Protein AF-A0A929RQP1-F1 (afdb_monomer_lite)

Structure (mmCIF, N/CA/C/O backbone):
data_AF-A0A929RQP1-F1
#
_entry.id   AF-A0A929RQP1-F1
#
loop_
_atom_site.group_PDB
_atom_site.id
_atom_site.type_symbol
_atom_site.label_atom_id
_atom_site.label_alt_id
_atom_site.label_comp_id
_atom_site.label_asym_id
_atom_site.label_entity_id
_atom_site.label_seq_id
_atom_site.pdbx_PDB_ins_code
_atom_site.Cartn_x
_atom_site.Cartn_y
_atom_site.Cartn_z
_atom_site.occupancy
_atom_site.B_iso_or_equiv
_atom_site.auth_seq_id
_atom_site.auth_comp_id
_atom_site.auth_asym_id
_atom_site.auth_atom_id
_atom_site.pdbx_PDB_model_num
ATOM 1 N N . MET A 1 1 ? -13.693 -27.026 -5.043 1.00 53.62 1 MET A N 1
ATOM 2 C CA . MET A 1 1 ? -13.282 -26.448 -3.745 1.00 53.62 1 MET A CA 1
ATOM 3 C C . MET A 1 1 ? -13.010 -24.959 -3.909 1.00 53.62 1 MET A C 1
ATOM 5 O O . MET A 1 1 ? -12.341 -24.604 -4.885 1.00 53.62 1 MET A O 1
ATOM 9 N N . PRO A 1 2 ? -13.553 -24.095 -3.031 1.00 60.91 2 PRO A N 1
ATOM 10 C CA . PRO A 1 2 ? -13.214 -22.678 -3.037 1.00 60.91 2 PRO A CA 1
ATOM 11 C C . PRO A 1 2 ? -11.739 -22.500 -2.649 1.00 60.91 2 PRO A C 1
ATOM 13 O O . PRO A 1 2 ? -11.235 -23.241 -1.806 1.00 60.91 2 PRO A O 1
ATOM 16 N N . ILE A 1 3 ? -11.052 -21.554 -3.299 1.00 65.50 3 ILE A N 1
ATOM 17 C CA . ILE A 1 3 ? -9.661 -21.207 -2.964 1.00 65.50 3 ILE A CA 1
ATOM 18 C C . ILE A 1 3 ? -9.574 -20.526 -1.605 1.00 65.50 3 ILE A C 1
ATOM 20 O O . ILE A 1 3 ? -8.592 -20.726 -0.916 1.00 65.50 3 ILE A O 1
ATOM 24 N N . ILE A 1 4 ? -10.588 -19.764 -1.206 1.00 66.94 4 ILE A N 1
ATOM 25 C CA . ILE A 1 4 ? -10.672 -19.157 0.123 1.00 66.94 4 ILE A CA 1
ATOM 26 C C . ILE A 1 4 ? -11.891 -19.761 0.810 1.00 66.94 4 ILE A C 1
ATOM 28 O O . ILE A 1 4 ? -12.992 -19.728 0.254 1.00 66.94 4 ILE A O 1
ATOM 32 N N . GLY A 1 5 ? -11.678 -20.375 1.968 1.00 62.72 5 GLY A N 1
ATOM 33 C CA . GLY A 1 5 ? -12.736 -20.846 2.859 1.00 62.72 5 GLY A CA 1
ATOM 34 C C . GLY A 1 5 ? -12.651 -20.156 4.218 1.00 62.72 5 GLY A C 1
ATOM 35 O O . GLY A 1 5 ? -11.781 -19.322 4.438 1.00 62.72 5 GLY A O 1
ATOM 36 N N . ALA A 1 6 ? -13.500 -20.564 5.163 1.00 58.75 6 ALA A N 1
ATOM 37 C CA . ALA A 1 6 ? -13.524 -20.005 6.523 1.00 58.75 6 ALA A CA 1
ATOM 38 C C . ALA A 1 6 ? -12.197 -20.159 7.301 1.00 58.75 6 ALA A C 1
ATOM 40 O O . ALA A 1 6 ? -11.996 -19.505 8.314 1.00 58.75 6 ALA A O 1
ATOM 41 N N . LYS A 1 7 ? -11.288 -21.028 6.836 1.00 58.62 7 LYS A N 1
ATOM 42 C CA . LYS A 1 7 ? -9.941 -21.226 7.399 1.00 58.62 7 LYS A CA 1
ATOM 43 C C . LYS A 1 7 ? -8.834 -20.536 6.584 1.00 58.62 7 LYS A C 1
ATOM 45 O O . LYS A 1 7 ? -7.669 -20.884 6.733 1.00 58.62 7 LYS A O 1
ATOM 50 N N . GLY A 1 8 ? -9.190 -19.621 5.682 1.00 65.94 8 GLY A N 1
ATOM 51 C CA . GLY A 1 8 ? -8.253 -18.938 4.791 1.00 65.94 8 GLY A CA 1
ATOM 52 C C . GLY A 1 8 ? -8.018 -19.669 3.466 1.00 65.94 8 GLY A C 1
ATOM 53 O O . GLY A 1 8 ? -8.925 -20.305 2.914 1.00 65.94 8 GLY A O 1
ATOM 54 N N . LEU A 1 9 ? -6.804 -19.534 2.925 1.00 66.75 9 LEU A N 1
ATOM 55 C CA . LEU A 1 9 ? -6.419 -20.097 1.631 1.00 66.75 9 LEU A CA 1
ATOM 56 C C . LEU A 1 9 ? -6.404 -21.635 1.686 1.00 66.75 9 LEU A C 1
ATOM 58 O O . LEU A 1 9 ? -5.683 -22.252 2.463 1.00 66.75 9 LEU A O 1
ATOM 62 N N . ASN A 1 10 ? -7.191 -22.274 0.829 1.00 67.94 10 ASN A N 1
ATOM 63 C CA . ASN A 1 10 ? -7.231 -23.716 0.664 1.00 67.94 10 ASN A CA 1
ATOM 64 C C . ASN A 1 10 ? -6.021 -24.181 -0.152 1.00 67.94 10 ASN A C 1
ATOM 66 O O . ASN A 1 10 ? -6.032 -24.143 -1.381 1.00 67.94 10 ASN A O 1
ATOM 70 N N . THR A 1 11 ? -5.005 -24.678 0.543 1.00 64.94 11 THR A N 1
ATOM 71 C CA . THR A 1 11 ? -3.769 -25.223 -0.034 1.00 64.94 11 THR A CA 1
ATOM 72 C C . THR A 1 11 ? -3.832 -26.736 -0.276 1.00 64.94 11 THR A C 1
ATOM 74 O O . THR A 1 11 ? -2.804 -27.381 -0.460 1.00 64.94 11 THR A O 1
ATOM 77 N N . SER A 1 12 ? -5.023 -27.351 -0.295 1.00 68.00 12 SER A N 1
ATOM 78 C CA . SER A 1 12 ? -5.135 -28.792 -0.567 1.00 68.00 12 SER A CA 1
ATOM 79 C C . SER A 1 12 ? -4.526 -29.160 -1.925 1.00 68.00 12 SER A C 1
ATOM 81 O O . SER A 1 12 ? -4.635 -28.406 -2.896 1.00 68.00 12 SER A O 1
ATOM 83 N N . GLY A 1 13 ? -3.938 -30.357 -2.026 1.00 60.41 13 GLY A N 1
ATOM 84 C CA . GLY A 1 13 ? -3.264 -30.816 -3.247 1.00 60.41 13 GLY A CA 1
ATOM 85 C C . GLY A 1 13 ? -4.142 -30.750 -4.505 1.00 60.41 13 GLY A C 1
ATOM 86 O O . GLY A 1 13 ? -3.648 -30.441 -5.585 1.00 60.41 13 GLY A O 1
ATOM 87 N N . GLY A 1 14 ? -5.462 -30.933 -4.379 1.00 66.00 14 GLY A N 1
ATOM 88 C CA . GLY A 1 14 ? -6.415 -30.742 -5.482 1.00 66.00 14 GLY A CA 1
ATOM 89 C C . GLY A 1 14 ? -6.564 -29.281 -5.933 1.00 66.00 14 GLY A C 1
ATOM 90 O O . GLY A 1 14 ? -6.736 -29.002 -7.118 1.00 66.00 14 GLY A O 1
ATOM 91 N N . VAL A 1 15 ? -6.471 -28.321 -5.008 1.00 65.31 15 VAL A N 1
ATOM 92 C CA . VAL A 1 15 ? -6.491 -26.888 -5.329 1.00 65.31 15 VAL A CA 1
ATOM 93 C C . VAL A 1 15 ? -5.158 -26.456 -5.934 1.00 65.31 15 VAL A C 1
ATOM 95 O O . VAL A 1 15 ? -5.185 -25.828 -6.990 1.00 65.31 15 VAL A O 1
ATOM 98 N N . ILE A 1 16 ? -4.026 -26.863 -5.355 1.00 64.50 16 ILE A N 1
ATOM 99 C CA . ILE A 1 16 ? -2.689 -26.553 -5.886 1.00 64.50 16 ILE A CA 1
ATOM 100 C C . ILE A 1 16 ? -2.497 -27.158 -7.283 1.00 64.50 16 ILE A C 1
ATOM 102 O O . ILE A 1 16 ? -2.158 -26.434 -8.213 1.00 64.50 16 ILE A O 1
ATOM 106 N N . SER A 1 17 ? -2.815 -28.441 -7.480 1.00 63.41 17 SER A N 1
ATOM 107 C CA . SER A 1 17 ? -2.721 -29.086 -8.804 1.00 63.41 17 SER A CA 1
ATOM 108 C C . SER A 1 17 ? -3.602 -28.413 -9.859 1.00 63.41 17 SER A C 1
ATOM 110 O O . SER A 1 17 ? -3.218 -28.285 -11.015 1.00 63.41 17 SER A O 1
ATOM 112 N N . SER A 1 18 ? -4.784 -27.920 -9.483 1.00 64.94 18 SER A N 1
ATOM 113 C CA . SER A 1 18 ? -5.632 -27.159 -10.411 1.00 64.94 18 SER A CA 1
ATOM 114 C C . SER A 1 18 ? -5.118 -25.743 -10.720 1.00 64.94 18 SER A C 1
ATOM 116 O O . SER A 1 18 ? -5.475 -25.202 -11.766 1.00 64.94 18 SER A O 1
ATOM 118 N N . LEU A 1 19 ? -4.300 -25.144 -9.845 1.00 64.25 19 LEU A N 1
ATOM 119 C CA . LEU A 1 19 ? -3.595 -23.886 -10.124 1.00 64.25 19 LEU A CA 1
ATOM 120 C C . LEU A 1 19 ? -2.450 -24.131 -11.116 1.00 64.25 19 LEU A C 1
ATOM 122 O O . LEU A 1 19 ? -2.342 -23.414 -12.107 1.00 64.25 19 LEU A O 1
ATOM 126 N N . THR A 1 20 ? -1.670 -25.194 -10.911 1.00 58.91 20 THR A N 1
ATOM 127 C CA . THR A 1 20 ? -0.507 -25.532 -11.748 1.00 58.91 20 THR A CA 1
ATOM 128 C C . THR A 1 20 ? -0.899 -26.084 -13.123 1.00 58.91 20 THR A C 1
ATOM 130 O O . THR A 1 20 ? -0.294 -25.718 -14.129 1.00 58.91 20 THR A O 1
ATOM 133 N N . ASN A 1 21 ? -1.965 -26.890 -13.211 1.00 57.59 21 ASN A N 1
ATOM 134 C CA . ASN A 1 21 ? -2.450 -27.455 -14.478 1.00 57.59 21 ASN A CA 1
ATOM 135 C C . ASN A 1 21 ? -2.961 -26.392 -15.465 1.00 57.59 21 ASN A C 1
ATOM 137 O O . ASN A 1 21 ? -2.933 -26.616 -16.672 1.00 57.59 21 ASN A O 1
ATOM 141 N N . ARG A 1 22 ? -3.431 -25.234 -14.978 1.00 53.75 22 ARG A N 1
ATOM 142 C CA . ARG A 1 22 ? -3.957 -24.148 -15.829 1.00 53.75 22 ARG A CA 1
ATOM 143 C C . ARG A 1 22 ? -2.884 -23.214 -16.377 1.00 53.75 22 ARG A C 1
ATOM 145 O O . ARG A 1 22 ? -3.175 -22.444 -17.286 1.00 53.75 22 ARG A O 1
ATOM 152 N N . GLN A 1 23 ? -1.668 -23.271 -15.843 1.00 52.88 23 GLN A N 1
ATOM 153 C CA . GLN A 1 23 ? -0.580 -22.391 -16.265 1.00 52.88 23 GLN A CA 1
ATOM 154 C C . GLN A 1 23 ? 0.327 -23.008 -17.333 1.00 52.88 23 GLN A C 1
ATOM 156 O O . GLN A 1 23 ? 1.163 -22.293 -17.880 1.00 52.88 23 GLN A O 1
ATOM 161 N N . GLY A 1 24 ? 0.155 -24.292 -17.663 1.00 48.84 24 GLY A N 1
ATOM 162 C CA . GLY A 1 24 ? 1.174 -25.060 -18.374 1.00 48.84 24 GLY A CA 1
ATOM 163 C C . GLY A 1 24 ? 2.257 -25.488 -17.382 1.00 48.84 24 GLY A C 1
ATOM 164 O O . GLY A 1 24 ? 2.904 -24.665 -16.736 1.00 48.84 24 GLY A O 1
ATOM 165 N N . MET A 1 25 ? 2.382 -26.796 -17.203 1.00 38.19 25 MET A N 1
ATOM 166 C CA . MET A 1 25 ? 3.222 -27.465 -16.215 1.00 38.19 25 MET A CA 1
ATOM 167 C C . MET A 1 25 ? 4.690 -27.029 -16.295 1.00 38.19 25 MET A C 1
ATOM 169 O O . MET A 1 25 ? 5.287 -27.263 -17.332 1.00 38.19 25 MET A O 1
ATOM 173 N N . VAL A 1 26 ? 5.266 -26.509 -15.201 1.00 43.31 26 VAL A N 1
ATOM 174 C CA . VAL A 1 26 ? 6.689 -26.690 -14.845 1.00 43.31 26 VAL A CA 1
ATOM 175 C C . VAL A 1 26 ? 6.853 -26.502 -13.325 1.00 43.31 26 VAL A C 1
ATOM 177 O O . VAL A 1 26 ? 7.273 -25.457 -12.885 1.00 43.31 26 VAL A O 1
ATOM 180 N N . LEU A 1 27 ? 6.553 -27.471 -12.460 1.00 44.50 27 LEU A N 1
ATOM 181 C CA . LEU A 1 27 ? 7.192 -27.497 -11.118 1.00 44.50 27 LEU A CA 1
ATOM 182 C C . LEU A 1 27 ? 8.505 -28.308 -11.156 1.00 44.50 27 LEU A C 1
ATOM 184 O O . LEU A 1 27 ? 9.033 -28.687 -10.118 1.00 44.50 27 LEU A O 1
ATOM 188 N N . HIS A 1 28 ? 9.008 -28.603 -12.362 1.00 39.28 28 HIS A N 1
ATOM 189 C CA . HIS A 1 28 ? 10.063 -29.588 -12.609 1.00 39.28 28 HIS A CA 1
ATOM 190 C C . HIS A 1 28 ? 11.285 -29.065 -13.387 1.00 39.28 28 HIS A C 1
ATOM 192 O O . HIS A 1 28 ? 12.213 -29.846 -13.576 1.00 39.28 28 HIS A O 1
ATOM 198 N N . ASP A 1 29 ? 11.343 -27.787 -13.790 1.00 42.16 29 ASP A N 1
ATOM 199 C CA . ASP A 1 29 ? 12.585 -27.219 -14.338 1.00 42.16 29 ASP A CA 1
ATOM 200 C C . ASP A 1 29 ? 13.427 -26.645 -13.203 1.00 42.16 29 ASP A C 1
ATOM 202 O O . ASP A 1 29 ? 13.012 -25.749 -12.468 1.00 42.16 29 ASP A O 1
ATOM 206 N N . ASN A 1 30 ? 14.644 -27.166 -13.082 1.00 40.03 30 ASN A N 1
ATOM 207 C CA . ASN A 1 30 ? 15.619 -26.832 -12.045 1.00 40.03 30 ASN A CA 1
ATOM 208 C C . ASN A 1 30 ? 16.277 -25.444 -12.224 1.00 40.03 30 ASN A C 1
ATOM 210 O O . ASN A 1 30 ? 17.380 -25.228 -11.732 1.00 40.03 30 ASN A O 1
ATOM 214 N N . ALA A 1 31 ? 15.641 -24.506 -12.932 1.00 47.84 31 ALA A N 1
ATOM 215 C CA . ALA A 1 31 ? 16.181 -23.168 -13.177 1.00 47.84 31 ALA A CA 1
ATOM 216 C C . ALA A 1 31 ? 15.056 -22.124 -13.266 1.00 47.84 31 ALA A C 1
ATOM 218 O O . ALA A 1 31 ? 14.785 -21.549 -14.318 1.00 47.84 31 ALA A O 1
ATOM 219 N N . TYR A 1 32 ? 14.365 -21.895 -12.152 1.00 56.72 32 TYR A N 1
ATOM 220 C CA . TYR A 1 32 ? 13.510 -20.720 -12.020 1.00 56.72 32 TYR A CA 1
ATOM 221 C C . TYR A 1 32 ? 14.380 -19.475 -11.834 1.00 56.72 32 TYR A C 1
ATOM 223 O O . TYR A 1 32 ? 15.207 -19.445 -10.924 1.00 56.72 32 TYR A O 1
ATOM 231 N N . ALA A 1 33 ? 14.160 -18.438 -12.649 1.00 63.09 33 ALA A N 1
ATOM 232 C CA . ALA A 1 33 ? 14.703 -17.112 -12.360 1.00 63.09 33 ALA A CA 1
ATOM 233 C C . ALA A 1 33 ? 14.227 -16.646 -10.965 1.00 63.09 33 ALA A C 1
ATOM 235 O O . ALA A 1 33 ? 13.095 -16.980 -10.572 1.00 63.09 33 ALA A O 1
ATOM 236 N N . PRO A 1 34 ? 15.038 -15.889 -10.205 1.00 64.94 34 PRO A N 1
ATOM 237 C CA . PRO A 1 34 ? 14.664 -15.414 -8.876 1.00 64.94 34 PRO A CA 1
ATOM 238 C C . PRO A 1 34 ? 13.262 -14.774 -8.846 1.00 64.94 34 PRO A C 1
ATOM 240 O O . PRO A 1 34 ? 12.898 -13.943 -9.678 1.00 64.94 34 PRO A O 1
ATOM 243 N N . GLY A 1 35 ? 12.416 -15.216 -7.910 1.00 69.38 35 GLY A N 1
ATOM 244 C CA . GLY A 1 35 ? 11.044 -14.713 -7.737 1.00 69.38 35 GLY A CA 1
ATOM 245 C C . GLY A 1 35 ? 10.012 -15.161 -8.788 1.00 69.38 35 GLY A C 1
ATOM 246 O O . GLY A 1 35 ? 8.822 -14.889 -8.618 1.00 69.38 35 GLY A O 1
ATOM 247 N N . ALA A 1 36 ? 10.408 -15.888 -9.839 1.00 75.44 36 ALA A N 1
ATOM 248 C CA . ALA A 1 36 ? 9.488 -16.317 -10.894 1.00 75.44 36 ALA A CA 1
ATOM 249 C C . ALA A 1 36 ? 8.414 -17.303 -10.408 1.00 75.44 36 ALA A C 1
ATOM 251 O O . ALA A 1 36 ? 7.253 -17.163 -10.786 1.00 75.44 36 ALA A O 1
ATOM 252 N N . LEU A 1 37 ? 8.766 -18.241 -9.521 1.00 75.88 37 LEU A N 1
ATOM 253 C CA . LEU A 1 37 ? 7.797 -19.173 -8.938 1.00 75.88 37 LEU A CA 1
ATOM 254 C C . LEU A 1 37 ? 6.726 -18.439 -8.117 1.00 75.88 37 LEU A C 1
ATOM 256 O O . LEU A 1 37 ? 5.537 -18.686 -8.299 1.00 75.88 37 LEU A O 1
ATOM 260 N N . THR A 1 38 ? 7.136 -17.520 -7.238 1.00 77.12 38 THR A N 1
ATOM 261 C CA . THR A 1 38 ? 6.215 -16.731 -6.403 1.00 77.12 38 THR A CA 1
ATOM 262 C C . THR A 1 38 ? 5.256 -15.921 -7.264 1.00 77.12 38 THR A C 1
ATOM 264 O O . THR A 1 38 ? 4.046 -15.954 -7.040 1.00 77.12 38 THR A O 1
ATOM 267 N N . ARG A 1 39 ? 5.779 -15.261 -8.304 1.00 83.56 39 ARG A N 1
ATOM 268 C CA . ARG A 1 39 ? 4.975 -14.511 -9.270 1.00 83.56 39 ARG A CA 1
ATOM 269 C C . ARG A 1 39 ? 3.976 -15.406 -10.000 1.00 83.56 39 ARG A C 1
ATOM 271 O O . ARG A 1 39 ? 2.800 -15.057 -10.085 1.00 83.56 39 ARG A O 1
ATOM 278 N N . ASP A 1 40 ? 4.413 -16.562 -10.496 1.00 78.06 40 ASP A N 1
ATOM 279 C CA . ASP A 1 40 ? 3.549 -17.492 -11.226 1.00 78.06 40 ASP A CA 1
ATOM 280 C C . ASP A 1 40 ? 2.437 -18.037 -10.309 1.00 78.06 40 ASP A C 1
ATOM 282 O O . ASP A 1 40 ? 1.262 -18.030 -10.689 1.00 78.06 40 ASP A O 1
ATOM 286 N N . VAL A 1 41 ? 2.755 -18.409 -9.065 1.00 79.50 41 VAL A N 1
ATOM 287 C CA . VAL A 1 41 ? 1.759 -18.838 -8.067 1.00 79.50 41 VAL A CA 1
ATOM 288 C C . VAL A 1 41 ? 0.783 -17.706 -7.727 1.00 79.50 41 VAL A C 1
ATOM 290 O O . VAL A 1 41 ? -0.432 -17.923 -7.748 1.00 79.50 41 VAL A O 1
ATOM 293 N N . GLY A 1 42 ? 1.281 -16.493 -7.468 1.00 82.44 42 GLY A N 1
ATOM 294 C CA . GLY A 1 42 ? 0.457 -15.314 -7.186 1.00 82.44 42 GLY A CA 1
ATOM 295 C C . GLY A 1 42 ? -0.505 -15.006 -8.332 1.00 82.44 42 GLY A C 1
ATOM 296 O O . GLY A 1 42 ? -1.713 -14.869 -8.119 1.00 82.44 42 GLY A O 1
ATOM 297 N N . GLN A 1 43 ? -0.003 -15.029 -9.570 1.00 80.38 43 GLN A N 1
ATOM 298 C CA . GLN A 1 43 ? -0.816 -14.907 -10.775 1.00 80.38 43 GLN A CA 1
ATOM 299 C C . GLN A 1 43 ? -1.911 -15.983 -10.821 1.00 80.38 43 GLN A C 1
ATOM 301 O O . GLN A 1 43 ? -3.069 -15.648 -11.070 1.00 80.38 43 GLN A O 1
ATOM 306 N N . ALA A 1 44 ? -1.582 -17.254 -10.557 1.00 77.81 44 ALA A N 1
ATOM 307 C CA . ALA A 1 44 ? -2.549 -18.356 -10.583 1.00 77.81 44 ALA A CA 1
ATOM 308 C C . ALA A 1 44 ? -3.713 -18.122 -9.608 1.00 77.81 44 ALA A C 1
ATOM 310 O O . ALA A 1 44 ? -4.880 -18.391 -9.920 1.00 77.81 44 ALA A O 1
ATOM 311 N N . ILE A 1 45 ? -3.388 -17.625 -8.411 1.00 80.25 45 ILE A N 1
ATOM 312 C CA . ILE A 1 45 ? -4.364 -17.337 -7.362 1.00 80.25 45 ILE A CA 1
ATOM 313 C C . ILE A 1 45 ? -5.255 -16.168 -7.788 1.00 80.25 45 ILE A C 1
ATOM 315 O O . ILE A 1 45 ? -6.475 -16.335 -7.810 1.00 80.25 45 ILE A O 1
ATOM 319 N N . VAL A 1 46 ? -4.671 -15.032 -8.192 1.00 81.31 46 VAL A N 1
ATOM 320 C CA . VAL A 1 46 ? -5.399 -13.834 -8.664 1.00 81.31 46 VAL A CA 1
ATOM 321 C C . VAL A 1 46 ? -6.425 -14.205 -9.723 1.00 81.31 46 VAL A C 1
ATOM 323 O O . VAL A 1 46 ? -7.615 -13.919 -9.592 1.00 81.31 46 VAL A O 1
ATOM 326 N N . GLN A 1 47 ? -5.954 -14.905 -10.748 1.00 77.12 47 GLN A N 1
ATOM 327 C CA . GLN A 1 47 ? -6.744 -15.420 -11.851 1.00 77.12 47 GLN A CA 1
ATOM 328 C C . GLN A 1 47 ? -7.981 -16.172 -11.354 1.00 77.12 47 GLN A C 1
ATOM 330 O O . GLN A 1 47 ? -9.121 -15.865 -11.708 1.00 77.12 47 GLN A O 1
ATOM 335 N N . ARG A 1 48 ? -7.783 -17.142 -10.464 1.00 74.94 48 ARG A N 1
ATOM 336 C CA . ARG A 1 48 ? -8.890 -17.962 -9.983 1.00 74.94 48 ARG A CA 1
ATOM 337 C C . ARG A 1 48 ? -9.826 -17.230 -9.017 1.00 74.94 48 ARG A C 1
ATOM 339 O O . ARG A 1 48 ? -11.009 -17.574 -8.982 1.00 74.94 48 ARG A O 1
ATOM 346 N N . LEU A 1 49 ? -9.340 -16.246 -8.262 1.00 76.38 49 LEU A N 1
ATOM 347 C CA . LEU A 1 49 ? -10.175 -15.417 -7.387 1.00 76.38 49 LEU A CA 1
ATOM 348 C C . LEU A 1 49 ? -11.066 -14.461 -8.189 1.00 76.38 49 LEU A C 1
ATOM 350 O O . LEU A 1 49 ? -12.287 -14.479 -8.020 1.00 76.38 49 LEU A O 1
ATOM 354 N N . LEU A 1 50 ? -10.483 -13.686 -9.107 1.00 67.81 50 LEU A N 1
ATOM 355 C CA . LEU A 1 50 ? -11.198 -12.660 -9.872 1.00 67.81 50 LEU A CA 1
ATOM 356 C C . LEU A 1 50 ? -12.242 -13.253 -10.837 1.00 67.81 50 LEU A C 1
ATOM 358 O O . LEU A 1 50 ? -13.330 -12.694 -10.993 1.00 67.81 50 LEU A O 1
ATOM 362 N N . TRP A 1 51 ? -11.982 -14.422 -11.437 1.00 61.72 51 TRP A N 1
ATOM 363 C CA . TRP A 1 51 ? -12.963 -15.067 -12.327 1.00 61.72 51 TRP A CA 1
ATOM 364 C C . TRP A 1 51 ? -14.169 -15.659 -11.606 1.00 61.72 51 TRP A C 1
ATOM 366 O O . TRP A 1 51 ? -15.269 -15.669 -12.155 1.00 61.72 51 TRP A O 1
ATOM 376 N N . LYS A 1 52 ? -14.005 -16.099 -10.353 1.00 57.50 52 LYS A N 1
ATOM 377 C CA . LYS A 1 52 ? -15.138 -16.579 -9.551 1.00 57.50 52 LYS A CA 1
ATOM 378 C C . LYS A 1 52 ? -16.127 -15.445 -9.248 1.00 57.50 52 LYS A C 1
ATOM 380 O O . LYS A 1 52 ? -17.327 -15.693 -9.202 1.00 57.50 52 LYS A O 1
ATOM 385 N N . GLN A 1 53 ? -15.635 -14.219 -9.062 1.00 56.00 53 GLN A N 1
ATOM 386 C CA . GLN A 1 53 ? -16.461 -13.046 -8.746 1.00 56.00 53 GLN A CA 1
ATOM 387 C C . GLN A 1 53 ? -17.256 -12.512 -9.943 1.00 56.00 53 GLN A C 1
ATOM 389 O O . GLN A 1 53 ? -18.320 -11.936 -9.757 1.00 56.00 53 GLN A O 1
ATOM 394 N N . THR A 1 54 ? -16.772 -12.723 -11.168 1.00 50.03 54 THR A N 1
ATOM 395 C CA . THR A 1 54 ? -17.427 -12.252 -12.403 1.00 50.03 54 THR A CA 1
ATOM 396 C C . THR A 1 54 ? -18.421 -13.259 -12.994 1.00 50.03 54 THR A C 1
ATOM 398 O O . THR A 1 54 ? -18.971 -13.019 -14.063 1.00 50.03 54 THR A O 1
ATOM 401 N N . GLY A 1 55 ? -18.665 -14.398 -12.330 1.00 41.56 55 GLY A N 1
ATOM 402 C CA . GLY A 1 55 ? -19.622 -15.413 -12.791 1.00 41.56 55 GLY A CA 1
ATOM 403 C C . GLY A 1 55 ? -19.232 -16.119 -14.099 1.00 41.56 55 GLY A C 1
ATOM 404 O O . GLY A 1 55 ? -20.045 -16.846 -14.670 1.00 41.56 55 GLY A O 1
ATOM 405 N N . MET A 1 56 ? -18.000 -15.937 -14.588 1.00 41.59 56 MET A N 1
ATOM 406 C CA . MET A 1 56 ? -17.536 -16.534 -15.842 1.00 41.59 56 MET A CA 1
ATOM 407 C C . MET A 1 56 ? -17.129 -18.002 -15.624 1.00 41.59 56 MET A C 1
ATOM 409 O O . MET A 1 56 ? -16.118 -18.302 -14.993 1.00 41.59 56 MET A O 1
ATOM 413 N N . LEU A 1 57 ? -17.937 -18.927 -16.154 1.00 40.06 57 LEU A N 1
ATOM 414 C CA . LEU A 1 57 ? -17.780 -20.388 -16.037 1.00 40.06 57 LEU A CA 1
ATOM 415 C C . LEU A 1 57 ? -17.111 -21.068 -17.254 1.00 40.06 57 LEU A C 1
ATOM 417 O O . LEU A 1 57 ? -16.980 -22.290 -17.254 1.00 40.06 57 LEU A O 1
ATOM 421 N N . SER A 1 58 ? -16.688 -20.335 -18.292 1.00 44.12 58 SER A N 1
ATOM 422 C CA . SER A 1 58 ? -16.169 -20.958 -19.526 1.00 44.12 58 SER A CA 1
ATOM 423 C C . SER A 1 58 ? -14.670 -21.280 -19.469 1.00 44.12 58 SER A C 1
ATOM 425 O O . SER A 1 58 ? -13.862 -20.489 -18.990 1.00 44.12 58 SER A O 1
ATOM 427 N N . SER A 1 59 ? -14.321 -22.470 -19.964 1.00 46.00 59 SER A N 1
ATOM 428 C CA . SER A 1 59 ? -13.097 -23.223 -19.684 1.00 46.00 59 SER A CA 1
ATOM 429 C C . SER A 1 59 ? -12.168 -23.436 -20.887 1.00 46.00 59 SER A C 1
ATOM 431 O O . SER A 1 59 ? -11.369 -24.369 -20.841 1.00 46.00 59 SER A O 1
ATOM 433 N N . SER A 1 60 ? -12.265 -22.663 -21.974 1.00 45.84 60 SER A N 1
ATOM 434 C CA . SER A 1 60 ? -11.468 -22.965 -23.178 1.00 45.84 60 SER A CA 1
ATOM 435 C C . SER A 1 60 ? -10.114 -22.255 -23.257 1.00 45.84 60 SER A C 1
ATOM 437 O O . SER A 1 60 ? -9.187 -22.851 -23.785 1.00 45.84 60 SER A O 1
ATOM 439 N N . GLU A 1 61 ? -9.937 -21.068 -22.672 1.00 48.22 61 GLU A N 1
ATOM 440 C CA . GLU A 1 61 ? -8.623 -20.428 -22.491 1.00 48.22 61 GLU A CA 1
ATOM 441 C C . GLU A 1 61 ? -8.655 -19.585 -21.209 1.00 48.22 61 GLU A C 1
ATOM 443 O O . GLU A 1 61 ? -9.541 -18.751 -21.034 1.00 48.22 61 GLU A O 1
ATOM 448 N N . SER A 1 62 ? -7.726 -19.813 -20.276 1.00 51.09 62 SER A N 1
ATOM 449 C CA . SER A 1 62 ? -7.612 -18.966 -19.081 1.00 51.09 62 SER A CA 1
ATOM 450 C C . SER A 1 62 ? -6.896 -17.673 -19.483 1.00 51.09 62 SER A C 1
ATOM 452 O O . SER A 1 62 ? -5.723 -17.761 -19.857 1.00 51.09 62 SER A O 1
ATOM 454 N N . PRO A 1 63 ? -7.515 -16.477 -19.398 1.00 61.41 63 PRO A N 1
ATOM 455 C CA . PRO A 1 63 ? -6.793 -15.249 -19.709 1.00 61.41 63 PRO A CA 1
ATOM 456 C C . PRO A 1 63 ? -5.609 -15.103 -18.744 1.00 61.41 63 PRO A C 1
ATOM 458 O O . PRO A 1 63 ? -5.657 -15.569 -17.607 1.00 61.41 63 PRO A O 1
ATOM 461 N N . ARG A 1 64 ? -4.504 -14.497 -19.167 1.00 73.56 64 ARG A N 1
ATOM 462 C CA . ARG A 1 64 ? -3.383 -14.172 -18.267 1.00 73.56 64 ARG A CA 1
ATOM 463 C C . ARG A 1 64 ? -3.717 -12.922 -17.443 1.00 73.56 64 ARG A C 1
ATOM 465 O O . ARG A 1 64 ? -4.598 -12.158 -17.840 1.00 73.56 64 ARG A O 1
ATOM 472 N N . LEU A 1 65 ? -3.048 -12.706 -16.304 1.00 82.06 65 LEU A N 1
ATOM 473 C CA . LEU A 1 65 ? -3.163 -11.424 -15.592 1.00 82.06 65 LEU A CA 1
ATOM 474 C C . LEU A 1 65 ? -2.727 -10.312 -16.550 1.00 82.06 65 LEU A C 1
ATOM 476 O O . LEU A 1 65 ? -1.606 -10.344 -17.059 1.00 82.06 65 LEU A O 1
ATOM 480 N N . ARG A 1 66 ? -3.633 -9.375 -16.838 1.00 86.56 66 ARG A N 1
ATOM 481 C CA . ARG A 1 66 ? -3.374 -8.281 -17.772 1.00 86.56 66 ARG A CA 1
ATOM 482 C C . ARG A 1 66 ? -2.562 -7.201 -17.080 1.00 86.56 66 ARG A C 1
ATOM 484 O O . ARG A 1 66 ? -2.986 -6.694 -16.042 1.00 86.56 66 ARG A O 1
ATOM 491 N N . VAL A 1 67 ? -1.435 -6.853 -17.682 1.00 89.31 67 VAL A N 1
ATOM 492 C CA . VAL A 1 67 ? -0.539 -5.803 -17.206 1.00 89.31 67 VAL A CA 1
ATOM 493 C C . VAL A 1 67 ? -0.453 -4.725 -18.269 1.00 89.31 67 VAL A C 1
ATOM 495 O O . VAL A 1 67 ? -0.139 -5.021 -19.419 1.00 89.31 67 VAL A O 1
ATOM 498 N N . PHE A 1 68 ? -0.752 -3.490 -17.893 1.00 91.81 68 PHE A N 1
ATOM 499 C CA . PHE A 1 68 ? -0.616 -2.321 -18.742 1.00 91.81 68 PHE A CA 1
ATOM 500 C C . PHE A 1 68 ? 0.646 -1.552 -18.350 1.00 91.81 68 PHE A C 1
ATOM 502 O O . PHE A 1 68 ? 0.791 -1.156 -17.197 1.00 91.81 68 PHE A O 1
ATOM 509 N N . ILE A 1 69 ? 1.573 -1.384 -19.292 1.00 92.94 69 ILE A N 1
ATOM 510 C CA . ILE A 1 69 ? 2.868 -0.743 -19.044 1.00 92.94 69 ILE A CA 1
ATOM 511 C C . ILE A 1 69 ? 2.812 0.681 -19.587 1.00 92.94 69 ILE A C 1
ATOM 513 O O . ILE A 1 69 ? 2.962 0.908 -20.793 1.00 92.94 69 ILE A O 1
ATOM 517 N N . SER A 1 70 ? 2.574 1.616 -18.669 1.00 93.44 70 SER A N 1
ATOM 518 C CA . SER A 1 70 ? 2.510 3.050 -18.935 1.00 93.44 70 SER A CA 1
ATOM 519 C C . SER A 1 70 ? 3.912 3.652 -18.865 1.00 93.44 70 SER A C 1
ATOM 521 O O . SER A 1 70 ? 4.669 3.391 -17.925 1.00 93.44 70 SER A O 1
ATOM 523 N N . HIS A 1 71 ? 4.281 4.433 -19.879 1.00 91.81 71 HIS A N 1
ATOM 524 C CA . HIS A 1 71 ? 5.598 5.058 -19.999 1.00 91.81 71 HIS A CA 1
ATOM 525 C C . HIS A 1 71 ? 5.525 6.334 -20.847 1.00 91.81 71 HIS A C 1
ATOM 527 O O . HIS A 1 71 ? 4.599 6.532 -21.631 1.00 91.81 71 HIS A O 1
ATOM 533 N N . ALA A 1 72 ? 6.537 7.197 -20.745 1.00 88.75 72 ALA A N 1
ATOM 534 C CA . ALA A 1 72 ? 6.681 8.321 -21.661 1.00 88.75 72 ALA A CA 1
ATOM 535 C C . ALA A 1 72 ? 7.396 7.873 -22.945 1.00 88.75 72 ALA A C 1
ATOM 537 O O . ALA A 1 72 ? 8.596 7.613 -22.935 1.00 88.75 72 ALA A O 1
ATOM 538 N N . ARG A 1 73 ? 6.689 7.839 -24.084 1.00 80.12 73 ARG A N 1
ATOM 539 C CA . ARG A 1 73 ? 7.273 7.458 -25.390 1.00 80.12 73 ARG A CA 1
ATOM 540 C C . ARG A 1 73 ? 8.529 8.255 -25.756 1.00 80.12 73 ARG A C 1
ATOM 542 O O . ARG A 1 73 ? 9.452 7.710 -26.351 1.00 80.12 73 ARG A O 1
ATOM 549 N N . GLY A 1 74 ? 8.540 9.549 -25.430 1.00 79.69 74 GLY A N 1
ATOM 550 C CA . GLY A 1 74 ? 9.660 10.445 -25.735 1.00 79.69 74 GLY A CA 1
ATOM 551 C C . GLY A 1 74 ? 10.972 10.065 -25.046 1.00 79.69 74 GLY A C 1
ATOM 552 O O . GLY A 1 74 ? 12.015 10.547 -25.469 1.00 79.69 74 GLY A O 1
ATOM 553 N N . ASP A 1 75 ? 10.913 9.189 -24.042 1.00 82.69 75 ASP A N 1
ATOM 554 C CA . ASP A 1 75 ? 12.067 8.769 -23.251 1.00 82.69 75 ASP A CA 1
ATOM 555 C C . ASP A 1 75 ? 12.632 7.418 -23.729 1.00 82.69 75 ASP A C 1
ATOM 557 O O . ASP A 1 75 ? 13.568 6.893 -23.130 1.00 82.69 75 ASP A O 1
ATOM 561 N N . ILE A 1 76 ? 12.091 6.842 -24.814 1.00 83.38 76 ILE A N 1
ATOM 562 C CA . ILE A 1 76 ? 12.670 5.658 -25.459 1.00 83.38 76 ILE A CA 1
ATOM 563 C C . ILE A 1 76 ? 13.887 6.094 -26.293 1.00 83.38 76 ILE A C 1
ATOM 565 O O . ILE A 1 76 ? 13.723 6.875 -27.237 1.00 83.38 76 ILE A O 1
ATOM 569 N N . PRO A 1 77 ? 15.100 5.578 -26.013 1.00 81.94 77 PRO A N 1
ATOM 570 C CA . PRO A 1 77 ? 16.279 5.851 -26.828 1.00 81.94 77 PRO A CA 1
ATOM 571 C C . PRO A 1 77 ? 16.071 5.464 -28.298 1.00 81.94 77 PRO A C 1
ATOM 573 O O . PRO A 1 77 ? 15.509 4.414 -28.603 1.00 81.94 77 PRO A O 1
ATOM 576 N N . ALA A 1 78 ? 16.594 6.261 -29.235 1.00 80.00 78 ALA A N 1
ATOM 577 C CA . ALA A 1 78 ? 16.454 5.986 -30.673 1.00 80.00 78 ALA A CA 1
ATOM 578 C C . ALA A 1 78 ? 17.014 4.608 -31.084 1.00 80.00 78 ALA A C 1
ATOM 580 O O . ALA A 1 78 ? 16.468 3.942 -31.967 1.00 80.00 78 ALA A O 1
ATOM 581 N N . ASN A 1 79 ? 18.072 4.158 -30.403 1.00 78.62 79 ASN A N 1
ATOM 582 C CA . ASN A 1 79 ? 18.671 2.843 -30.618 1.00 78.62 79 ASN A CA 1
ATOM 583 C C . ASN A 1 79 ? 17.725 1.701 -30.221 1.00 78.62 79 ASN A C 1
ATOM 585 O O . ASN A 1 79 ? 17.753 0.660 -30.865 1.00 78.62 79 ASN A O 1
ATOM 589 N N . ASP A 1 80 ? 16.843 1.899 -29.241 1.00 80.81 80 ASP A N 1
ATOM 590 C CA . ASP A 1 80 ? 15.873 0.882 -28.813 1.00 80.81 80 ASP A CA 1
ATOM 591 C C . ASP A 1 80 ? 14.674 0.765 -29.762 1.00 80.81 80 ASP A C 1
ATOM 593 O O . ASP A 1 80 ? 13.956 -0.232 -29.739 1.00 80.81 80 ASP A O 1
ATOM 597 N N . LEU A 1 81 ? 14.447 1.771 -30.614 1.00 73.06 81 LEU A N 1
ATOM 598 C CA . LEU A 1 81 ? 13.394 1.730 -31.632 1.00 73.06 81 LEU A CA 1
ATOM 599 C C . LEU A 1 81 ? 13.783 0.869 -32.842 1.00 73.06 81 LEU A C 1
ATOM 601 O O . LEU A 1 81 ? 12.910 0.431 -33.586 1.00 73.06 81 LEU A O 1
ATOM 605 N N . THR A 1 82 ? 15.083 0.662 -33.069 1.00 70.50 82 THR A N 1
ATOM 606 C CA . THR A 1 82 ? 15.616 0.023 -34.289 1.00 70.50 82 THR A CA 1
ATOM 607 C C . THR A 1 82 ? 16.580 -1.133 -34.017 1.00 70.50 82 THR A C 1
ATOM 609 O O . THR A 1 82 ? 16.802 -1.967 -34.895 1.00 70.50 82 THR A O 1
ATOM 612 N N . GLY A 1 83 ? 17.160 -1.199 -32.819 1.00 64.12 83 GLY A N 1
ATOM 613 C CA . GLY A 1 83 ? 18.088 -2.232 -32.380 1.00 64.12 83 GLY A CA 1
ATOM 614 C C . GLY A 1 83 ? 17.398 -3.483 -31.832 1.00 64.12 83 GLY A C 1
ATOM 615 O O . GLY A 1 83 ? 16.230 -3.470 -31.456 1.00 64.12 83 GLY A O 1
ATOM 616 N N . HIS A 1 84 ? 18.152 -4.583 -31.774 1.00 68.31 84 HIS A N 1
ATOM 617 C CA . HIS A 1 84 ? 17.680 -5.875 -31.254 1.00 68.31 84 HIS A CA 1
ATOM 618 C C . HIS A 1 84 ? 18.000 -6.077 -29.763 1.00 68.31 84 HIS A C 1
ATOM 620 O O . HIS A 1 84 ? 17.485 -7.010 -29.151 1.00 68.31 84 HIS A O 1
ATOM 626 N N . THR A 1 85 ? 18.846 -5.218 -29.186 1.00 75.62 85 THR A N 1
ATOM 627 C CA . THR A 1 85 ? 19.281 -5.300 -27.788 1.00 75.62 85 THR A CA 1
ATOM 628 C C . THR A 1 85 ? 18.702 -4.115 -27.017 1.00 75.62 85 THR A C 1
ATOM 630 O O . THR A 1 85 ? 19.048 -2.983 -27.354 1.00 75.62 85 THR A O 1
ATOM 633 N N . PRO A 1 86 ? 17.844 -4.342 -26.007 1.00 78.94 86 PRO A N 1
ATOM 634 C CA . PRO A 1 86 ? 17.247 -3.262 -25.230 1.00 78.94 86 PRO A CA 1
ATOM 635 C C . PRO A 1 86 ? 18.300 -2.594 -24.337 1.00 78.94 86 PRO A C 1
ATOM 637 O O . PRO A 1 86 ? 18.925 -3.264 -23.515 1.00 78.94 86 PRO A O 1
ATOM 640 N N . GLN A 1 87 ? 18.492 -1.283 -24.479 1.00 79.81 87 GLN A N 1
ATOM 641 C CA . GLN A 1 87 ? 19.409 -0.504 -23.641 1.00 79.81 87 GLN A CA 1
ATOM 642 C C . GLN A 1 87 ? 18.673 0.345 -22.605 1.00 79.81 87 GLN A C 1
ATOM 644 O O . GLN A 1 87 ? 19.038 0.346 -21.432 1.00 79.81 87 GLN A O 1
ATOM 649 N N . GLY A 1 88 ? 17.623 1.050 -23.014 1.00 86.25 88 GLY A N 1
ATOM 650 C CA . GLY A 1 88 ? 16.804 1.877 -22.142 1.00 86.25 88 GLY A CA 1
ATOM 651 C C . GLY A 1 88 ? 15.884 1.052 -21.248 1.00 86.25 88 GLY A C 1
ATOM 652 O O . GLY A 1 88 ? 15.402 -0.023 -21.616 1.00 86.25 88 GLY A O 1
ATOM 653 N N . VAL A 1 89 ? 15.576 1.603 -20.072 1.00 90.44 89 VAL A N 1
ATOM 654 C CA . VAL A 1 89 ? 14.723 0.954 -19.064 1.00 90.44 89 VAL A CA 1
ATOM 655 C C . VAL A 1 89 ? 13.365 0.523 -19.629 1.00 90.44 89 VAL A C 1
ATOM 657 O O . VAL A 1 89 ? 12.910 -0.580 -19.356 1.00 90.44 89 VAL A O 1
ATOM 660 N N . ILE A 1 90 ? 12.743 1.333 -20.492 1.00 90.12 90 ILE A N 1
ATOM 661 C CA . ILE A 1 90 ? 11.440 1.023 -21.104 1.00 90.12 90 ILE A CA 1
ATOM 662 C C . ILE A 1 90 ? 11.545 -0.213 -22.014 1.00 90.12 90 ILE A C 1
ATOM 664 O O . ILE A 1 90 ? 10.692 -1.103 -21.965 1.00 90.12 90 ILE A O 1
ATOM 668 N N . ALA A 1 91 ? 12.603 -0.299 -22.826 1.00 88.19 91 ALA A N 1
ATOM 669 C CA . ALA A 1 91 ? 12.837 -1.434 -23.713 1.00 88.19 91 ALA A CA 1
ATOM 670 C C . ALA A 1 91 ? 13.190 -2.707 -22.928 1.00 88.19 91 ALA A C 1
ATOM 672 O O . ALA A 1 91 ? 12.711 -3.790 -23.268 1.00 88.19 91 ALA A O 1
ATOM 673 N N . LYS A 1 92 ? 13.9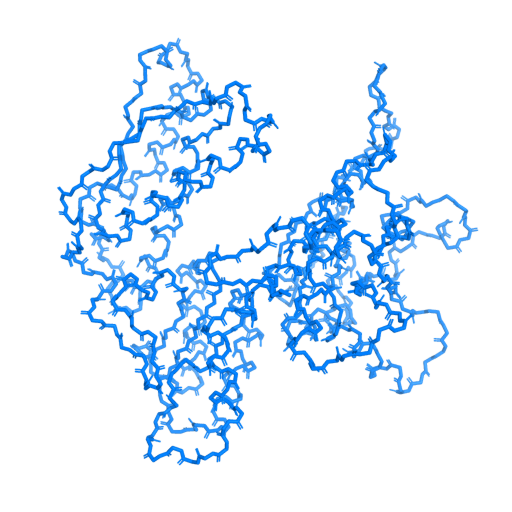57 -2.578 -21.837 1.00 90.88 92 LYS A N 1
ATOM 674 C CA . LYS A 1 92 ? 14.264 -3.681 -20.914 1.00 90.88 92 LYS A CA 1
ATOM 675 C C . LYS A 1 92 ? 13.011 -4.205 -20.216 1.00 90.88 92 LYS A C 1
ATOM 677 O O . LYS A 1 92 ? 12.761 -5.408 -20.247 1.00 90.88 92 LYS A O 1
ATOM 682 N N . VAL A 1 93 ? 12.162 -3.311 -19.692 1.00 92.19 93 VAL A N 1
ATOM 683 C CA . VAL A 1 93 ? 10.841 -3.667 -19.142 1.00 92.19 93 VAL A CA 1
ATOM 684 C C . VAL A 1 93 ? 10.044 -4.452 -20.178 1.00 92.19 93 VAL A C 1
ATOM 686 O O . VAL A 1 93 ? 9.429 -5.465 -19.846 1.00 92.19 93 VAL A O 1
ATOM 689 N N . LYS A 1 94 ? 10.104 -4.039 -21.451 1.00 88.81 94 LYS A N 1
ATOM 690 C CA . LYS A 1 94 ? 9.461 -4.758 -22.551 1.00 88.81 94 LYS A CA 1
ATOM 691 C C . LYS A 1 94 ? 9.971 -6.165 -22.767 1.00 88.81 94 LYS A C 1
ATOM 693 O O . LYS A 1 94 ? 9.163 -7.095 -22.787 1.00 88.81 94 LYS A O 1
ATOM 698 N N . ALA A 1 95 ? 11.278 -6.322 -22.890 1.00 88.19 95 ALA A N 1
ATOM 699 C CA . ALA A 1 95 ? 11.889 -7.623 -23.094 1.00 88.19 95 ALA A CA 1
ATOM 700 C C . ALA A 1 95 ? 11.614 -8.575 -21.917 1.00 88.19 95 ALA A C 1
ATOM 702 O O . ALA A 1 95 ? 11.175 -9.703 -22.134 1.00 88.19 95 ALA A O 1
ATOM 703 N N . ILE A 1 96 ? 11.792 -8.109 -20.678 1.00 89.12 96 ILE A N 1
ATOM 704 C CA . ILE A 1 96 ? 11.613 -8.929 -19.472 1.00 89.12 96 ILE A CA 1
ATOM 705 C C . ILE A 1 96 ? 10.143 -9.307 -19.287 1.00 89.12 96 ILE A C 1
ATOM 707 O O . ILE A 1 96 ? 9.826 -10.474 -19.066 1.00 89.12 96 ILE A O 1
ATOM 711 N N . ALA A 1 97 ? 9.212 -8.360 -19.434 1.00 87.06 97 ALA A N 1
ATOM 712 C CA . ALA A 1 97 ? 7.794 -8.652 -19.244 1.00 87.06 97 ALA A CA 1
ATOM 713 C C . ALA A 1 97 ? 7.271 -9.677 -20.273 1.00 87.06 97 ALA A C 1
ATOM 715 O O . ALA A 1 97 ? 6.450 -10.525 -19.918 1.00 87.06 97 ALA A O 1
ATOM 716 N N . GLN A 1 98 ? 7.794 -9.675 -21.507 1.00 84.81 98 GLN A N 1
ATOM 717 C CA . GLN A 1 98 ? 7.478 -10.678 -22.538 1.00 84.81 98 GLN A CA 1
ATOM 718 C C . GLN A 1 98 ? 7.980 -12.091 -22.208 1.00 84.81 98 GLN A C 1
ATOM 720 O O . GLN A 1 98 ? 7.414 -13.066 -22.704 1.00 84.81 98 GLN A O 1
ATOM 725 N N . GLN A 1 99 ? 9.008 -12.216 -21.367 1.00 83.62 99 GLN A N 1
ATOM 726 C CA . GLN A 1 99 ? 9.506 -13.505 -20.876 1.00 83.62 99 GLN A CA 1
ATOM 727 C C . GLN A 1 99 ? 8.654 -14.059 -19.721 1.00 83.62 99 GLN A C 1
ATOM 729 O O . GLN A 1 99 ? 8.810 -15.214 -19.328 1.00 83.62 99 GLN A O 1
ATOM 734 N N . THR A 1 100 ? 7.731 -13.262 -19.174 1.00 82.38 100 THR A N 1
ATOM 735 C CA . THR A 1 100 ? 6.818 -13.699 -18.110 1.00 82.38 100 THR A CA 1
ATOM 736 C C . THR A 1 100 ? 5.528 -14.318 -18.657 1.00 82.38 100 THR A C 1
ATOM 738 O O . THR A 1 100 ? 5.188 -14.218 -19.837 1.00 82.38 100 THR A O 1
ATOM 741 N N . ARG A 1 101 ? 4.735 -14.926 -17.766 1.00 79.06 101 ARG A N 1
ATOM 742 C CA . ARG A 1 101 ? 3.389 -15.434 -18.083 1.00 79.06 101 ARG A CA 1
ATOM 743 C C . ARG A 1 101 ? 2.291 -14.365 -17.993 1.00 79.06 101 ARG A C 1
ATOM 745 O O . ARG A 1 101 ? 1.108 -14.714 -18.038 1.00 79.06 101 ARG A O 1
ATOM 752 N N . LEU A 1 102 ? 2.643 -13.087 -17.871 1.00 80.81 102 LEU A N 1
ATOM 753 C CA . LEU A 1 102 ? 1.694 -11.973 -17.819 1.00 80.81 102 LEU A CA 1
ATOM 754 C C . LEU A 1 102 ? 1.134 -11.678 -19.225 1.00 80.81 102 LEU A C 1
ATOM 756 O O . LEU A 1 102 ? 1.801 -11.888 -20.236 1.00 80.81 102 LEU A O 1
ATOM 760 N N . ALA A 1 103 ? -0.112 -11.204 -19.317 1.00 79.81 103 ALA A N 1
ATOM 761 C CA . ALA A 1 103 ? -0.652 -10.635 -20.557 1.00 79.81 103 ALA A CA 1
ATOM 762 C C . ALA A 1 103 ? -0.276 -9.156 -20.611 1.00 79.81 103 ALA A C 1
ATOM 764 O O . ALA A 1 103 ? -1.018 -8.298 -20.133 1.00 79.81 103 ALA A O 1
ATOM 765 N N . THR A 1 104 ? 0.899 -8.868 -21.155 1.00 74.50 104 THR A N 1
ATOM 766 C CA . THR A 1 104 ? 1.442 -7.512 -21.189 1.00 74.50 104 THR A CA 1
ATOM 767 C C . THR A 1 104 ? 0.893 -6.733 -22.375 1.00 74.50 104 THR A C 1
ATOM 769 O O . THR A 1 104 ? 1.031 -7.154 -23.525 1.00 74.50 104 THR A O 1
ATOM 772 N N . PHE A 1 105 ? 0.340 -5.563 -22.097 1.00 71.31 105 PHE A N 1
ATOM 773 C CA . PHE A 1 105 ? 0.020 -4.542 -23.076 1.00 71.31 105 PHE A CA 1
ATOM 774 C C . PHE A 1 105 ? 0.989 -3.389 -22.859 1.00 71.31 105 PHE A C 1
ATOM 776 O O . PHE A 1 105 ? 0.973 -2.738 -21.816 1.00 71.31 105 PHE A O 1
ATOM 783 N N . PHE A 1 106 ? 1.849 -3.163 -23.841 1.00 67.31 106 PHE A N 1
ATOM 784 C CA . PHE A 1 106 ? 2.637 -1.941 -23.911 1.00 67.31 106 PHE A CA 1
ATOM 785 C C . PHE A 1 106 ? 1.756 -0.857 -24.490 1.00 67.31 106 PHE A C 1
ATOM 787 O O . PHE A 1 106 ? 0.976 -1.156 -25.394 1.00 67.31 106 PHE A O 1
ATOM 794 N N . ASP A 1 107 ? 1.872 0.359 -23.963 1.00 57.88 107 ASP A N 1
ATOM 795 C CA . ASP A 1 107 ? 1.245 1.534 -24.557 1.00 57.88 107 ASP A CA 1
ATOM 796 C C . ASP A 1 107 ? 1.384 1.505 -26.092 1.00 57.88 107 ASP A C 1
ATOM 798 O O . ASP A 1 107 ? 2.474 1.352 -26.655 1.00 57.88 107 ASP A O 1
ATOM 802 N N . VAL A 1 108 ? 0.229 1.519 -26.761 1.00 50.34 108 VAL A N 1
ATOM 803 C CA . VAL A 1 108 ? 0.097 1.287 -28.199 1.00 50.34 108 VAL A CA 1
ATOM 804 C C . VAL A 1 108 ? 0.076 2.645 -28.896 1.00 50.34 108 VAL A C 1
ATOM 806 O O . VAL A 1 108 ? -0.899 3.063 -29.504 1.00 50.34 108 VAL A O 1
ATOM 809 N N . HIS A 1 109 ? 1.189 3.364 -28.829 1.00 47.47 109 HIS A N 1
ATOM 810 C CA . HIS A 1 109 ? 1.411 4.534 -29.682 1.00 47.47 109 HIS A CA 1
ATOM 811 C C . HIS A 1 109 ? 2.007 4.179 -31.058 1.00 47.47 109 HIS A C 1
ATOM 813 O O . HIS A 1 109 ? 2.513 5.060 -31.763 1.00 47.47 109 HIS A O 1
ATOM 819 N N . ASP A 1 110 ? 1.903 2.914 -31.473 1.00 39.44 110 ASP A N 1
ATOM 820 C CA . ASP A 1 110 ? 2.097 2.495 -32.860 1.00 39.44 110 ASP A CA 1
ATOM 821 C C . ASP A 1 110 ? 0.734 2.279 -33.535 1.00 39.44 110 ASP A C 1
ATOM 823 O O . ASP A 1 110 ? 0.041 1.300 -33.263 1.00 39.44 110 ASP A O 1
ATOM 827 N N . ILE A 1 111 ? 0.427 3.183 -34.475 1.00 40.16 111 ILE A N 1
ATOM 828 C CA . ILE A 1 111 ? -0.699 3.221 -35.433 1.00 40.16 111 ILE A CA 1
ATOM 829 C C . ILE A 1 111 ? -1.865 4.165 -35.036 1.00 40.16 111 ILE A C 1
ATOM 831 O O . ILE A 1 111 ? -2.104 4.467 -33.876 1.00 40.16 111 ILE A O 1
ATOM 835 N N . GLN A 1 112 ? -2.466 4.748 -36.079 1.00 39.12 112 GLN A N 1
ATOM 836 C CA . GLN A 1 112 ? -3.030 6.096 -36.222 1.00 39.12 112 GLN A CA 1
ATOM 837 C C . GLN A 1 112 ? -4.145 6.537 -35.254 1.00 39.12 112 GLN A C 1
ATOM 839 O O . GLN A 1 112 ? -4.957 5.756 -34.772 1.00 39.12 112 GLN A O 1
ATOM 844 N N . ALA A 1 113 ? -4.165 7.855 -35.031 1.00 41.91 113 ALA A N 1
ATOM 845 C CA . ALA A 1 113 ? -5.061 8.591 -34.154 1.00 41.91 113 ALA A CA 1
ATOM 846 C C . ALA A 1 113 ? -6.487 8.706 -34.715 1.00 41.91 113 ALA A C 1
ATOM 848 O O . ALA A 1 113 ? -6.723 9.525 -35.594 1.00 41.91 113 ALA A O 1
ATOM 849 N N . ASP A 1 114 ? -7.427 7.976 -34.114 1.00 50.81 114 ASP A N 1
ATOM 850 C CA . ASP A 1 114 ? -8.869 8.209 -34.237 1.00 50.81 114 ASP A CA 1
ATOM 851 C C . ASP A 1 114 ? -9.532 8.239 -32.848 1.00 50.81 114 ASP A C 1
ATOM 853 O O . ASP A 1 114 ? -9.010 7.714 -31.865 1.00 50.81 114 ASP A O 1
ATOM 857 N N . SER A 1 115 ? -10.701 8.874 -32.739 1.00 54.78 115 SER A N 1
ATOM 858 C CA . SER A 1 115 ? -11.409 9.106 -31.464 1.00 54.78 115 SER A CA 1
ATOM 859 C C . SER A 1 115 ? -11.777 7.838 -30.663 1.00 54.78 115 SER A C 1
ATOM 861 O O . SER A 1 115 ? -11.842 7.903 -29.433 1.00 54.78 115 SER A O 1
ATOM 863 N N . GLU A 1 116 ? -11.926 6.680 -31.319 1.00 55.03 116 GLU A N 1
ATOM 864 C CA . GLU A 1 116 ? -12.154 5.371 -30.674 1.00 55.03 116 GLU A CA 1
ATOM 865 C C . GLU A 1 116 ? -10.936 4.879 -29.866 1.00 55.03 116 GLU A C 1
ATOM 867 O O . GLU A 1 116 ? -11.053 4.066 -28.939 1.00 55.03 116 GLU A O 1
ATOM 872 N N . TRP A 1 117 ? -9.755 5.424 -30.157 1.00 57.62 117 TRP A N 1
ATOM 873 C CA . TRP A 1 117 ? -8.501 5.056 -29.515 1.00 57.62 117 TRP A CA 1
ATOM 874 C C . TRP A 1 117 ? -8.444 5.484 -28.044 1.00 57.62 117 TRP A C 1
ATOM 876 O O . TRP A 1 117 ? -8.056 4.701 -27.171 1.00 57.62 117 TRP A O 1
ATOM 886 N N . ASN A 1 118 ? -8.924 6.696 -27.747 1.00 64.12 118 ASN A N 1
ATOM 887 C CA . ASN A 1 118 ? -8.944 7.248 -26.391 1.00 64.12 118 ASN A CA 1
ATOM 888 C C . ASN A 1 118 ? -9.803 6.405 -25.440 1.00 64.12 118 ASN A C 1
ATOM 890 O O . ASN A 1 118 ? -9.436 6.215 -24.281 1.00 64.12 118 ASN A O 1
ATOM 894 N N . SER A 1 119 ? -10.931 5.873 -25.920 1.00 67.75 119 SER A N 1
ATOM 895 C CA . SER A 1 119 ? -11.750 4.932 -25.148 1.00 67.75 119 SER A CA 1
ATOM 896 C C . SER A 1 119 ? -11.018 3.620 -24.878 1.00 67.75 119 SER A C 1
ATOM 898 O O . SER A 1 119 ? -11.111 3.099 -23.770 1.00 67.75 119 SER A O 1
ATOM 900 N N . SER A 1 120 ? -10.252 3.113 -25.849 1.00 71.25 120 SER A N 1
ATOM 901 C CA . SER A 1 120 ? -9.557 1.827 -25.722 1.00 71.25 120 SER A CA 1
ATOM 902 C C . SER A 1 120 ? -8.450 1.846 -24.659 1.00 71.25 120 SER A C 1
ATOM 904 O O . SER A 1 120 ? -8.318 0.890 -23.898 1.00 71.25 120 SER A O 1
ATOM 906 N N . ILE A 1 121 ? -7.691 2.941 -24.541 1.00 72.44 121 ILE A N 1
ATOM 907 C CA . ILE A 1 121 ? -6.630 3.065 -23.530 1.00 72.44 121 ILE A CA 1
ATOM 908 C C . ILE A 1 121 ? -7.219 3.272 -22.137 1.00 72.44 121 ILE A C 1
ATOM 910 O O . ILE A 1 121 ? -6.781 2.623 -21.188 1.00 72.44 121 ILE A O 1
ATOM 914 N N . ARG A 1 122 ? -8.256 4.110 -22.007 1.00 82.00 122 ARG A N 1
ATOM 915 C CA . ARG A 1 122 ? -8.970 4.260 -20.729 1.00 82.00 122 ARG A CA 1
ATOM 916 C C . ARG A 1 122 ? -9.515 2.919 -20.256 1.00 82.00 122 ARG A C 1
ATOM 918 O O . ARG A 1 122 ? -9.372 2.579 -19.090 1.00 82.00 122 ARG A O 1
ATOM 925 N N . GLU A 1 123 ? -10.081 2.134 -21.167 1.00 82.88 123 GLU A N 1
ATOM 926 C CA . GLU A 1 123 ? -10.564 0.792 -20.851 1.00 82.88 123 GLU A CA 1
ATOM 927 C C . GLU A 1 123 ? -9.431 -0.142 -20.405 1.00 82.88 123 GLU A C 1
ATOM 929 O O . GLU A 1 123 ? -9.583 -0.896 -19.444 1.00 82.88 123 GLU A O 1
ATOM 934 N N . ARG A 1 124 ? -8.254 -0.070 -21.037 1.00 82.31 124 ARG A N 1
ATOM 935 C CA . ARG A 1 124 ? -7.083 -0.850 -20.603 1.00 82.31 124 ARG A CA 1
ATOM 936 C C . ARG A 1 124 ? -6.619 -0.456 -19.205 1.00 82.31 124 ARG A C 1
ATOM 938 O O . ARG A 1 124 ? -6.419 -1.356 -18.391 1.00 82.31 124 ARG A O 1
ATOM 945 N N . ALA A 1 125 ? -6.510 0.841 -18.918 1.00 87.69 125 ALA A N 1
ATOM 946 C CA . ALA A 1 125 ? -6.137 1.353 -17.600 1.00 87.69 125 ALA A CA 1
ATOM 947 C C . ALA A 1 125 ? -7.144 0.940 -16.513 1.00 87.69 125 ALA A C 1
ATOM 949 O O . ALA A 1 125 ? -6.752 0.550 -15.419 1.00 87.69 125 ALA A O 1
ATOM 950 N N . ARG A 1 126 ? -8.443 0.935 -16.834 1.00 88.94 126 ARG A N 1
ATOM 951 C CA . ARG A 1 126 ? -9.512 0.540 -15.901 1.00 88.94 126 ARG A CA 1
ATOM 952 C C . ARG A 1 126 ? -9.635 -0.964 -15.677 1.00 88.94 126 ARG A C 1
ATOM 954 O O . ARG A 1 126 ? -10.367 -1.379 -14.784 1.00 88.94 126 ARG A O 1
ATOM 961 N N . THR A 1 127 ? -8.977 -1.791 -16.489 1.00 86.19 127 THR A N 1
ATOM 962 C CA . THR A 1 127 ? -9.191 -3.248 -16.472 1.00 86.19 127 THR A CA 1
ATOM 963 C C . THR A 1 127 ? -7.918 -4.093 -16.402 1.00 86.19 127 THR A C 1
ATOM 965 O O . THR A 1 127 ? -7.996 -5.330 -16.437 1.00 86.19 127 THR A O 1
ATOM 968 N N . SER A 1 128 ? -6.755 -3.451 -16.266 1.00 88.12 128 SER A N 1
ATOM 969 C CA . SER A 1 128 ? -5.439 -4.095 -16.157 1.00 88.12 128 SER A CA 1
ATOM 970 C C . SER A 1 128 ? -4.682 -3.578 -14.934 1.00 88.12 128 SER A C 1
ATOM 972 O O . SER A 1 128 ? -4.869 -2.434 -14.537 1.00 88.12 128 SER A O 1
ATOM 974 N N . ALA A 1 129 ? -3.817 -4.409 -14.347 1.00 92.69 129 ALA A N 1
ATOM 975 C CA . ALA A 1 129 ? -2.845 -3.925 -13.367 1.00 92.69 129 ALA A CA 1
ATOM 976 C C . ALA A 1 129 ? -1.832 -3.019 -14.087 1.00 92.69 129 ALA A C 1
ATOM 978 O O . ALA A 1 129 ? -1.388 -3.366 -15.182 1.00 92.69 129 ALA A O 1
ATOM 979 N N . LEU A 1 130 ? -1.488 -1.865 -13.521 1.00 95.56 130 LEU A N 1
ATOM 980 C CA . LEU A 1 130 ? -0.687 -0.840 -14.191 1.00 95.56 130 LEU A CA 1
ATOM 981 C C . LEU A 1 130 ? 0.744 -0.816 -13.637 1.00 95.56 130 LEU A C 1
ATOM 983 O O . LEU A 1 130 ? 0.955 -0.577 -12.450 1.00 95.56 130 LEU A O 1
ATOM 987 N N . LEU A 1 131 ? 1.732 -1.027 -14.508 1.00 97.50 131 LEU A N 1
ATOM 988 C CA . LEU A 1 131 ? 3.133 -0.722 -14.220 1.00 97.50 131 LEU A CA 1
ATOM 989 C C . LEU A 1 131 ? 3.451 0.663 -14.784 1.00 97.50 131 LEU A C 1
ATOM 991 O O . LEU A 1 131 ? 3.446 0.857 -15.999 1.00 97.50 131 LEU A O 1
ATOM 995 N N . MET A 1 132 ? 3.731 1.609 -13.898 1.00 96.56 132 MET A N 1
ATOM 996 C CA . MET A 1 132 ? 4.164 2.958 -14.239 1.00 96.56 132 MET A CA 1
ATOM 997 C C . MET A 1 132 ? 5.690 2.989 -14.310 1.00 96.56 132 MET A C 1
ATOM 999 O O . MET A 1 132 ? 6.352 2.861 -13.285 1.00 96.56 132 MET A O 1
ATOM 1003 N N . VAL A 1 133 ? 6.258 3.179 -15.500 1.00 96.12 133 VAL A N 1
ATOM 1004 C CA . VAL A 1 133 ? 7.705 3.378 -15.680 1.00 96.12 133 VAL A CA 1
ATOM 1005 C C . VAL A 1 133 ? 7.991 4.879 -15.624 1.00 96.12 133 VAL A C 1
ATOM 1007 O O . VAL A 1 133 ? 7.895 5.576 -16.635 1.00 96.12 133 VAL A O 1
ATOM 1010 N N . ARG A 1 134 ? 8.282 5.386 -14.421 1.00 95.31 134 ARG A N 1
ATOM 1011 C CA . ARG A 1 134 ? 8.416 6.822 -14.132 1.00 95.31 134 ARG A CA 1
ATOM 1012 C C . ARG A 1 134 ? 9.832 7.306 -14.450 1.00 95.31 134 ARG A C 1
ATOM 1014 O O . ARG A 1 134 ? 10.745 7.146 -13.644 1.00 95.31 134 ARG A O 1
ATOM 1021 N N . THR A 1 135 ? 9.993 7.865 -15.643 1.00 93.88 135 THR A N 1
ATOM 1022 C CA . THR A 1 135 ? 11.200 8.535 -16.160 1.00 93.88 135 THR A CA 1
ATOM 1023 C C . THR A 1 135 ? 11.087 10.061 -16.040 1.00 93.88 135 THR A C 1
ATOM 1025 O O . THR A 1 135 ? 10.023 10.580 -15.709 1.00 93.88 135 THR A O 1
ATOM 1028 N N . ASP A 1 136 ? 12.160 10.798 -16.335 1.00 92.50 136 ASP A N 1
ATOM 1029 C CA . ASP A 1 136 ? 12.246 12.256 -16.120 1.00 92.50 136 ASP A CA 1
ATOM 1030 C C . ASP A 1 136 ? 11.124 13.069 -16.804 1.00 92.50 136 ASP A C 1
ATOM 1032 O O . ASP A 1 136 ? 10.667 14.079 -16.261 1.00 92.50 136 ASP A O 1
ATOM 1036 N N . SER A 1 137 ? 10.630 12.635 -17.974 1.00 91.69 137 SER A N 1
ATOM 1037 C CA . SER A 1 137 ? 9.514 13.312 -18.651 1.00 91.69 137 SER A CA 1
ATOM 1038 C C . SER A 1 137 ? 8.139 12.791 -18.230 1.00 91.69 137 SER A C 1
ATOM 1040 O O . SER A 1 137 ? 7.132 13.379 -18.639 1.00 91.69 137 SER A O 1
ATOM 1042 N N . TYR A 1 138 ? 8.053 11.697 -17.469 1.00 93.25 138 TYR A N 1
ATOM 1043 C CA . TYR A 1 138 ? 6.813 10.950 -17.252 1.00 93.25 138 TYR A CA 1
ATOM 1044 C C . TYR A 1 138 ? 5.723 11.797 -16.599 1.00 93.25 138 TYR A C 1
ATOM 1046 O O . TYR A 1 138 ? 4.611 11.860 -17.126 1.00 93.25 138 TYR A O 1
ATOM 1054 N N . SER A 1 139 ? 6.035 12.507 -15.511 1.00 92.75 139 SER A N 1
ATOM 1055 C CA . SER A 1 139 ? 5.064 13.359 -14.812 1.00 92.75 139 SER A CA 1
ATOM 1056 C C . SER A 1 139 ? 4.529 14.515 -15.651 1.00 92.75 139 SER A C 1
ATOM 1058 O O . SER A 1 139 ? 3.446 15.021 -15.362 1.00 92.75 139 SER A O 1
ATOM 1060 N N . SER A 1 140 ? 5.255 14.939 -16.688 1.00 90.06 140 SER A N 1
ATOM 1061 C CA . SER A 1 140 ? 4.882 16.077 -17.535 1.00 90.06 140 SER A CA 1
ATOM 1062 C C . SER A 1 140 ? 3.929 15.714 -18.679 1.00 90.06 140 SER A C 1
ATOM 1064 O O . SER A 1 140 ? 3.406 16.605 -19.353 1.00 90.06 140 SER A O 1
ATOM 1066 N N . ARG A 1 141 ? 3.686 14.420 -18.926 1.00 89.38 141 ARG A N 1
ATOM 1067 C CA . ARG A 1 141 ? 2.802 13.963 -20.004 1.00 89.38 141 ARG A CA 1
ATOM 1068 C C . ARG A 1 141 ? 1.363 13.871 -19.501 1.00 89.38 141 ARG A C 1
ATOM 1070 O O . ARG A 1 141 ? 1.057 13.117 -18.589 1.00 89.38 141 ARG A O 1
ATOM 1077 N N . GLU A 1 142 ? 0.446 14.598 -20.139 1.00 88.56 142 GLU A N 1
ATOM 1078 C CA . GLU A 1 142 ? -0.988 14.524 -19.802 1.00 88.56 142 GLU A CA 1
ATOM 1079 C C . GLU A 1 142 ? -1.521 13.088 -19.919 1.00 88.56 142 GLU A C 1
ATOM 1081 O O . GLU A 1 142 ? -2.342 12.644 -19.118 1.00 88.56 142 GLU A O 1
ATOM 1086 N N . TRP A 1 143 ? -1.037 12.350 -20.917 1.00 87.12 143 TRP A N 1
ATOM 1087 C CA . TRP A 1 143 ? -1.522 11.008 -21.196 1.00 87.12 143 TRP A CA 1
ATOM 1088 C C . TRP A 1 143 ? -1.176 10.005 -20.092 1.00 87.12 143 TRP A C 1
ATOM 1090 O O . TRP A 1 143 ? -2.062 9.306 -19.607 1.00 87.12 143 TRP A O 1
ATOM 1100 N N . THR A 1 144 ? 0.068 10.013 -19.608 1.00 90.62 144 THR A N 1
ATOM 1101 C CA . THR A 1 144 ? 0.497 9.154 -18.493 1.00 90.62 144 THR A CA 1
ATOM 1102 C C . THR A 1 144 ? -0.258 9.503 -17.206 1.00 90.62 144 THR A C 1
ATOM 1104 O O . THR A 1 144 ? -0.704 8.615 -16.480 1.00 90.62 144 THR A O 1
ATOM 1107 N N . GLN A 1 145 ? -0.498 10.796 -16.950 1.00 92.31 145 GLN A N 1
ATOM 1108 C CA . GLN A 1 145 ? -1.345 11.241 -15.839 1.00 92.31 145 GLN A CA 1
ATOM 1109 C C . GLN A 1 145 ? -2.777 10.713 -15.965 1.00 92.31 145 GLN A C 1
ATOM 1111 O O . GLN A 1 145 ? -3.357 10.255 -14.979 1.00 92.31 145 GLN A O 1
ATOM 1116 N N . ARG A 1 146 ? -3.356 10.759 -17.173 1.00 91.50 146 ARG A N 1
ATOM 1117 C CA . ARG A 1 146 ? -4.704 10.245 -17.436 1.00 91.50 146 ARG A CA 1
ATOM 1118 C C . ARG A 1 146 ? -4.777 8.741 -17.197 1.00 91.50 146 ARG A C 1
ATOM 1120 O O . ARG A 1 146 ? -5.734 8.293 -16.581 1.00 91.50 146 ARG A O 1
ATOM 1127 N N . GLU A 1 147 ? -3.801 7.973 -17.661 1.00 92.81 147 GLU A N 1
ATOM 1128 C CA . GLU A 1 147 ? -3.768 6.517 -17.488 1.00 92.81 147 GLU A CA 1
ATOM 1129 C C . GLU A 1 147 ? -3.753 6.113 -16.012 1.00 92.81 147 GLU A C 1
ATOM 1131 O O . GLU A 1 147 ? -4.565 5.288 -15.591 1.00 92.81 147 GLU A O 1
ATOM 1136 N N . VAL A 1 148 ? -2.896 6.747 -15.207 1.00 95.31 148 VAL A N 1
ATOM 1137 C CA . VAL A 1 148 ? -2.829 6.482 -13.764 1.00 95.31 148 VAL A CA 1
ATOM 1138 C C . VAL A 1 148 ? -4.108 6.925 -13.056 1.00 95.31 148 VAL A C 1
ATOM 1140 O O . VAL A 1 148 ? -4.639 6.177 -12.236 1.00 95.31 148 VAL A O 1
ATOM 1143 N N . PHE A 1 149 ? -4.657 8.090 -13.412 1.00 94.94 149 PHE A N 1
ATOM 1144 C CA . PHE A 1 149 ? -5.939 8.552 -12.880 1.00 94.94 149 PHE A CA 1
ATOM 1145 C C . PHE A 1 149 ? -7.070 7.551 -13.163 1.00 94.94 149 PHE A C 1
ATOM 1147 O O . PHE A 1 149 ? -7.827 7.201 -12.265 1.00 94.94 149 PHE A O 1
ATOM 1154 N N . GLU A 1 150 ? -7.177 7.044 -14.391 1.00 93.56 150 GLU A N 1
ATOM 1155 C CA . GLU A 1 150 ? -8.225 6.089 -14.771 1.00 93.56 150 GLU A CA 1
ATOM 1156 C C . GLU A 1 150 ? -8.068 4.735 -14.064 1.00 93.56 150 GLU A C 1
ATOM 1158 O O . GLU A 1 150 ? -9.066 4.136 -13.652 1.00 93.56 150 GLU A O 1
ATOM 1163 N N . ALA A 1 151 ? -6.830 4.275 -13.864 1.00 93.38 151 ALA A N 1
ATOM 1164 C CA . ALA A 1 151 ? -6.542 3.081 -13.074 1.00 93.38 151 ALA A CA 1
ATOM 1165 C C . ALA A 1 151 ? -6.947 3.263 -11.599 1.00 93.38 151 ALA A C 1
ATOM 1167 O O . ALA A 1 151 ? -7.667 2.417 -11.062 1.00 93.38 151 ALA A O 1
ATOM 1168 N N . LYS A 1 152 ? -6.582 4.393 -10.972 1.00 94.75 152 LYS A N 1
ATOM 1169 C CA . LYS A 1 152 ? -6.993 4.745 -9.598 1.00 94.75 152 LYS A CA 1
ATOM 1170 C C . LYS A 1 152 ? -8.513 4.796 -9.460 1.00 94.75 152 LYS A C 1
ATOM 1172 O O . LYS A 1 152 ? -9.075 4.146 -8.582 1.00 94.75 152 LYS A O 1
ATOM 1177 N N . GLN A 1 153 ? -9.196 5.469 -10.386 1.00 91.56 153 GLN A N 1
ATOM 1178 C CA . GLN A 1 153 ? -10.658 5.556 -10.401 1.00 91.56 153 GLN A CA 1
ATOM 1179 C C . GLN A 1 153 ? -11.332 4.182 -10.517 1.00 91.56 153 GLN A C 1
ATOM 1181 O O . GLN A 1 153 ? -12.427 3.990 -9.988 1.00 91.56 153 GLN A O 1
ATOM 1186 N N . ALA A 1 154 ? -10.711 3.209 -11.185 1.00 89.94 154 ALA A N 1
ATOM 1187 C CA . ALA A 1 154 ? -11.205 1.833 -11.256 1.00 89.94 154 ALA A CA 1
ATOM 1188 C C . ALA A 1 154 ? -10.767 0.947 -10.073 1.00 89.94 154 ALA A C 1
ATOM 1190 O O . ALA A 1 154 ? -11.224 -0.194 -9.963 1.00 89.94 154 ALA A O 1
ATOM 1191 N N . GLY A 1 155 ? -9.913 1.457 -9.181 1.00 89.81 155 GLY A N 1
ATOM 1192 C CA . GLY A 1 155 ? -9.296 0.696 -8.097 1.00 89.81 155 GLY A CA 1
ATOM 1193 C C . GLY A 1 155 ? -8.295 -0.350 -8.591 1.00 89.81 155 GLY A C 1
ATOM 1194 O O . GLY A 1 155 ? -8.062 -1.331 -7.890 1.00 89.81 155 GLY A O 1
ATOM 1195 N N . MET A 1 156 ? -7.752 -0.196 -9.803 1.00 92.06 156 MET A N 1
ATOM 1196 C CA . MET A 1 156 ? -6.794 -1.149 -10.358 1.00 92.06 156 MET A CA 1
ATOM 1197 C C . MET A 1 156 ? -5.454 -1.087 -9.609 1.00 92.06 156 MET A C 1
ATOM 1199 O O . MET A 1 156 ? -5.037 0.003 -9.221 1.00 92.06 156 MET A O 1
ATOM 1203 N N . PRO A 1 157 ? -4.750 -2.223 -9.428 1.00 94.81 157 PRO A N 1
ATOM 1204 C CA . PRO A 1 157 ? -3.421 -2.239 -8.821 1.00 94.81 157 PRO A CA 1
ATOM 1205 C C . PRO A 1 157 ? -2.427 -1.419 -9.642 1.00 94.81 157 PRO A C 1
ATOM 1207 O O . PRO A 1 157 ? -2.381 -1.570 -10.865 1.00 94.81 157 PRO A O 1
ATOM 1210 N N . ILE A 1 158 ? -1.610 -0.604 -8.973 1.00 96.88 158 ILE A N 1
ATOM 1211 C CA . ILE A 1 158 ? -0.580 0.228 -9.603 1.00 96.88 158 ILE A CA 1
ATOM 1212 C C . ILE A 1 158 ? 0.746 0.031 -8.874 1.00 96.88 158 ILE A C 1
ATOM 1214 O O . ILE A 1 158 ? 0.784 0.055 -7.647 1.00 96.88 158 ILE A O 1
ATOM 1218 N N . VAL A 1 159 ? 1.834 -0.126 -9.627 1.00 98.19 159 VAL A N 1
ATOM 1219 C CA . VAL A 1 159 ? 3.206 -0.092 -9.102 1.00 98.19 159 VAL A CA 1
ATOM 1220 C C . VAL A 1 159 ? 4.043 0.856 -9.946 1.00 98.19 159 VAL A C 1
ATOM 1222 O O . VAL A 1 159 ? 3.961 0.845 -11.172 1.00 98.19 159 VAL A O 1
ATOM 1225 N N . CYS A 1 160 ? 4.858 1.671 -9.284 1.00 98.12 160 CYS A N 1
ATOM 1226 C CA . CYS A 1 160 ? 5.841 2.540 -9.911 1.00 98.12 160 CYS A CA 1
ATOM 1227 C C . CYS A 1 160 ? 7.204 1.841 -9.977 1.00 98.12 160 CYS A C 1
ATOM 1229 O O . CYS A 1 160 ? 7.721 1.391 -8.956 1.00 98.12 160 CYS A O 1
ATOM 1231 N N . LEU A 1 161 ? 7.814 1.802 -11.158 1.00 97.88 161 LEU A N 1
ATOM 1232 C CA . LEU A 1 161 ? 9.254 1.654 -11.325 1.00 97.88 161 LEU A CA 1
ATOM 1233 C C . LEU A 1 161 ? 9.833 3.059 -11.517 1.00 97.88 161 LEU A C 1
ATOM 1235 O O . LEU A 1 161 ? 9.675 3.657 -12.583 1.00 97.88 161 LEU A O 1
ATOM 1239 N N . SER A 1 162 ? 10.472 3.594 -10.479 1.00 96.69 162 SER A N 1
ATOM 1240 C CA . SER A 1 162 ? 11.095 4.918 -10.512 1.00 96.69 162 SER A CA 1
ATOM 1241 C C . SER A 1 162 ? 12.443 4.830 -11.215 1.00 96.69 162 SER A C 1
ATOM 1243 O O . SER A 1 162 ? 13.441 4.457 -10.602 1.00 96.69 162 SER A O 1
ATOM 1245 N N . ALA A 1 163 ? 12.463 5.186 -12.496 1.00 94.31 163 ALA A N 1
ATOM 1246 C CA . ALA A 1 163 ? 13.638 5.208 -13.361 1.00 94.31 163 ALA A CA 1
ATOM 1247 C C . ALA A 1 163 ? 14.062 6.646 -13.696 1.00 94.31 163 ALA A C 1
ATOM 1249 O O . ALA A 1 163 ? 14.387 6.974 -14.838 1.00 94.31 163 ALA A O 1
ATOM 1250 N N . LEU A 1 164 ? 14.023 7.506 -12.677 1.00 92.38 164 LEU A N 1
ATOM 1251 C CA . LEU A 1 164 ? 14.493 8.884 -12.750 1.00 92.38 164 LEU A CA 1
ATOM 1252 C C . LEU A 1 164 ? 16.016 8.912 -12.861 1.00 92.38 164 LEU A C 1
ATOM 1254 O O . LEU A 1 164 ? 16.699 8.230 -12.094 1.00 92.38 164 LEU A O 1
ATOM 1258 N N . ASN A 1 165 ? 16.526 9.708 -13.796 1.00 87.75 165 ASN A N 1
ATOM 1259 C CA . ASN A 1 165 ? 17.954 9.923 -13.996 1.00 87.75 165 ASN A CA 1
ATOM 1260 C C . ASN A 1 165 ? 18.361 11.300 -13.461 1.00 87.75 165 ASN A C 1
ATOM 1262 O O . ASN A 1 165 ? 19.049 11.393 -12.448 1.00 87.75 165 ASN A O 1
ATOM 1266 N N . ALA A 1 166 ? 17.876 12.374 -14.089 1.00 88.62 166 ALA A N 1
ATOM 1267 C CA . ALA A 1 166 ? 18.074 13.732 -13.588 1.00 88.62 166 ALA A CA 1
ATOM 1268 C C . ALA A 1 166 ? 16.999 14.140 -12.565 1.00 88.62 166 ALA A C 1
ATOM 1270 O O . ALA A 1 166 ? 17.215 15.064 -11.778 1.00 88.62 166 ALA A O 1
ATOM 1271 N N . GLY A 1 167 ? 15.853 13.452 -12.572 1.00 88.50 167 GLY A N 1
ATOM 1272 C CA . GLY A 1 167 ? 14.670 13.813 -11.800 1.00 88.50 167 GLY A CA 1
ATOM 1273 C C . GLY A 1 167 ? 13.623 14.534 -12.646 1.00 88.50 167 GLY A C 1
ATOM 1274 O O . GLY A 1 167 ? 13.831 14.861 -13.814 1.00 88.50 167 GLY A O 1
ATOM 1275 N N . GLU A 1 168 ? 12.466 14.789 -12.043 1.00 90.00 168 GLU A N 1
ATOM 1276 C CA . GLU A 1 168 ? 11.357 15.466 -12.714 1.00 90.00 168 GLU A CA 1
ATOM 1277 C C . GLU A 1 168 ? 11.400 16.975 -12.434 1.00 90.00 168 GLU A C 1
ATOM 1279 O O . GLU A 1 168 ? 11.578 17.378 -11.282 1.00 90.00 168 GLU A O 1
ATOM 1284 N N . PRO A 1 169 ? 11.140 17.843 -13.431 1.00 86.38 169 PRO A N 1
ATOM 1285 C CA . PRO A 1 169 ? 11.038 19.284 -13.191 1.00 86.38 169 PRO A CA 1
ATOM 1286 C C . PRO A 1 169 ? 9.866 19.634 -12.261 1.00 86.38 169 PRO A C 1
ATOM 1288 O O . PRO A 1 169 ? 9.880 20.663 -11.587 1.00 86.38 169 PRO A O 1
ATOM 1291 N N . ARG A 1 170 ? 8.828 18.786 -12.244 1.00 89.00 170 ARG A N 1
ATOM 1292 C CA . ARG A 1 170 ? 7.669 18.879 -11.356 1.00 89.00 170 ARG A CA 1
ATOM 1293 C C . ARG A 1 170 ? 7.039 17.495 -11.184 1.00 89.00 170 ARG A C 1
ATOM 1295 O O . ARG A 1 170 ? 6.743 16.841 -12.181 1.00 89.00 170 ARG A O 1
ATOM 1302 N N . GLY A 1 171 ? 6.776 17.085 -9.944 1.00 88.62 171 GLY A N 1
ATOM 1303 C CA . GLY A 1 171 ? 5.993 15.879 -9.650 1.00 88.62 171 GLY A CA 1
ATOM 1304 C C . GLY A 1 171 ? 4.492 16.045 -9.931 1.00 88.62 171 GLY A C 1
ATOM 1305 O O . GLY A 1 171 ? 4.015 17.136 -10.254 1.00 88.62 171 GLY A O 1
ATOM 1306 N N . SER A 1 172 ? 3.724 14.965 -9.781 1.00 91.81 172 SER A N 1
ATOM 1307 C CA . SER A 1 172 ? 2.266 14.988 -9.929 1.00 91.81 172 SER A CA 1
ATOM 1308 C C . SER A 1 172 ? 1.597 14.129 -8.863 1.00 91.81 172 SER A C 1
ATOM 1310 O O . SER A 1 172 ? 1.818 12.923 -8.827 1.00 91.81 172 SER A O 1
ATOM 1312 N N . PHE A 1 173 ? 0.706 14.737 -8.075 1.00 90.62 173 PHE A N 1
ATOM 1313 C CA . PHE A 1 173 ? -0.070 14.047 -7.036 1.00 90.62 173 PHE A CA 1
ATOM 1314 C C . PHE A 1 173 ? -0.915 12.889 -7.597 1.00 90.62 173 PHE A C 1
ATOM 1316 O O . PHE A 1 173 ? -1.216 11.929 -6.893 1.00 90.62 173 PHE A O 1
ATOM 1323 N N . LEU A 1 174 ? -1.273 12.941 -8.888 1.00 93.44 174 LEU A N 1
ATOM 1324 C CA . LEU A 1 174 ? -1.976 11.851 -9.568 1.00 93.44 174 LEU A CA 1
ATOM 1325 C C . LEU A 1 174 ? -1.142 10.566 -9.605 1.00 93.44 174 LEU A C 1
ATOM 1327 O O . LEU A 1 174 ? -1.715 9.481 -9.635 1.00 93.44 174 LEU A O 1
ATOM 1331 N N . LEU A 1 175 ? 0.186 10.684 -9.579 1.00 94.62 175 LEU A N 1
ATOM 1332 C CA . LEU A 1 175 ? 1.135 9.579 -9.705 1.00 94.62 175 LEU A CA 1
ATOM 1333 C C . LEU A 1 175 ? 1.619 9.040 -8.356 1.00 94.62 175 LEU A C 1
ATOM 1335 O O . LEU A 1 175 ? 2.222 7.973 -8.313 1.00 94.62 175 LEU A O 1
ATOM 1339 N N . ASP A 1 176 ? 1.364 9.757 -7.267 1.00 92.19 176 ASP A N 1
ATOM 1340 C CA . ASP A 1 176 ? 1.855 9.387 -5.942 1.00 92.19 176 ASP A CA 1
ATOM 1341 C C . ASP A 1 176 ? 0.878 8.432 -5.232 1.00 92.19 176 ASP A C 1
ATOM 1343 O O . ASP A 1 176 ? -0.136 8.017 -5.805 1.00 92.19 176 ASP A O 1
ATOM 1347 N N . HIS A 1 177 ? 1.187 8.060 -3.987 1.00 92.88 177 HIS A N 1
ATOM 1348 C CA . HIS A 1 177 ? 0.397 7.106 -3.198 1.00 92.88 177 HIS A CA 1
ATOM 1349 C C . HIS A 1 177 ? 0.273 5.725 -3.890 1.00 92.88 177 HIS A C 1
ATOM 1351 O O . HIS A 1 177 ? -0.789 5.100 -3.949 1.00 92.88 177 HIS A O 1
ATOM 1357 N N . VAL A 1 178 ? 1.388 5.252 -4.460 1.00 94.62 178 VAL A N 1
ATOM 1358 C CA . VAL A 1 178 ? 1.528 3.918 -5.063 1.00 94.62 178 VAL A CA 1
ATOM 1359 C C . VAL A 1 178 ? 2.843 3.267 -4.614 1.00 94.62 178 VAL A C 1
ATOM 1361 O O . VAL A 1 178 ? 3.848 3.970 -4.450 1.00 94.62 178 VAL A O 1
ATOM 1364 N N . PRO A 1 179 ? 2.893 1.933 -4.440 1.00 95.62 179 PRO A N 1
ATOM 1365 C CA . PRO A 1 179 ? 4.141 1.229 -4.173 1.00 95.62 179 PRO A CA 1
ATOM 1366 C C . PRO A 1 179 ? 5.186 1.524 -5.250 1.00 95.62 179 PRO A C 1
ATOM 1368 O O . PRO A 1 179 ? 4.894 1.430 -6.443 1.00 95.62 179 PRO A O 1
ATOM 1371 N N . THR A 1 180 ? 6.402 1.864 -4.825 1.00 97.12 180 THR A N 1
ATOM 1372 C CA . THR A 1 180 ? 7.478 2.286 -5.725 1.00 97.12 180 THR A CA 1
ATOM 1373 C C . THR A 1 180 ? 8.715 1.419 -5.540 1.00 97.12 180 THR A C 1
ATOM 1375 O O . THR A 1 180 ? 9.190 1.240 -4.422 1.00 97.12 180 THR A O 1
ATOM 1378 N N . ILE A 1 181 ? 9.238 0.901 -6.648 1.00 97.62 181 ILE A N 1
ATOM 1379 C CA . ILE A 1 181 ? 10.537 0.237 -6.737 1.00 97.62 181 ILE A CA 1
ATOM 1380 C C . ILE A 1 181 ? 11.514 1.213 -7.384 1.00 97.62 181 ILE A C 1
ATOM 1382 O O . ILE A 1 181 ? 11.249 1.747 -8.463 1.00 97.62 181 ILE A O 1
ATOM 1386 N N . ALA A 1 182 ? 12.636 1.466 -6.716 1.00 96.00 182 ALA A N 1
ATOM 1387 C CA . ALA A 1 182 ? 13.704 2.286 -7.267 1.00 96.00 182 ALA A CA 1
ATOM 1388 C C . ALA A 1 182 ? 14.471 1.491 -8.330 1.00 96.00 182 ALA A C 1
ATOM 1390 O O . ALA A 1 182 ? 14.926 0.378 -8.069 1.00 96.00 182 ALA A O 1
ATOM 1391 N N . CYS A 1 183 ? 14.624 2.067 -9.519 1.00 93.56 183 CYS A N 1
ATOM 1392 C CA . CYS A 1 183 ? 15.525 1.545 -10.533 1.00 93.56 183 CYS A CA 1
ATOM 1393 C C . CYS A 1 183 ? 16.920 2.144 -10.301 1.00 93.56 183 CYS A C 1
ATOM 1395 O O . CYS A 1 183 ? 17.043 3.372 -10.260 1.00 93.56 183 CYS A O 1
ATOM 1397 N N . PRO A 1 184 ? 17.970 1.325 -10.143 1.00 89.62 184 PRO A N 1
ATOM 1398 C CA . PRO A 1 184 ? 19.316 1.837 -9.947 1.00 89.62 184 PRO A CA 1
ATOM 1399 C C . PRO A 1 184 ? 19.827 2.523 -11.217 1.00 89.62 184 PRO A C 1
ATOM 1401 O O . PRO A 1 184 ? 19.533 2.099 -12.335 1.00 89.62 184 PRO A O 1
ATOM 1404 N N . GLN A 1 185 ? 20.631 3.569 -11.030 1.00 80.62 185 GLN A N 1
ATOM 1405 C CA . GLN A 1 185 ? 21.416 4.168 -12.104 1.00 80.62 185 GLN A CA 1
ATOM 1406 C C . GLN A 1 185 ? 22.749 3.426 -12.196 1.00 80.62 185 GLN A C 1
ATOM 1408 O O . GLN A 1 185 ? 23.499 3.372 -11.220 1.00 80.62 185 GLN A O 1
ATOM 1413 N N . ILE A 1 186 ? 23.038 2.844 -13.359 1.00 73.50 186 ILE A N 1
ATOM 1414 C CA . ILE A 1 186 ? 24.303 2.152 -13.604 1.00 73.50 186 ILE A CA 1
ATOM 1415 C C . ILE A 1 186 ? 25.279 3.147 -14.248 1.00 73.50 186 ILE A C 1
ATOM 1417 O O . ILE A 1 186 ? 24.971 3.675 -15.318 1.00 73.50 186 ILE A O 1
ATOM 1421 N N . PRO A 1 187 ? 26.450 3.415 -13.640 1.00 66.81 187 PRO A N 1
ATOM 1422 C CA . PRO A 1 187 ? 27.482 4.234 -14.267 1.00 66.81 187 PRO A CA 1
ATOM 1423 C C . PRO A 1 187 ? 27.950 3.637 -15.600 1.00 66.81 187 PRO A C 1
ATOM 1425 O O . PRO A 1 187 ? 28.056 2.416 -15.740 1.00 66.81 187 PRO A O 1
ATOM 1428 N N . GLU A 1 188 ? 28.294 4.490 -16.567 1.00 63.59 188 GLU A N 1
ATOM 1429 C CA . GLU A 1 188 ? 28.891 4.032 -17.826 1.00 63.59 188 GLU A CA 1
ATOM 1430 C C . GLU A 1 188 ? 30.146 3.181 -17.558 1.00 63.59 188 GLU A C 1
ATOM 1432 O O . GLU A 1 188 ? 31.062 3.600 -16.850 1.00 63.59 188 GLU A O 1
ATOM 1437 N N . GLY A 1 189 ? 30.187 1.972 -18.131 1.00 62.09 189 GLY A N 1
ATOM 1438 C CA . GLY A 1 189 ? 31.310 1.041 -17.980 1.00 62.09 189 GLY A CA 1
ATOM 1439 C C . GLY A 1 189 ? 31.242 0.116 -16.762 1.00 62.09 189 GLY A C 1
ATOM 1440 O O . GLY A 1 189 ? 32.223 -0.574 -16.487 1.00 62.09 189 GLY A O 1
ATOM 1441 N N . TRP A 1 190 ? 30.116 0.066 -16.041 1.00 69.50 190 TRP A N 1
ATOM 1442 C CA . TRP A 1 190 ? 29.919 -0.940 -14.998 1.00 69.50 190 TRP A CA 1
ATOM 1443 C C . TRP A 1 190 ? 30.009 -2.359 -15.574 1.00 69.50 190 TRP A C 1
ATOM 1445 O O . TRP A 1 190 ? 29.361 -2.692 -16.568 1.00 69.50 190 TRP A O 1
ATOM 1455 N N . ALA A 1 191 ? 30.804 -3.192 -14.914 1.00 67.44 191 ALA A N 1
ATOM 1456 C CA . ALA A 1 191 ? 30.854 -4.628 -15.120 1.00 67.44 191 ALA A CA 1
ATOM 1457 C C . ALA A 1 191 ? 30.570 -5.311 -13.775 1.00 67.44 191 ALA A C 1
ATOM 1459 O O . ALA A 1 191 ? 30.934 -4.756 -12.729 1.00 67.44 191 ALA A O 1
ATOM 1460 N N . PRO A 1 192 ? 29.943 -6.499 -13.773 1.00 67.06 192 PRO A N 1
ATOM 1461 C CA . PRO A 1 192 ? 29.790 -7.274 -12.552 1.00 67.06 192 PRO A CA 1
ATOM 1462 C C . PRO A 1 192 ? 31.172 -7.523 -11.917 1.00 67.06 192 PRO A C 1
ATOM 1464 O O . PRO A 1 192 ? 32.159 -7.654 -12.650 1.00 67.06 192 PRO A O 1
ATOM 1467 N N . PRO A 1 193 ? 31.271 -7.573 -10.573 1.00 70.75 193 PRO A N 1
ATOM 1468 C CA . PRO A 1 193 ? 32.533 -7.858 -9.899 1.00 70.75 193 PRO A CA 1
ATOM 1469 C C . PRO A 1 193 ? 33.194 -9.121 -10.470 1.00 70.75 193 PRO A C 1
ATOM 1471 O O . PRO A 1 193 ? 32.514 -10.091 -10.810 1.00 70.75 193 PRO A O 1
ATOM 1474 N N . GLU A 1 194 ? 34.523 -9.115 -10.603 1.00 58.34 194 GLU A N 1
ATOM 1475 C CA . GLU A 1 194 ? 35.244 -10.267 -11.151 1.00 58.34 194 GLU A CA 1
ATOM 1476 C C . GLU A 1 194 ? 34.911 -11.540 -10.352 1.00 58.34 194 GLU A C 1
ATOM 1478 O O . GLU A 1 194 ? 35.151 -11.620 -9.148 1.00 58.34 194 GLU A O 1
ATOM 1483 N N . GLY A 1 195 ? 34.352 -12.545 -11.035 1.00 58.19 195 GLY A N 1
ATOM 1484 C CA . GLY A 1 195 ? 33.990 -13.835 -10.441 1.00 58.19 195 GLY A CA 1
ATOM 1485 C C . GLY A 1 195 ? 32.517 -14.011 -10.051 1.00 58.19 195 GLY A C 1
ATOM 1486 O O . GLY A 1 195 ? 32.156 -15.115 -9.644 1.00 58.19 195 GLY A O 1
ATOM 1487 N N . THR A 1 196 ? 31.650 -13.003 -10.214 1.00 58.81 196 THR A N 1
ATOM 1488 C CA . THR A 1 196 ? 30.195 -13.130 -9.992 1.00 58.81 196 THR A CA 1
ATOM 1489 C C . THR A 1 196 ? 29.392 -13.118 -11.298 1.00 58.81 196 THR A C 1
ATOM 1491 O O . THR A 1 196 ? 29.572 -12.255 -12.151 1.00 58.81 196 THR A O 1
ATOM 1494 N N . GLN A 1 197 ? 28.439 -14.049 -11.436 1.00 59.16 197 GLN A N 1
ATOM 1495 C CA . GLN A 1 197 ? 27.348 -13.967 -12.422 1.00 59.16 197 GLN A CA 1
ATOM 1496 C C . GLN A 1 197 ? 26.198 -13.117 -11.853 1.00 59.16 197 GLN A C 1
ATOM 1498 O O . GLN A 1 197 ? 25.093 -13.618 -11.672 1.00 59.16 197 GLN A O 1
ATOM 1503 N N . ALA A 1 198 ? 26.475 -11.872 -11.460 1.00 61.25 198 ALA A N 1
ATOM 1504 C CA . ALA A 1 198 ? 25.417 -10.987 -10.971 1.00 61.25 198 ALA A CA 1
ATOM 1505 C C . ALA A 1 198 ? 24.514 -10.575 -12.145 1.00 61.25 198 ALA A C 1
ATOM 1507 O O . ALA A 1 198 ? 25.027 -10.212 -13.208 1.00 61.25 198 ALA A O 1
ATOM 1508 N N . GLU A 1 199 ? 23.195 -10.668 -11.961 1.00 70.00 199 GLU A N 1
ATOM 1509 C CA . GLU A 1 199 ? 22.226 -10.150 -12.928 1.00 70.00 199 GLU A CA 1
ATOM 1510 C C . GLU A 1 199 ? 22.365 -8.619 -13.019 1.00 70.00 199 GLU A C 1
ATOM 1512 O O . GLU A 1 199 ? 22.902 -7.960 -12.125 1.00 70.00 199 GLU A O 1
ATOM 1517 N N . ASP A 1 200 ? 21.952 -8.041 -14.147 1.00 83.81 200 ASP A N 1
ATOM 1518 C CA . ASP A 1 200 ? 21.965 -6.590 -14.321 1.00 83.81 200 ASP A CA 1
ATOM 1519 C C . ASP A 1 200 ? 21.035 -5.958 -13.261 1.00 83.81 200 ASP A C 1
ATOM 1521 O O . ASP A 1 200 ? 19.862 -6.332 -13.188 1.00 83.81 200 ASP A O 1
ATOM 1525 N N . PRO A 1 201 ? 21.504 -5.004 -12.435 1.00 87.56 201 PRO A N 1
ATOM 1526 C CA . PRO A 1 201 ? 20.712 -4.485 -11.321 1.00 87.56 201 PRO A CA 1
ATOM 1527 C C . PRO A 1 201 ? 19.467 -3.705 -11.784 1.00 87.56 201 PRO A C 1
ATOM 1529 O O . PRO A 1 201 ? 18.498 -3.577 -11.033 1.00 87.56 201 PRO A O 1
ATOM 1532 N N . VAL A 1 202 ? 19.445 -3.204 -13.026 1.00 89.94 202 VAL A N 1
ATOM 1533 C CA . VAL A 1 202 ? 18.221 -2.660 -13.638 1.00 89.94 202 VAL A CA 1
ATOM 1534 C C . VAL A 1 202 ? 17.237 -3.788 -13.938 1.00 89.94 202 VAL A C 1
ATOM 1536 O O . VAL A 1 202 ? 16.043 -3.637 -13.682 1.00 89.94 202 VAL A O 1
ATOM 1539 N N . ASP A 1 203 ? 17.718 -4.922 -14.444 1.00 90.19 203 ASP A N 1
ATOM 1540 C CA . ASP A 1 203 ? 16.875 -6.083 -14.733 1.00 90.19 203 ASP A CA 1
ATOM 1541 C C . ASP A 1 203 ? 16.296 -6.665 -13.431 1.00 90.19 203 ASP A C 1
ATOM 1543 O O . ASP A 1 203 ? 15.095 -6.942 -13.369 1.00 90.19 203 ASP A O 1
ATOM 1547 N N . GLU A 1 204 ? 17.089 -6.732 -12.355 1.00 89.69 204 GLU A N 1
ATOM 1548 C CA . GLU A 1 204 ? 16.622 -7.113 -11.014 1.00 89.69 204 GLU A CA 1
ATOM 1549 C C . GLU A 1 204 ? 15.511 -6.178 -10.507 1.00 89.69 204 GLU A C 1
ATOM 1551 O O . GLU A 1 204 ? 14.468 -6.643 -10.036 1.00 89.69 204 GLU A O 1
ATOM 1556 N N . ALA A 1 205 ? 15.678 -4.858 -10.653 1.00 93.56 205 ALA A N 1
ATOM 1557 C CA . ALA A 1 205 ? 14.663 -3.881 -10.259 1.00 93.56 205 ALA A CA 1
ATOM 1558 C C . ALA A 1 205 ? 13.369 -4.017 -11.080 1.00 93.56 205 ALA A C 1
ATOM 1560 O O . ALA A 1 205 ? 12.266 -3.900 -10.538 1.00 93.56 205 ALA A O 1
ATOM 1561 N N . ILE A 1 206 ? 13.478 -4.315 -12.379 1.00 93.81 206 ILE A N 1
ATOM 1562 C CA . ILE A 1 206 ? 12.324 -4.583 -13.247 1.00 93.81 206 ILE A CA 1
ATOM 1563 C C . ILE A 1 206 ? 11.593 -5.850 -12.792 1.00 93.81 206 ILE A C 1
ATOM 1565 O O . ILE A 1 206 ? 10.363 -5.843 -12.672 1.00 93.81 206 ILE A O 1
ATOM 1569 N N . VAL A 1 207 ? 12.324 -6.931 -12.506 1.00 92.00 207 VAL A N 1
ATOM 1570 C CA . VAL A 1 207 ? 11.747 -8.178 -11.983 1.00 92.00 207 VAL A CA 1
ATOM 1571 C C . VAL A 1 207 ? 11.067 -7.929 -10.636 1.00 92.00 207 VAL A C 1
ATOM 1573 O O . VAL A 1 207 ? 9.933 -8.373 -10.436 1.00 92.00 207 VAL A O 1
ATOM 1576 N N . ALA A 1 208 ? 11.697 -7.165 -9.743 1.00 93.00 208 ALA A N 1
ATOM 1577 C CA . ALA A 1 208 ? 11.117 -6.772 -8.464 1.00 93.00 208 ALA A CA 1
ATOM 1578 C C . ALA A 1 208 ? 9.818 -5.968 -8.646 1.00 93.00 208 ALA A C 1
ATOM 1580 O O . ALA A 1 208 ? 8.826 -6.260 -7.978 1.00 93.00 208 ALA A O 1
ATOM 1581 N N . ALA A 1 209 ? 9.771 -5.021 -9.589 1.00 96.25 209 ALA A N 1
ATOM 1582 C CA . ALA A 1 209 ? 8.567 -4.245 -9.889 1.00 96.25 209 ALA A CA 1
ATOM 1583 C C . ALA A 1 209 ? 7.427 -5.105 -10.459 1.00 96.25 209 ALA A C 1
ATOM 1585 O O . ALA A 1 209 ? 6.274 -4.950 -10.051 1.00 96.25 209 ALA A O 1
ATOM 1586 N N . LEU A 1 210 ? 7.731 -6.054 -11.350 1.00 93.94 210 LEU A N 1
ATOM 1587 C CA . LEU A 1 210 ? 6.740 -6.999 -11.876 1.00 93.94 210 LEU A CA 1
ATOM 1588 C C . LEU A 1 210 ? 6.208 -7.937 -10.787 1.00 93.94 210 LEU A C 1
ATOM 1590 O O . LEU A 1 210 ? 5.001 -8.174 -10.725 1.00 93.94 210 LEU A O 1
ATOM 1594 N N . ASN A 1 211 ? 7.079 -8.445 -9.913 1.00 93.00 211 ASN A N 1
ATOM 1595 C CA . ASN A 1 211 ? 6.672 -9.270 -8.773 1.00 93.00 211 ASN A CA 1
ATOM 1596 C C . ASN A 1 211 ? 5.778 -8.466 -7.821 1.00 93.00 211 ASN A C 1
ATOM 1598 O O . ASN A 1 211 ? 4.676 -8.905 -7.495 1.00 93.00 211 ASN A O 1
ATOM 1602 N N . ARG A 1 212 ? 6.191 -7.239 -7.482 1.00 95.00 212 ARG A N 1
ATOM 1603 C CA . ARG A 1 212 ? 5.417 -6.326 -6.635 1.00 95.00 212 ARG A CA 1
ATOM 1604 C C . ARG A 1 212 ? 4.039 -6.028 -7.223 1.00 95.00 212 ARG A C 1
ATOM 1606 O O . ARG A 1 212 ? 3.065 -5.960 -6.479 1.00 95.00 212 ARG A O 1
ATOM 1613 N N . LEU A 1 213 ? 3.931 -5.881 -8.546 1.00 95.31 213 LEU A N 1
ATOM 1614 C CA . LEU A 1 213 ? 2.648 -5.658 -9.216 1.00 95.31 213 LEU A CA 1
ATOM 1615 C C . LEU A 1 213 ? 1.715 -6.867 -9.095 1.00 95.31 213 LEU A C 1
ATOM 1617 O O . LEU A 1 213 ? 0.511 -6.694 -8.900 1.00 95.31 213 LEU A O 1
ATOM 1621 N N . VAL A 1 214 ? 2.253 -8.085 -9.184 1.00 92.38 214 VAL A N 1
ATOM 1622 C CA . VAL A 1 214 ? 1.470 -9.304 -8.941 1.00 92.38 214 VAL A CA 1
ATOM 1623 C C . VAL A 1 214 ? 1.023 -9.388 -7.483 1.00 92.38 214 VAL A C 1
ATOM 1625 O O . VAL A 1 214 ? -0.131 -9.741 -7.242 1.00 92.38 214 VAL A O 1
ATOM 1628 N N . ASP A 1 215 ? 1.869 -8.998 -6.528 1.00 92.00 215 ASP A N 1
ATOM 1629 C CA . ASP A 1 215 ? 1.491 -8.946 -5.111 1.00 92.00 215 ASP A CA 1
ATOM 1630 C C . ASP A 1 215 ? 0.354 -7.950 -4.862 1.00 92.00 215 ASP A C 1
ATOM 1632 O O . ASP A 1 215 ? -0.613 -8.269 -4.173 1.00 92.00 215 ASP A O 1
ATOM 1636 N N . GLU A 1 216 ? 0.416 -6.757 -5.456 1.00 93.50 216 GLU A N 1
ATOM 1637 C CA . GLU A 1 216 ? -0.663 -5.767 -5.353 1.00 93.50 216 GLU A CA 1
ATOM 1638 C C . GLU A 1 216 ? -1.949 -6.240 -6.047 1.00 93.50 216 GLU A C 1
ATOM 1640 O O . GLU A 1 216 ? -3.049 -6.050 -5.524 1.00 93.50 216 GLU A O 1
ATOM 1645 N N . ALA A 1 217 ? -1.841 -6.953 -7.172 1.00 91.81 217 ALA A N 1
ATOM 1646 C CA . ALA A 1 217 ? -2.991 -7.603 -7.798 1.00 91.81 217 ALA A CA 1
ATOM 1647 C C . ALA A 1 217 ? -3.591 -8.714 -6.923 1.00 91.81 217 ALA A C 1
ATOM 1649 O O . ALA A 1 217 ? -4.814 -8.886 -6.890 1.00 91.81 217 ALA A O 1
ATOM 1650 N N . LEU A 1 218 ? -2.753 -9.447 -6.188 1.00 89.62 218 LEU A N 1
ATOM 1651 C CA . LEU A 1 218 ? -3.185 -10.448 -5.221 1.00 89.62 218 LEU A CA 1
ATOM 1652 C C . LEU A 1 218 ? -3.893 -9.807 -4.032 1.00 89.62 218 LEU A C 1
ATOM 1654 O O . LEU A 1 218 ? -4.998 -10.239 -3.706 1.00 89.62 218 LEU A O 1
ATOM 1658 N N . LYS A 1 219 ? -3.331 -8.748 -3.440 1.00 89.38 219 LYS A N 1
ATOM 1659 C CA . LYS A 1 219 ? -3.984 -7.978 -2.370 1.00 89.38 219 LYS A CA 1
ATOM 1660 C C . LYS A 1 219 ? -5.343 -7.451 -2.812 1.00 89.38 219 LYS A C 1
ATOM 1662 O O . LYS A 1 219 ? -6.334 -7.677 -2.122 1.00 89.38 219 LYS A O 1
ATOM 1667 N N . PHE A 1 220 ? -5.417 -6.853 -3.999 1.00 89.69 220 PHE A N 1
ATOM 1668 C CA . PHE A 1 220 ? -6.670 -6.397 -4.597 1.00 89.69 220 PHE A CA 1
ATOM 1669 C C . PHE A 1 220 ? -7.702 -7.532 -4.720 1.00 89.69 220 PHE A C 1
ATOM 1671 O O . PHE A 1 220 ? -8.854 -7.385 -4.305 1.00 89.69 220 PHE A O 1
ATOM 1678 N N . ALA A 1 221 ? -7.303 -8.689 -5.260 1.00 86.75 221 ALA A N 1
ATOM 1679 C CA . ALA A 1 221 ? -8.202 -9.829 -5.430 1.00 86.75 221 ALA A CA 1
ATOM 1680 C C . ALA A 1 221 ? -8.669 -10.414 -4.086 1.00 86.75 221 ALA A C 1
ATOM 1682 O O . ALA A 1 221 ? -9.843 -10.762 -3.935 1.00 86.75 221 ALA A O 1
ATOM 1683 N N . LEU A 1 222 ? -7.763 -10.501 -3.107 1.00 87.00 222 LEU A N 1
ATOM 1684 C CA . LEU A 1 222 ? -8.053 -10.966 -1.753 1.00 87.00 222 LEU A CA 1
ATOM 1685 C C . LEU A 1 222 ? -8.999 -10.018 -1.024 1.00 87.00 222 LEU A C 1
ATOM 1687 O O . LEU A 1 222 ? -9.950 -10.497 -0.409 1.00 87.00 222 LEU A O 1
ATOM 1691 N N . TRP A 1 223 ? -8.781 -8.704 -1.132 1.00 87.81 223 TRP A N 1
ATOM 1692 C CA . TRP A 1 223 ? -9.645 -7.688 -0.538 1.00 87.81 223 TRP A CA 1
ATOM 1693 C C . TRP A 1 223 ? -11.082 -7.836 -1.025 1.00 87.81 223 TRP A C 1
ATOM 1695 O O . TRP A 1 223 ? -12.003 -7.961 -0.227 1.00 87.81 223 TRP A O 1
ATOM 1705 N N . ARG A 1 224 ? -11.287 -7.956 -2.340 1.00 83.94 224 ARG A N 1
ATOM 1706 C CA . ARG A 1 224 ? -12.634 -8.135 -2.907 1.00 83.94 224 ARG A CA 1
ATOM 1707 C C . ARG A 1 224 ? -13.313 -9.431 -2.464 1.00 83.94 224 ARG A C 1
ATOM 1709 O O . ARG A 1 224 ? -14.523 -9.553 -2.618 1.00 83.94 224 ARG A O 1
ATOM 1716 N N . CYS A 1 225 ? -12.548 -10.422 -2.005 1.00 82.19 225 CYS A N 1
ATOM 1717 C CA . CYS A 1 225 ? -13.087 -11.669 -1.465 1.00 82.19 225 CYS A CA 1
ATOM 1718 C C . CYS A 1 225 ? -13.443 -11.580 0.025 1.00 82.19 225 CYS A C 1
ATOM 1720 O O . CYS A 1 225 ? -14.051 -12.523 0.529 1.00 82.19 225 CYS A O 1
ATOM 1722 N N . GLN A 1 226 ? -13.056 -10.508 0.723 1.00 84.19 226 GLN A N 1
ATOM 1723 C CA . GLN A 1 226 ? -13.391 -10.315 2.131 1.00 84.19 226 GLN A CA 1
ATOM 1724 C C . GLN A 1 226 ? -14.879 -10.004 2.309 1.00 84.19 226 GLN A C 1
ATOM 1726 O O . GLN A 1 226 ? -15.552 -9.507 1.402 1.00 84.19 226 GLN A O 1
ATOM 1731 N N . GLU A 1 227 ? -15.386 -10.278 3.509 1.00 83.88 227 GLU A N 1
ATOM 1732 C CA . GLU A 1 227 ? -16.791 -10.054 3.849 1.00 83.88 227 GLU A CA 1
ATOM 1733 C C . GLU A 1 227 ? -17.162 -8.572 3.777 1.00 83.88 227 GLU A C 1
ATOM 1735 O O . GLU A 1 227 ? -18.199 -8.241 3.212 1.00 83.88 227 GLU A O 1
ATOM 1740 N N . ILE A 1 228 ? -16.312 -7.675 4.284 1.00 85.25 228 ILE A N 1
ATOM 1741 C CA . ILE A 1 228 ? -16.588 -6.232 4.330 1.00 85.25 228 ILE A CA 1
ATOM 1742 C C . ILE A 1 228 ? -16.860 -5.657 2.922 1.00 85.25 228 ILE A C 1
ATOM 1744 O O . ILE A 1 228 ? -17.967 -5.164 2.698 1.00 85.25 228 ILE A O 1
ATOM 1748 N N . PRO A 1 229 ? -15.959 -5.781 1.921 1.00 83.94 229 PRO A N 1
ATOM 1749 C CA . PRO A 1 229 ? -16.232 -5.262 0.581 1.00 83.94 229 PRO A CA 1
ATOM 1750 C C . PRO A 1 229 ? -17.392 -5.974 -0.114 1.00 83.94 229 PRO A C 1
ATOM 1752 O O . PRO A 1 229 ? -18.087 -5.358 -0.921 1.00 83.94 229 PRO A O 1
ATOM 1755 N N . ALA A 1 230 ? -17.625 -7.259 0.172 1.00 81.31 230 ALA A N 1
ATOM 1756 C CA . ALA A 1 230 ? -18.787 -7.968 -0.355 1.00 81.31 230 ALA A CA 1
ATOM 1757 C C . ALA A 1 230 ? -20.098 -7.347 0.159 1.00 81.31 230 ALA A C 1
ATOM 1759 O O . ALA A 1 230 ? -20.984 -7.073 -0.650 1.00 81.31 230 ALA A O 1
ATOM 1760 N N . HIS A 1 231 ? -20.195 -7.052 1.461 1.00 81.06 231 HIS A N 1
ATOM 1761 C CA . HIS A 1 231 ? -21.352 -6.373 2.052 1.00 81.06 231 HIS A CA 1
ATOM 1762 C C . HIS A 1 231 ? -21.535 -4.961 1.485 1.00 81.06 231 HIS A C 1
ATOM 1764 O O . HIS A 1 231 ? -22.633 -4.642 1.036 1.00 81.06 231 HIS A O 1
ATOM 1770 N N . THR A 1 232 ? -20.471 -4.154 1.402 1.00 82.94 232 THR A N 1
ATOM 1771 C CA . THR A 1 232 ? -20.535 -2.802 0.816 1.00 82.94 232 THR A CA 1
ATOM 1772 C C . THR A 1 232 ? -21.015 -2.824 -0.638 1.00 82.94 232 THR A C 1
ATOM 1774 O O . THR A 1 232 ? -21.868 -2.032 -1.032 1.00 82.94 232 THR A O 1
ATOM 1777 N N . ASN A 1 233 ? -20.512 -3.753 -1.456 1.00 78.75 233 ASN A N 1
ATOM 1778 C CA . ASN A 1 233 ? -20.930 -3.863 -2.856 1.00 78.75 233 ASN A CA 1
ATOM 1779 C C . ASN A 1 233 ? -22.382 -4.346 -3.000 1.00 78.75 233 ASN A C 1
ATOM 1781 O O . ASN A 1 233 ? -23.094 -3.879 -3.888 1.00 78.75 233 ASN A O 1
ATOM 1785 N N . LEU A 1 234 ? -22.832 -5.263 -2.137 1.00 76.06 234 LEU A N 1
ATOM 1786 C CA . LEU A 1 234 ? -24.223 -5.725 -2.110 1.00 76.06 234 LEU A CA 1
ATOM 1787 C C . LEU A 1 234 ? -25.182 -4.616 -1.661 1.00 76.06 234 LEU A C 1
ATOM 1789 O O . LEU A 1 234 ? -26.237 -4.458 -2.271 1.00 76.06 234 LEU A O 1
ATOM 1793 N N . ALA A 1 235 ? -24.806 -3.827 -0.651 1.00 73.56 235 ALA A N 1
ATOM 1794 C CA . ALA A 1 235 ? -25.578 -2.671 -0.200 1.00 73.56 235 ALA A CA 1
ATOM 1795 C C . ALA A 1 235 ? -25.775 -1.659 -1.340 1.00 73.56 235 ALA A C 1
ATOM 1797 O O . ALA A 1 235 ? -26.907 -1.269 -1.615 1.00 73.56 235 ALA A O 1
ATOM 1798 N N . LYS A 1 236 ? -24.710 -1.350 -2.098 1.00 71.56 236 LYS A N 1
ATOM 1799 C CA . LYS A 1 236 ? -24.786 -0.487 -3.293 1.00 71.56 236 LYS A CA 1
ATOM 1800 C C . LYS A 1 236 ? -25.659 -1.052 -4.416 1.00 71.56 236 LYS A C 1
ATOM 1802 O O . LYS A 1 236 ? -26.279 -0.289 -5.151 1.00 71.56 236 LYS A O 1
ATOM 1807 N N . ALA A 1 237 ? -25.682 -2.373 -4.594 1.00 68.19 237 ALA A N 1
ATOM 1808 C CA . ALA A 1 237 ? -26.477 -3.023 -5.637 1.00 68.19 237 ALA A CA 1
ATOM 1809 C C . ALA A 1 237 ? -27.974 -3.115 -5.287 1.00 68.19 237 ALA A C 1
ATOM 1811 O O . ALA A 1 237 ? -28.812 -3.230 -6.184 1.00 68.19 237 ALA A O 1
ATOM 1812 N N . ASN A 1 238 ? -28.321 -3.065 -3.999 1.00 65.06 238 ASN A N 1
ATOM 1813 C CA . ASN A 1 238 ? -29.701 -3.126 -3.536 1.00 65.06 238 ASN A CA 1
ATOM 1814 C C . ASN A 1 238 ? -30.403 -1.776 -3.745 1.00 65.06 238 ASN A C 1
ATOM 1816 O O . ASN A 1 238 ? -30.241 -0.834 -2.980 1.00 65.06 238 ASN A O 1
ATOM 1820 N N . THR A 1 239 ? -31.254 -1.703 -4.768 1.00 54.84 239 THR A N 1
ATOM 1821 C CA . THR A 1 239 ? -32.021 -0.498 -5.139 1.00 54.84 239 THR A CA 1
ATOM 1822 C C . THR A 1 239 ? -33.258 -0.241 -4.271 1.00 54.84 239 THR A C 1
ATOM 1824 O O . THR A 1 239 ? -34.037 0.670 -4.553 1.00 54.84 239 THR A O 1
ATOM 1827 N N . THR A 1 240 ? -33.512 -1.063 -3.252 1.00 57.19 240 THR A N 1
ATOM 1828 C CA . THR A 1 240 ? -34.607 -0.838 -2.302 1.00 57.19 240 THR A CA 1
ATOM 1829 C C . THR A 1 240 ? -34.290 0.391 -1.460 1.00 57.19 240 THR A C 1
ATOM 1831 O O . THR A 1 240 ? -33.336 0.377 -0.688 1.00 57.19 240 THR A O 1
ATOM 1834 N N . GLN A 1 241 ? -35.092 1.450 -1.610 1.00 52.19 241 GLN A N 1
ATOM 1835 C CA . GLN A 1 241 ? -34.981 2.665 -0.805 1.00 52.19 241 GLN A CA 1
ATOM 1836 C C . GLN A 1 241 ? -35.040 2.305 0.681 1.00 52.19 241 GLN A C 1
ATOM 1838 O O . GLN A 1 241 ? -36.087 1.906 1.193 1.00 52.19 241 GLN A O 1
ATOM 1843 N N . SER A 1 242 ? -33.904 2.444 1.364 1.00 54.84 242 SER A N 1
ATOM 1844 C CA . SER A 1 242 ? -33.873 2.438 2.821 1.00 54.84 242 SER A CA 1
ATOM 1845 C C . SER A 1 242 ? -34.746 3.586 3.324 1.00 54.84 242 SER A C 1
ATOM 1847 O O . SER A 1 242 ? -34.685 4.700 2.806 1.00 54.84 242 SER A O 1
ATOM 1849 N N . THR A 1 243 ? -35.571 3.323 4.334 1.00 55.16 243 THR A N 1
ATOM 1850 C CA . THR A 1 243 ? -36.326 4.366 5.044 1.00 55.16 243 THR A CA 1
ATOM 1851 C C . THR A 1 243 ? -35.432 5.202 5.967 1.00 55.16 243 THR A C 1
ATOM 1853 O O . THR A 1 243 ? -35.901 6.189 6.533 1.00 55.16 243 THR A O 1
ATOM 1856 N N . SER A 1 244 ? -34.167 4.800 6.151 1.00 62.31 244 SER A N 1
ATOM 1857 C CA . SER A 1 244 ? -33.161 5.555 6.898 1.00 62.31 244 SER A CA 1
ATOM 1858 C C . SER A 1 244 ? -32.698 6.785 6.115 1.00 62.31 244 SER A C 1
ATOM 1860 O O . SER A 1 244 ? -32.624 6.765 4.887 1.00 62.31 244 SER A O 1
ATOM 1862 N N . LYS A 1 245 ? -32.362 7.860 6.837 1.00 65.00 245 LYS A N 1
ATOM 1863 C CA . LYS A 1 245 ? -31.693 9.035 6.255 1.00 65.00 245 LYS A CA 1
ATOM 1864 C C . LYS A 1 245 ? -30.237 8.745 5.872 1.00 65.00 245 LYS A C 1
ATOM 1866 O O . LYS A 1 245 ? -29.728 9.444 4.998 1.00 65.00 245 LYS A O 1
ATOM 1871 N N . ASN A 1 246 ? -29.631 7.738 6.503 1.00 72.00 246 ASN A N 1
ATOM 1872 C CA . ASN A 1 246 ? -28.233 7.361 6.331 1.00 72.00 246 ASN A CA 1
ATOM 1873 C C . ASN A 1 246 ? -28.102 6.060 5.530 1.00 72.00 246 ASN A C 1
ATOM 1875 O O . ASN A 1 246 ? -29.019 5.222 5.539 1.00 72.00 246 ASN A O 1
ATOM 1879 N N . HIS A 1 247 ? -26.969 5.883 4.853 1.00 76.00 247 HIS A N 1
ATOM 1880 C CA . HIS A 1 247 ? -26.658 4.633 4.163 1.00 76.00 247 HIS A CA 1
ATOM 1881 C C . HIS A 1 247 ? -26.414 3.480 5.173 1.00 76.00 247 HIS A C 1
ATOM 1883 O O . HIS A 1 247 ? -25.796 3.681 6.217 1.00 76.00 247 HIS A O 1
ATOM 1889 N N . PRO A 1 248 ? -26.940 2.265 4.915 1.00 76.38 248 PRO A N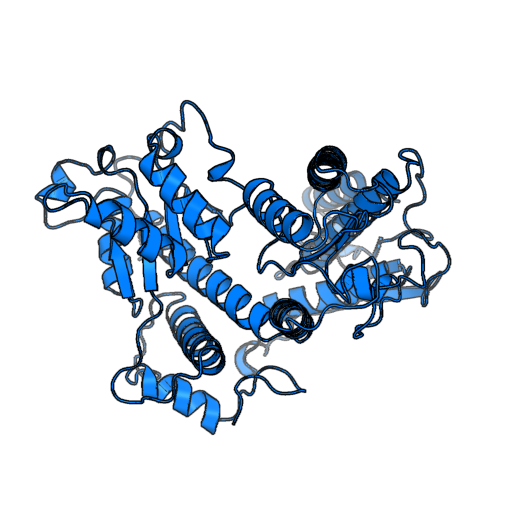 1
ATOM 1890 C CA . PRO A 1 248 ? -26.698 1.102 5.769 1.00 76.38 248 PRO A CA 1
ATOM 1891 C C . PRO A 1 248 ? -25.282 0.527 5.583 1.00 76.38 248 PRO A C 1
ATOM 1893 O O . PRO A 1 248 ? -24.879 0.201 4.466 1.00 76.38 248 PRO A O 1
ATOM 1896 N N . GLY A 1 249 ? -24.554 0.299 6.678 1.00 85.06 249 GLY A N 1
ATOM 1897 C CA . GLY A 1 249 ? -23.199 -0.260 6.648 1.00 85.06 249 GLY A CA 1
ATOM 1898 C C . GLY A 1 249 ? -22.136 0.722 6.136 1.00 85.06 249 GLY A C 1
ATOM 1899 O O . GLY A 1 249 ? -22.311 1.933 6.184 1.00 85.06 249 GLY A O 1
ATOM 1900 N N . PHE A 1 250 ? -21.002 0.198 5.660 1.00 90.00 250 PHE A N 1
ATOM 1901 C CA . PHE A 1 250 ? -19.915 1.023 5.115 1.00 90.00 250 PHE A CA 1
ATOM 1902 C C . PHE A 1 250 ? -20.261 1.585 3.729 1.00 90.00 250 PHE A C 1
ATOM 1904 O O . PHE A 1 250 ? -20.623 0.821 2.831 1.00 90.00 250 PHE A O 1
ATOM 1911 N N . ASP A 1 251 ? -20.031 2.881 3.514 1.00 90.06 251 ASP A N 1
ATOM 1912 C CA . ASP A 1 251 ? -20.315 3.595 2.257 1.00 90.06 251 ASP A CA 1
ATOM 1913 C C . ASP A 1 251 ? -19.326 3.245 1.145 1.00 90.06 251 ASP A C 1
ATOM 1915 O O . ASP A 1 251 ? -19.640 3.244 -0.055 1.00 90.06 251 ASP A O 1
ATOM 1919 N N . CYS A 1 252 ? -18.087 2.945 1.527 1.00 90.50 252 CYS A N 1
ATOM 1920 C CA . CYS A 1 252 ? -17.046 2.579 0.584 1.00 90.50 252 CYS A CA 1
ATOM 1921 C C . CYS A 1 252 ? -15.984 1.674 1.204 1.00 90.50 252 CYS A C 1
ATOM 1923 O O . CYS A 1 252 ? -15.646 1.769 2.380 1.00 90.50 252 CYS A O 1
ATOM 1925 N N . ALA A 1 253 ? -15.465 0.777 0.364 1.00 92.50 253 ALA A N 1
ATOM 1926 C CA . ALA A 1 253 ? -14.443 -0.185 0.743 1.00 92.50 253 ALA A CA 1
ATOM 1927 C C . ALA A 1 253 ? -13.346 -0.295 -0.336 1.00 92.50 253 ALA A C 1
ATOM 1929 O O . ALA A 1 253 ? -13.247 -1.337 -1.002 1.00 92.50 253 ALA A O 1
ATOM 1930 N N . PRO A 1 254 ? -12.583 0.786 -0.615 1.00 92.38 254 PRO A N 1
ATOM 1931 C CA . PRO A 1 254 ? -11.555 0.763 -1.653 1.00 92.38 254 PRO A CA 1
ATOM 1932 C C . PRO A 1 254 ? -10.500 -0.324 -1.395 1.00 92.38 254 PRO A C 1
ATOM 1934 O O . PRO A 1 254 ? -10.209 -0.636 -0.245 1.00 92.38 254 PRO A O 1
ATOM 1937 N N . PRO A 1 255 ? -9.905 -0.908 -2.450 1.00 89.56 255 PRO A N 1
ATOM 1938 C CA . PRO A 1 255 ? -8.884 -1.951 -2.325 1.00 89.56 255 PRO A CA 1
ATOM 1939 C C . PRO A 1 255 ? -7.487 -1.430 -1.968 1.00 89.56 255 PRO A C 1
ATOM 1941 O O . PRO A 1 255 ? -6.551 -2.218 -1.874 1.00 89.56 255 PRO A O 1
ATOM 1944 N N . THR A 1 256 ? -7.342 -0.122 -1.797 1.00 89.81 256 THR A N 1
ATOM 1945 C CA . THR A 1 256 ? -6.123 0.571 -1.382 1.00 89.81 256 THR A CA 1
ATOM 1946 C C . THR A 1 256 ? -6.512 1.641 -0.371 1.00 89.81 256 THR A C 1
ATOM 1948 O O . THR A 1 256 ? -7.680 2.041 -0.329 1.00 89.81 256 THR A O 1
ATOM 1951 N N . ALA A 1 257 ? -5.547 2.136 0.407 1.00 91.50 257 ALA A N 1
ATOM 1952 C CA . ALA A 1 257 ? -5.770 3.329 1.216 1.00 91.50 257 ALA A CA 1
ATOM 1953 C C . ALA A 1 257 ? -6.316 4.475 0.333 1.00 91.50 257 ALA A C 1
ATOM 1955 O O . ALA A 1 257 ? -5.929 4.581 -0.844 1.00 91.50 257 ALA A O 1
ATOM 1956 N N . PRO A 1 258 ? -7.292 5.253 0.831 1.00 92.94 258 PRO A N 1
ATOM 1957 C CA . PRO A 1 258 ? -7.904 6.309 0.048 1.00 92.94 258 PRO A CA 1
ATOM 1958 C C . PRO A 1 258 ? -6.898 7.437 -0.161 1.00 92.94 258 PRO A C 1
ATOM 1960 O O . PRO A 1 258 ? -6.184 7.836 0.747 1.00 92.94 258 PRO A O 1
ATOM 1963 N N . GLU A 1 259 ? -6.892 7.987 -1.365 1.00 94.06 259 GLU A N 1
ATOM 1964 C CA . GLU A 1 259 ? -6.186 9.223 -1.690 1.00 94.06 259 GLU A CA 1
ATOM 1965 C C . GLU A 1 259 ? -7.177 10.193 -2.356 1.00 94.06 259 GLU A C 1
ATOM 1967 O O . GLU A 1 259 ? -8.304 9.785 -2.670 1.00 94.06 259 GLU A O 1
ATOM 1972 N N . PRO A 1 260 ? -6.826 11.476 -2.560 1.00 94.50 260 PRO A N 1
ATOM 1973 C CA . PRO A 1 260 ? -7.799 12.498 -2.933 1.00 94.50 260 PRO A CA 1
ATOM 1974 C C . PRO A 1 260 ? -8.622 12.174 -4.186 1.00 94.50 260 PRO A C 1
ATOM 1976 O O . PRO A 1 260 ? -9.810 12.495 -4.218 1.00 94.50 260 PRO A O 1
ATOM 1979 N N . THR A 1 261 ? -8.046 11.526 -5.209 1.00 91.81 261 THR A N 1
ATOM 1980 C CA . THR A 1 261 ? -8.805 11.218 -6.435 1.00 91.81 261 THR A CA 1
ATOM 1981 C C . THR A 1 261 ? -9.835 10.109 -6.223 1.00 91.81 261 THR A C 1
ATOM 1983 O O . THR A 1 261 ? -11.004 10.278 -6.577 1.00 91.81 261 THR A O 1
ATOM 1986 N N . VAL A 1 262 ? -9.435 9.029 -5.553 1.00 93.06 262 VAL A N 1
ATOM 1987 C CA . VAL A 1 262 ? -10.284 7.896 -5.178 1.00 93.06 262 VAL A CA 1
ATOM 1988 C C . VAL A 1 262 ? -11.374 8.335 -4.202 1.00 93.06 262 VAL A C 1
ATOM 1990 O O . VAL A 1 262 ? -12.541 7.989 -4.390 1.00 93.06 262 VAL A O 1
ATOM 1993 N N . LEU A 1 263 ? -11.032 9.128 -3.183 1.00 95.06 263 LEU A N 1
ATOM 1994 C CA . LEU A 1 263 ? -12.001 9.623 -2.207 1.00 95.06 263 LEU A CA 1
ATOM 1995 C C . LEU A 1 263 ? -13.038 10.538 -2.865 1.00 95.06 263 LEU A C 1
ATOM 1997 O O . LEU A 1 263 ? -14.235 10.377 -2.628 1.00 95.06 263 LEU A O 1
ATOM 2001 N N . LEU A 1 264 ? -12.607 11.453 -3.738 1.00 93.81 264 LEU A N 1
ATOM 2002 C CA . LEU A 1 264 ? -13.515 12.359 -4.440 1.00 93.81 264 LEU A CA 1
ATOM 2003 C C . LEU A 1 264 ? -14.563 11.594 -5.259 1.00 93.81 264 LEU A C 1
ATOM 2005 O O . LEU A 1 264 ? -15.734 11.976 -5.256 1.00 93.81 264 LEU A O 1
ATOM 2009 N N . LYS A 1 265 ? -14.168 10.498 -5.918 1.00 93.06 265 LYS A N 1
ATOM 2010 C CA . LYS A 1 265 ? -15.106 9.614 -6.619 1.00 93.06 265 LYS A CA 1
ATOM 2011 C C . LYS A 1 265 ? -16.179 9.074 -5.671 1.00 93.06 265 LYS A C 1
ATOM 2013 O O . LYS A 1 265 ? -17.365 9.196 -5.971 1.00 93.06 265 LYS A O 1
ATOM 2018 N N . PHE A 1 266 ? -15.786 8.511 -4.527 1.00 92.81 266 PHE A N 1
ATOM 2019 C CA . PHE A 1 266 ? -16.745 7.954 -3.568 1.00 92.81 266 PHE A CA 1
ATOM 2020 C C . PHE A 1 266 ? -17.647 9.017 -2.955 1.00 92.81 266 PHE A C 1
ATOM 2022 O O . PHE A 1 266 ? -18.844 8.787 -2.819 1.00 92.81 266 PHE A O 1
ATOM 2029 N N . ILE A 1 267 ? -17.108 10.198 -2.657 1.00 94.44 267 ILE A N 1
ATOM 2030 C CA . ILE A 1 267 ? -17.897 11.337 -2.191 1.00 94.44 267 ILE A CA 1
ATOM 2031 C C . ILE A 1 267 ? -18.959 11.712 -3.222 1.00 94.44 267 ILE A C 1
ATOM 2033 O O . ILE A 1 267 ? -20.117 11.898 -2.861 1.00 94.44 267 ILE A O 1
ATOM 2037 N N . GLN A 1 268 ? -18.592 11.814 -4.501 1.00 92.94 268 GLN A N 1
ATOM 2038 C CA . GLN A 1 268 ? -19.535 12.154 -5.565 1.00 92.94 268 GLN A CA 1
ATOM 2039 C C . GLN A 1 268 ? -20.642 11.101 -5.696 1.00 92.94 268 GLN A C 1
ATOM 2041 O O . GLN A 1 268 ? -21.817 11.464 -5.718 1.00 92.94 268 GLN A O 1
ATOM 2046 N N . GLU A 1 269 ? -20.284 9.815 -5.730 1.00 90.44 269 GLU A N 1
ATOM 2047 C CA . GLU A 1 269 ? -21.241 8.699 -5.789 1.00 90.44 269 GLU A CA 1
ATOM 2048 C C . GLU A 1 269 ? -22.184 8.684 -4.574 1.00 90.44 269 GLU A C 1
ATOM 2050 O O . GLU A 1 269 ? -23.405 8.557 -4.720 1.00 90.44 269 GLU A O 1
ATOM 2055 N N . HIS A 1 270 ? -21.626 8.859 -3.373 1.00 90.25 270 HIS A N 1
ATOM 2056 C CA . HIS A 1 270 ? -22.384 8.851 -2.129 1.00 90.25 270 HIS A CA 1
ATOM 2057 C C . HIS A 1 270 ? -23.331 10.048 -2.051 1.00 90.25 270 HIS A C 1
ATOM 2059 O O . HIS A 1 270 ? -24.522 9.859 -1.848 1.00 90.25 270 HIS A O 1
ATOM 2065 N N . ARG A 1 271 ? -22.871 11.276 -2.323 1.00 89.69 271 ARG A N 1
ATOM 2066 C CA . ARG A 1 271 ? -23.717 12.485 -2.271 1.00 89.69 271 ARG A CA 1
ATOM 2067 C C . ARG A 1 271 ? -24.822 12.493 -3.329 1.00 89.69 271 ARG A C 1
ATOM 2069 O O . ARG A 1 271 ? -25.877 13.076 -3.088 1.00 89.69 271 ARG A O 1
ATOM 2076 N N . GLN A 1 272 ? -24.604 11.863 -4.485 1.00 88.50 272 GLN A N 1
ATOM 2077 C CA . GLN A 1 272 ? -25.651 11.690 -5.500 1.00 88.50 272 GLN A CA 1
ATOM 2078 C C . GLN A 1 272 ? -26.783 10.779 -5.011 1.00 88.50 272 GLN A C 1
ATOM 2080 O O . GLN A 1 272 ? -27.941 11.011 -5.353 1.00 88.50 272 GLN A O 1
ATOM 2085 N N . THR A 1 273 ? -26.454 9.774 -4.198 1.00 85.12 273 THR A N 1
ATOM 2086 C CA . THR A 1 273 ? -27.407 8.758 -3.724 1.00 85.12 273 THR A CA 1
ATOM 2087 C C . THR A 1 273 ? -28.016 9.127 -2.361 1.00 85.12 273 THR A C 1
ATOM 2089 O O . THR A 1 273 ? -29.219 8.985 -2.156 1.00 85.12 273 THR A O 1
ATOM 2092 N N . TYR A 1 274 ? -27.203 9.686 -1.462 1.00 84.81 274 TYR A N 1
ATOM 2093 C CA . TYR A 1 274 ? -27.479 10.004 -0.057 1.00 84.81 274 TYR A CA 1
ATOM 2094 C C . TYR A 1 274 ? -27.134 11.470 0.260 1.00 84.81 274 TYR A C 1
ATOM 2096 O O . TYR A 1 274 ? -26.424 11.794 1.206 1.00 84.81 274 TYR A O 1
ATOM 2104 N N . GLY A 1 275 ? -27.645 12.416 -0.535 1.00 83.81 275 GLY A N 1
ATOM 2105 C CA . GLY A 1 275 ? -27.299 13.844 -0.422 1.00 83.81 275 GLY A CA 1
ATOM 2106 C C . GLY A 1 275 ? -27.672 14.538 0.901 1.00 83.81 275 GLY A C 1
ATOM 2107 O O . GLY A 1 275 ? -27.221 15.659 1.152 1.00 83.81 275 GLY A O 1
ATOM 2108 N N . ASN A 1 276 ? -28.462 13.898 1.762 1.00 86.25 276 ASN A N 1
ATOM 2109 C CA . ASN A 1 276 ? -28.769 14.395 3.107 1.00 86.25 276 ASN A CA 1
ATOM 2110 C C . ASN A 1 276 ? -27.923 13.740 4.202 1.00 86.25 276 ASN A C 1
ATOM 2112 O O . ASN A 1 276 ? -27.929 14.252 5.320 1.00 86.25 276 ASN A O 1
ATOM 2116 N N . ASP A 1 277 ? -27.209 12.660 3.885 1.00 88.06 277 ASP A N 1
ATOM 2117 C CA . ASP A 1 277 ? -26.333 11.994 4.835 1.00 88.06 277 ASP A CA 1
ATOM 2118 C C . ASP A 1 277 ? -25.099 12.864 5.102 1.00 88.06 277 ASP A C 1
ATOM 2120 O O . ASP A 1 277 ? -24.536 13.504 4.199 1.00 88.06 277 ASP A O 1
ATOM 2124 N N . LYS A 1 278 ? -24.757 12.943 6.382 1.00 89.94 278 LYS A N 1
ATOM 2125 C CA . LYS A 1 278 ? -23.652 13.721 6.942 1.00 89.94 278 LYS A CA 1
ATOM 2126 C C . LYS A 1 278 ? -22.530 12.833 7.462 1.00 89.94 278 LYS A C 1
ATOM 2128 O O . LYS A 1 278 ? -21.466 13.373 7.767 1.00 89.94 278 LYS A O 1
ATOM 2133 N N . HIS A 1 279 ? -22.756 11.524 7.490 1.00 91.38 279 HIS A N 1
ATOM 2134 C CA . HIS A 1 279 ? -21.794 10.502 7.857 1.00 91.38 279 HIS A CA 1
ATOM 2135 C C . HIS A 1 279 ? -21.050 10.010 6.618 1.00 91.38 279 HIS A C 1
ATOM 2137 O O . HIS A 1 279 ? -21.571 10.058 5.499 1.00 91.38 279 HIS A O 1
ATOM 2143 N N . LEU A 1 280 ? -19.811 9.573 6.825 1.00 92.50 280 LEU A N 1
ATOM 2144 C CA . LEU A 1 280 ? -19.057 8.830 5.828 1.00 92.50 280 LEU A CA 1
ATOM 2145 C C . LEU A 1 280 ? -18.247 7.726 6.504 1.00 92.50 280 LEU A C 1
ATOM 2147 O O . LEU A 1 280 ? -17.312 8.007 7.248 1.00 92.50 280 LEU A O 1
ATOM 2151 N N . TRP A 1 281 ? -18.561 6.481 6.180 1.00 92.81 281 TRP A N 1
ATOM 2152 C CA . TRP A 1 281 ? -17.870 5.275 6.608 1.00 92.81 281 TRP A CA 1
ATOM 2153 C C . TRP A 1 281 ? -17.069 4.683 5.447 1.00 92.81 281 TRP A C 1
ATOM 2155 O O . TRP A 1 281 ? -17.605 4.011 4.560 1.00 92.81 281 TRP A O 1
ATOM 2165 N N . LEU A 1 282 ? -15.756 4.904 5.467 1.00 94.19 282 LEU A N 1
ATOM 2166 C CA . LEU A 1 282 ? -14.802 4.322 4.529 1.00 94.19 282 LEU A CA 1
ATOM 2167 C C . LEU A 1 282 ? -13.909 3.324 5.255 1.00 94.19 282 LEU A C 1
ATOM 2169 O O . LEU A 1 282 ? -13.250 3.662 6.236 1.00 94.19 282 LEU A O 1
ATOM 2173 N N . ILE A 1 283 ? -13.831 2.106 4.723 1.00 93.25 283 ILE A N 1
ATOM 2174 C CA . ILE A 1 283 ? -12.937 1.068 5.237 1.00 93.25 283 ILE A CA 1
ATOM 2175 C C . ILE A 1 283 ? -11.929 0.614 4.181 1.00 93.25 283 ILE A C 1
ATOM 2177 O O . ILE A 1 283 ? -12.306 0.238 3.077 1.00 93.25 283 ILE A O 1
ATOM 2181 N N . HIS A 1 284 ? -10.638 0.636 4.492 1.00 93.19 284 HIS A N 1
ATOM 2182 C CA . HIS A 1 284 ? -9.576 0.282 3.544 1.00 93.19 284 HIS A CA 1
ATOM 2183 C C . HIS A 1 284 ? -8.577 -0.719 4.143 1.00 93.19 284 HIS A C 1
ATOM 2185 O O . HIS A 1 284 ? -8.490 -0.841 5.363 1.00 93.19 284 HIS A O 1
ATOM 2191 N N . PRO A 1 285 ? -7.817 -1.466 3.322 1.00 90.88 285 PRO A N 1
ATOM 2192 C CA . PRO A 1 285 ? -6.750 -2.321 3.831 1.00 90.88 285 PRO A CA 1
AT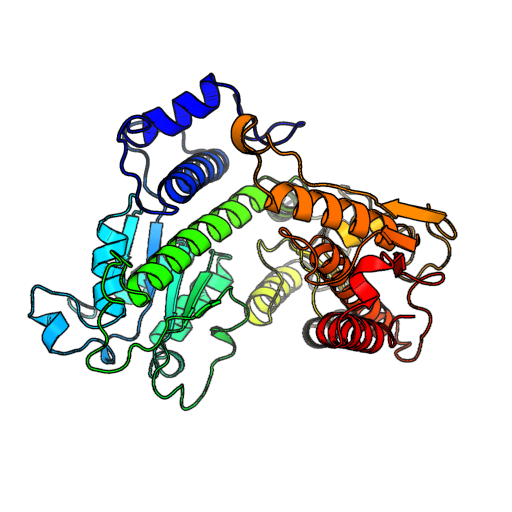OM 2193 C C . PRO A 1 285 ? -5.697 -1.521 4.598 1.00 90.88 285 PRO A C 1
ATOM 2195 O O . PRO A 1 285 ? -5.428 -0.371 4.254 1.00 90.88 285 PRO A O 1
ATOM 2198 N N . ASP A 1 286 ? -5.056 -2.164 5.572 1.00 84.06 286 ASP A N 1
ATOM 2199 C CA . ASP A 1 286 ? -3.862 -1.627 6.225 1.00 84.06 286 ASP A CA 1
ATOM 2200 C C . ASP A 1 286 ? -2.718 -1.354 5.219 1.00 84.06 286 ASP A C 1
ATOM 2202 O O . ASP A 1 286 ? -2.634 -2.024 4.179 1.00 84.06 286 ASP A O 1
ATOM 2206 N N . PRO A 1 287 ? -1.796 -0.427 5.536 1.00 82.88 287 PRO A N 1
ATOM 2207 C CA . PRO A 1 287 ? -1.699 0.322 6.791 1.00 82.88 287 PRO A CA 1
ATOM 2208 C C . PRO A 1 287 ? -2.740 1.453 6.926 1.00 82.88 287 PRO A C 1
ATOM 2210 O O . PRO A 1 287 ? -3.329 1.879 5.932 1.00 82.88 287 PRO A O 1
ATOM 2213 N N . PRO A 1 288 ? -2.982 1.922 8.159 1.00 83.31 288 PRO A N 1
ATOM 2214 C CA . PRO A 1 288 ? -3.756 3.129 8.444 1.00 83.31 288 PRO A CA 1
ATOM 2215 C C . PRO A 1 288 ? -3.084 4.372 7.844 1.00 83.31 288 PRO A C 1
ATOM 2217 O O . PRO A 1 288 ? -1.873 4.387 7.619 1.00 83.31 288 PRO A O 1
ATOM 2220 N N . LEU A 1 289 ? -3.882 5.409 7.583 1.00 86.06 289 LEU A N 1
ATOM 2221 C CA . LEU A 1 289 ? -3.388 6.698 7.097 1.00 86.06 289 LEU A CA 1
ATOM 2222 C C . LEU A 1 289 ? -2.565 7.407 8.174 1.00 86.06 289 LEU A C 1
ATOM 2224 O O . LEU A 1 289 ? -2.867 7.304 9.364 1.00 86.06 289 LEU A O 1
ATOM 2228 N N . LEU A 1 290 ? -1.560 8.174 7.751 1.00 83.06 290 LEU A N 1
ATOM 2229 C CA . LEU A 1 290 ? -0.862 9.076 8.664 1.00 83.06 290 LEU A CA 1
ATOM 2230 C C . LEU A 1 290 ? -1.771 10.259 9.050 1.00 83.06 290 LEU A C 1
ATOM 2232 O O . LEU A 1 290 ? -2.610 10.662 8.235 1.00 83.06 290 LEU A O 1
ATOM 2236 N N . PRO A 1 291 ? -1.574 10.884 10.229 1.00 80.56 291 PRO A N 1
ATOM 2237 C CA . PRO A 1 291 ? -2.453 11.949 10.726 1.00 80.56 291 PRO A CA 1
ATOM 2238 C C . PRO A 1 291 ? -2.678 13.084 9.722 1.00 80.56 291 PRO A C 1
ATOM 2240 O O . PRO A 1 291 ? -3.813 13.453 9.441 1.00 80.56 291 PRO A O 1
ATOM 2243 N N . THR A 1 292 ? -1.608 13.570 9.089 1.00 84.06 292 THR A N 1
ATOM 2244 C CA . THR A 1 292 ? -1.682 14.652 8.096 1.00 84.06 292 THR A CA 1
ATOM 2245 C C . THR A 1 292 ? -2.493 14.272 6.854 1.00 84.06 292 THR A C 1
ATOM 2247 O O . THR A 1 292 ? -3.228 15.099 6.315 1.00 84.06 292 THR A O 1
ATOM 2250 N N . GLU A 1 293 ? -2.359 13.032 6.373 1.00 90.12 293 GLU A N 1
ATOM 2251 C CA . GLU A 1 293 ? -3.125 12.550 5.217 1.00 90.12 293 GLU A CA 1
ATOM 2252 C C . GLU A 1 293 ? -4.599 12.388 5.586 1.00 90.12 293 GLU A C 1
ATOM 2254 O O . GLU A 1 293 ? -5.477 12.810 4.833 1.00 90.12 293 GLU A O 1
ATOM 2259 N N . GLN A 1 294 ? -4.871 11.839 6.770 1.00 90.75 294 GLN A N 1
ATOM 2260 C CA . GLN A 1 294 ? -6.222 11.685 7.291 1.00 90.75 294 GLN A CA 1
ATOM 2261 C C . GLN A 1 294 ? -6.922 13.037 7.464 1.00 90.75 294 GLN A C 1
ATOM 2263 O O . GLN A 1 294 ? -8.030 13.200 6.956 1.00 90.75 294 GLN A O 1
ATOM 2268 N N . ASP A 1 295 ? -6.269 14.015 8.097 1.00 88.00 295 ASP A N 1
ATOM 2269 C CA . ASP A 1 295 ? -6.801 15.369 8.283 1.00 88.00 295 ASP A CA 1
ATOM 2270 C C . ASP A 1 295 ? -7.156 16.017 6.938 1.00 88.00 295 ASP A C 1
ATOM 2272 O O . ASP A 1 295 ? -8.264 16.527 6.765 1.00 88.00 295 ASP A O 1
ATOM 2276 N N . PHE A 1 296 ? -6.266 15.921 5.943 1.00 93.50 296 PHE A N 1
ATOM 2277 C CA . PHE A 1 296 ? -6.525 16.453 4.604 1.00 93.50 296 PHE A CA 1
ATOM 2278 C C . PHE A 1 296 ? -7.750 15.804 3.940 1.00 93.50 296 PHE A C 1
ATOM 2280 O O . PHE A 1 296 ? -8.587 16.488 3.344 1.00 93.50 296 PHE A O 1
ATOM 2287 N N . LEU A 1 297 ? -7.864 14.476 4.019 1.00 95.06 297 LEU A N 1
ATOM 2288 C CA . LEU A 1 297 ? -8.984 13.742 3.430 1.00 95.06 297 LEU A CA 1
ATOM 2289 C C . LEU A 1 297 ? -10.304 14.029 4.158 1.00 95.06 297 LEU A C 1
ATOM 2291 O O . LEU A 1 297 ? -11.348 14.149 3.514 1.00 95.06 297 LEU A O 1
ATOM 2295 N N . VAL A 1 298 ? -10.266 14.201 5.478 1.00 93.88 298 VAL A N 1
ATOM 2296 C CA . VAL A 1 298 ? -11.426 14.597 6.283 1.00 93.88 298 VAL A CA 1
ATOM 2297 C C . VAL A 1 298 ? -11.864 16.014 5.932 1.00 93.88 298 VAL A C 1
ATOM 2299 O O . VAL A 1 298 ? -13.055 16.241 5.724 1.00 93.88 298 VAL A O 1
ATOM 2302 N N . ASP A 1 299 ? -10.934 16.956 5.786 1.00 94.62 299 ASP A N 1
ATOM 2303 C CA . ASP A 1 299 ? -11.250 18.315 5.348 1.00 94.62 299 ASP A CA 1
ATOM 2304 C C . ASP A 1 299 ? -11.902 18.315 3.959 1.00 94.62 299 ASP A C 1
ATOM 2306 O O . ASP A 1 299 ? -12.882 19.030 3.732 1.00 94.62 299 ASP A O 1
ATOM 2310 N N . LEU A 1 300 ? -11.435 17.458 3.046 1.00 95.69 300 LEU A N 1
ATOM 2311 C CA . LEU A 1 300 ? -12.056 17.262 1.734 1.00 95.69 300 LEU A CA 1
ATOM 2312 C C . LEU A 1 300 ? -13.509 16.765 1.863 1.00 95.69 300 LEU A C 1
ATOM 2314 O O . LEU A 1 300 ? -14.395 17.268 1.165 1.00 95.69 300 LEU A O 1
ATOM 2318 N N . CYS A 1 301 ? -13.789 15.847 2.792 1.00 95.94 301 CYS A N 1
ATOM 2319 C CA . CYS A 1 301 ? -15.154 15.435 3.129 1.00 95.94 301 CYS A CA 1
ATOM 2320 C C . CYS A 1 301 ? -15.979 16.599 3.711 1.00 95.94 301 CYS A C 1
ATOM 2322 O O . CYS A 1 301 ? -17.108 16.845 3.279 1.00 95.94 301 CYS A O 1
ATOM 2324 N N . VAL A 1 302 ? -15.430 17.373 4.644 1.00 95.50 302 VAL A N 1
ATOM 2325 C CA . VAL A 1 302 ? -16.132 18.523 5.236 1.00 95.50 302 VAL A CA 1
ATOM 2326 C C . VAL A 1 302 ? -16.517 19.544 4.160 1.00 95.50 302 VAL A C 1
ATOM 2328 O O . VAL A 1 302 ? -17.659 20.005 4.132 1.00 95.50 302 VAL A O 1
ATOM 2331 N N . GLN A 1 303 ? -15.626 19.827 3.203 1.00 95.88 303 GLN A N 1
ATOM 2332 C CA . GLN A 1 303 ? -15.937 20.687 2.052 1.00 95.88 303 GLN A CA 1
ATOM 2333 C C . GLN A 1 303 ? -17.051 20.116 1.158 1.00 95.88 303 GLN A C 1
ATOM 2335 O O . GLN A 1 303 ? -17.800 20.872 0.538 1.00 95.88 303 GLN A O 1
ATOM 2340 N N . ALA A 1 304 ? -17.209 18.792 1.114 1.00 94.25 304 ALA A N 1
ATOM 2341 C CA . ALA A 1 304 ? -18.307 18.122 0.418 1.00 94.25 304 ALA A CA 1
ATOM 2342 C C . ALA A 1 304 ? -19.624 18.068 1.224 1.00 94.25 304 ALA A C 1
ATOM 2344 O O . ALA A 1 304 ? -20.645 17.590 0.715 1.00 94.25 304 ALA A O 1
ATOM 2345 N N . GLY A 1 305 ? -19.626 18.597 2.452 1.00 93.06 305 GLY A N 1
ATOM 2346 C CA . GLY A 1 305 ? -20.804 18.757 3.296 1.00 93.06 305 GLY A CA 1
ATOM 2347 C C . GLY A 1 305 ? -21.028 17.651 4.328 1.00 93.06 305 GLY A C 1
ATOM 2348 O O . GLY A 1 305 ? -22.154 17.570 4.828 1.00 93.06 305 GLY A O 1
ATOM 2349 N N . TYR A 1 306 ? -20.015 16.832 4.629 1.00 94.44 306 TYR A N 1
ATOM 2350 C CA . TYR A 1 306 ? -20.010 15.903 5.769 1.00 94.44 306 TYR A CA 1
ATOM 2351 C C . TYR A 1 306 ? -19.664 16.628 7.080 1.00 94.44 306 TYR A C 1
ATOM 2353 O O . TYR A 1 306 ? -19.074 17.711 7.067 1.00 94.44 306 TYR A O 1
ATOM 2361 N N . GLU A 1 307 ? -20.032 16.050 8.222 1.00 91.88 307 GLU A N 1
ATOM 2362 C CA . GLU A 1 307 ? -19.654 16.578 9.540 1.00 91.88 307 GLU A CA 1
ATOM 2363 C C . GLU A 1 307 ? -18.303 15.999 9.980 1.00 91.88 307 GLU A C 1
ATOM 2365 O O . GLU A 1 307 ? -18.114 14.790 9.929 1.00 91.88 307 GLU A O 1
ATOM 2370 N N . LYS A 1 308 ? -17.361 16.839 10.442 1.00 88.44 308 LYS A N 1
ATOM 2371 C CA . LYS A 1 308 ? -15.978 16.414 10.761 1.00 88.44 308 LYS A CA 1
ATOM 2372 C C . LYS A 1 308 ? -15.918 15.203 11.705 1.00 88.44 308 LYS A C 1
ATOM 2374 O O . LYS A 1 308 ? -15.173 14.268 11.448 1.00 88.44 308 LYS A O 1
ATOM 2379 N N . GLY A 1 309 ? -16.725 15.206 12.768 1.00 84.56 309 GLY A N 1
ATOM 2380 C CA . GLY A 1 309 ? -16.785 14.113 13.749 1.00 84.56 309 GLY A CA 1
ATOM 2381 C C . GLY A 1 309 ? -17.550 12.866 13.287 1.00 84.56 309 GLY A C 1
ATOM 2382 O O . GLY A 1 309 ? -17.694 11.938 14.073 1.00 84.56 309 GLY A O 1
ATOM 2383 N N . GLN A 1 310 ? -18.055 12.864 12.051 1.00 88.88 310 GLN A N 1
ATOM 2384 C CA . GLN A 1 310 ? -18.852 11.793 11.445 1.00 88.88 310 GLN A CA 1
ATOM 2385 C C . GLN A 1 310 ? -18.185 11.213 10.183 1.00 88.88 310 GLN A C 1
ATOM 2387 O O . GLN A 1 310 ? -18.824 10.511 9.399 1.00 88.88 310 GLN A O 1
ATOM 2392 N N . VAL A 1 311 ? -16.905 11.527 9.954 1.00 91.62 311 VAL A N 1
ATOM 2393 C CA . VAL A 1 311 ? -16.096 10.960 8.870 1.00 91.62 311 VAL A CA 1
ATOM 2394 C C . VAL A 1 311 ? -15.142 9.930 9.464 1.00 91.62 311 VAL A C 1
ATOM 2396 O O . VAL A 1 311 ? -14.236 10.268 10.222 1.00 91.62 311 VAL A O 1
ATOM 2399 N N . TYR A 1 312 ? -15.332 8.675 9.081 1.00 90.00 312 TYR A N 1
ATOM 2400 C CA . TYR A 1 312 ? -14.582 7.528 9.569 1.00 90.00 312 TYR A CA 1
ATOM 2401 C C . TYR A 1 312 ? -13.803 6.906 8.412 1.00 90.00 312 TYR A C 1
ATOM 2403 O O . TYR A 1 312 ? -14.375 6.238 7.552 1.00 90.00 312 TYR A O 1
ATOM 2411 N N . LEU A 1 313 ? -12.488 7.137 8.390 1.00 92.19 313 LEU A N 1
ATOM 2412 C CA . LEU A 1 313 ? -11.546 6.510 7.460 1.00 92.19 313 LEU A CA 1
ATOM 2413 C C . LEU A 1 313 ? -10.752 5.462 8.249 1.00 92.19 313 LEU A C 1
ATOM 2415 O O . LEU A 1 313 ? -9.858 5.811 9.012 1.00 92.19 313 LEU A O 1
ATOM 2419 N N . MET A 1 314 ? -11.141 4.191 8.154 1.00 88.50 314 MET A N 1
ATOM 2420 C CA . MET A 1 314 ? -10.663 3.145 9.066 1.00 88.50 314 MET A CA 1
ATOM 2421 C C . MET A 1 314 ? -10.073 1.947 8.327 1.00 88.50 314 MET A C 1
ATOM 2423 O O . MET A 1 314 ? -10.404 1.680 7.172 1.00 88.50 314 MET A O 1
ATOM 2427 N N . THR A 1 315 ? -9.255 1.162 9.025 1.00 88.94 315 THR A N 1
ATOM 2428 C CA . THR A 1 315 ? -8.882 -0.183 8.580 1.00 88.94 315 THR A CA 1
ATOM 2429 C C . THR A 1 315 ? -9.734 -1.218 9.312 1.00 88.94 315 THR A C 1
ATOM 2431 O O . THR A 1 315 ? -10.297 -0.916 10.368 1.00 88.94 315 THR A O 1
ATOM 2434 N N . PRO A 1 316 ? -9.864 -2.461 8.809 1.00 88.31 316 PRO A N 1
ATOM 2435 C CA . PRO A 1 316 ? -10.548 -3.516 9.551 1.00 88.31 316 PRO A CA 1
ATOM 2436 C C . PRO A 1 316 ? -10.019 -3.671 10.976 1.00 88.31 316 PRO A C 1
ATOM 2438 O O . PRO A 1 316 ? -10.804 -3.840 11.905 1.00 88.31 316 PRO A O 1
ATOM 2441 N N . ARG A 1 317 ? -8.698 -3.559 11.162 1.00 81.38 317 ARG A N 1
ATOM 2442 C CA . ARG A 1 317 ? -8.075 -3.663 12.481 1.00 81.38 317 ARG A CA 1
ATOM 2443 C C . ARG A 1 317 ? -8.536 -2.546 13.407 1.00 81.38 317 ARG A C 1
ATOM 2445 O O . ARG A 1 317 ? -8.994 -2.855 14.502 1.00 81.38 317 ARG A O 1
ATOM 2452 N N . SER A 1 318 ? -8.484 -1.283 12.973 1.00 78.81 318 SER A N 1
ATOM 2453 C CA . SER A 1 318 ? -8.939 -0.165 13.813 1.00 78.81 318 SER A CA 1
ATOM 2454 C C . SER A 1 318 ? -10.450 -0.204 14.067 1.00 78.81 318 SER A C 1
ATOM 2456 O O . SER A 1 318 ? -10.900 0.129 15.160 1.00 78.81 318 SER A O 1
ATOM 2458 N N . PHE A 1 319 ? -11.245 -0.673 13.103 1.00 85.56 319 PHE A N 1
ATOM 2459 C CA . PHE A 1 319 ? -12.692 -0.811 13.265 1.00 85.56 319 PHE A CA 1
ATOM 2460 C C . PHE A 1 319 ? -13.055 -1.833 14.349 1.00 85.56 319 PHE A C 1
ATOM 2462 O O . PHE A 1 319 ? -13.789 -1.514 15.284 1.0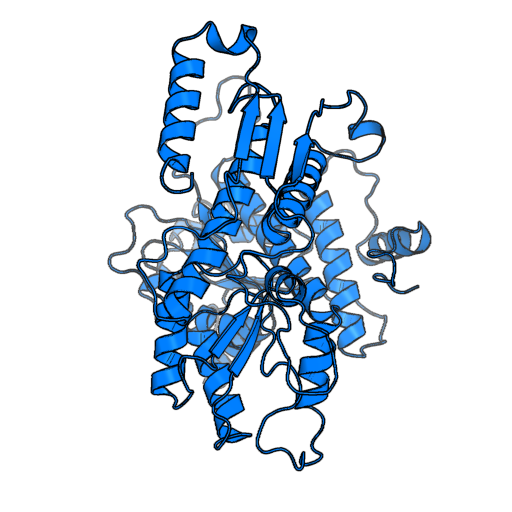0 85.56 319 PHE A O 1
ATOM 2469 N N . PHE A 1 320 ? -12.509 -3.049 14.267 1.00 82.75 320 PHE A N 1
ATOM 2470 C CA . PHE A 1 320 ? -12.783 -4.089 15.262 1.00 82.75 320 PHE A CA 1
ATOM 2471 C C . PHE A 1 320 ? -12.153 -3.769 16.625 1.00 82.75 320 PHE A C 1
ATOM 2473 O O . PHE A 1 320 ? -12.753 -4.069 17.656 1.00 82.75 320 PHE A O 1
ATOM 2480 N N . ALA A 1 321 ? -10.992 -3.105 16.643 1.00 74.38 321 ALA A N 1
ATOM 2481 C CA . ALA A 1 321 ? -10.365 -2.577 17.857 1.00 74.38 321 ALA A CA 1
ATOM 2482 C C . ALA A 1 321 ? -11.291 -1.644 18.646 1.00 74.38 321 ALA A C 1
ATOM 2484 O O . ALA A 1 321 ? -11.362 -1.713 19.870 1.00 74.38 321 ALA A O 1
ATOM 2485 N N . ALA A 1 322 ? -12.026 -0.793 17.933 1.00 76.75 322 ALA A N 1
ATOM 2486 C CA . ALA A 1 322 ? -12.982 0.155 18.492 1.00 76.75 322 ALA A CA 1
ATOM 2487 C C . ALA A 1 322 ? -14.329 -0.490 18.885 1.00 76.75 322 ALA A C 1
ATOM 2489 O O . ALA A 1 322 ? -15.327 0.198 19.118 1.00 76.75 322 ALA A O 1
ATOM 2490 N N . GLY A 1 323 ? -14.386 -1.826 18.931 1.00 78.69 323 GLY A N 1
ATOM 2491 C CA . GLY A 1 323 ? -15.600 -2.584 19.218 1.00 78.69 323 GLY A CA 1
ATOM 2492 C C . GLY A 1 323 ? -16.626 -2.549 18.084 1.00 78.69 323 GLY A C 1
ATOM 2493 O O . GLY A 1 323 ? -17.805 -2.817 18.311 1.00 78.69 323 GLY A O 1
ATOM 2494 N N . GLY A 1 324 ? -16.194 -2.214 16.866 1.00 85.81 324 GLY A N 1
ATOM 2495 C CA . GLY A 1 324 ? -17.032 -2.281 15.680 1.00 85.81 324 GLY A CA 1
ATOM 2496 C C . GLY A 1 324 ? -17.550 -3.697 15.433 1.00 85.81 324 GLY A C 1
ATOM 2497 O O . GLY A 1 324 ? -16.820 -4.679 15.571 1.00 85.81 324 GLY A O 1
ATOM 2498 N N . VAL A 1 325 ? -18.817 -3.811 15.041 1.00 86.81 325 VAL A N 1
ATOM 2499 C CA . VAL A 1 325 ? -19.439 -5.083 14.653 1.00 86.81 325 VAL A CA 1
ATOM 2500 C C . VAL A 1 325 ? -19.886 -4.978 13.204 1.00 86.81 325 VAL A C 1
ATOM 2502 O O . VAL A 1 325 ? -20.571 -4.030 12.826 1.00 86.81 325 VAL A O 1
ATOM 2505 N N . LEU A 1 326 ? -19.501 -5.955 12.380 1.00 84.06 326 LEU A N 1
ATOM 2506 C CA . LEU A 1 326 ? -19.971 -6.026 11.000 1.00 84.06 326 LEU A CA 1
ATOM 2507 C C . LEU A 1 326 ? -21.458 -6.404 10.991 1.00 84.06 326 LEU A C 1
ATOM 2509 O O . LEU A 1 326 ? -21.835 -7.465 11.488 1.00 84.06 326 LEU A O 1
ATOM 2513 N N . GLY A 1 327 ? -22.289 -5.543 10.414 1.00 80.94 327 GLY A N 1
ATOM 2514 C CA . GLY A 1 327 ? -23.735 -5.720 10.357 1.00 80.94 327 GLY A CA 1
ATOM 2515 C C . GLY A 1 327 ? -24.351 -5.087 9.113 1.00 80.94 327 GLY A C 1
ATOM 2516 O O . GLY A 1 327 ? -23.650 -4.542 8.262 1.00 80.94 327 GLY A O 1
ATOM 2517 N N . ALA A 1 328 ? -25.675 -5.203 9.004 1.00 74.56 328 ALA A N 1
ATOM 2518 C CA . ALA A 1 328 ? -26.452 -4.596 7.922 1.00 74.56 328 ALA A CA 1
ATOM 2519 C C . ALA A 1 328 ? -26.848 -3.138 8.210 1.00 74.56 328 ALA A C 1
ATOM 2521 O O . ALA A 1 328 ? -27.274 -2.443 7.294 1.00 74.56 328 ALA A O 1
ATOM 2522 N N . ASP A 1 329 ? -26.729 -2.695 9.460 1.00 81.38 329 ASP A N 1
ATOM 2523 C CA . ASP A 1 329 ? -27.038 -1.332 9.885 1.00 81.38 329 ASP A CA 1
ATOM 2524 C C . ASP A 1 329 ? -25.798 -0.431 9.799 1.00 81.38 329 ASP A C 1
ATOM 2526 O O . ASP A 1 329 ? -24.693 -0.890 9.500 1.00 81.38 329 ASP A O 1
ATOM 2530 N N . GLU A 1 330 ? -25.988 0.868 10.033 1.00 80.94 330 GLU A N 1
ATOM 2531 C CA . GLU A 1 330 ? -24.884 1.824 10.128 1.00 80.94 330 GLU A CA 1
ATOM 2532 C C . GLU A 1 330 ? -23.840 1.351 11.163 1.00 80.94 330 GLU A C 1
ATOM 2534 O O . GLU A 1 330 ? -24.227 0.907 12.253 1.00 80.94 330 GLU A O 1
ATOM 2539 N N . PRO A 1 331 ? -22.531 1.401 10.847 1.00 87.12 331 PRO A N 1
ATOM 2540 C CA . PRO A 1 331 ? -21.502 0.953 11.771 1.00 87.12 331 PRO A CA 1
ATOM 2541 C C . PRO A 1 331 ? -21.519 1.765 13.071 1.00 87.12 331 PRO A C 1
ATOM 2543 O O . PRO A 1 331 ? -21.717 2.977 13.075 1.00 87.12 331 PRO A O 1
ATOM 2546 N N . THR A 1 332 ? -21.264 1.096 14.193 1.00 84.31 332 THR A N 1
ATOM 2547 C CA . THR A 1 332 ? -21.147 1.741 15.508 1.00 84.31 332 THR A CA 1
ATOM 2548 C C . THR A 1 332 ? -19.852 1.331 16.180 1.00 84.31 332 THR A C 1
ATOM 2550 O O . THR A 1 332 ? -19.482 0.159 16.119 1.00 84.31 332 THR A O 1
ATOM 2553 N N . LEU A 1 333 ? -19.210 2.263 16.881 1.00 83.12 333 LEU A N 1
ATOM 2554 C CA . LEU A 1 333 ? -18.030 1.991 17.701 1.00 83.12 333 LEU A CA 1
ATOM 2555 C C . LEU A 1 333 ? -18.447 2.000 19.172 1.00 83.12 333 LEU A C 1
ATOM 2557 O O . LEU A 1 333 ? -18.929 3.014 19.675 1.00 83.12 333 LEU A O 1
ATOM 2561 N N . THR A 1 334 ? -18.307 0.867 19.861 1.00 77.00 334 THR A N 1
ATOM 2562 C CA . THR A 1 334 ? -18.676 0.749 21.284 1.00 77.00 334 THR A CA 1
ATOM 2563 C C . THR A 1 334 ? -17.548 1.159 22.222 1.00 77.00 334 THR A C 1
ATOM 2565 O O . THR A 1 334 ? -17.791 1.430 23.396 1.00 77.00 334 THR A O 1
ATOM 2568 N N . THR A 1 335 ? -16.320 1.201 21.714 1.00 69.44 335 THR A N 1
ATOM 2569 C CA . THR A 1 335 ? -15.131 1.613 22.450 1.00 69.44 335 THR A CA 1
ATOM 2570 C C . THR A 1 335 ? -14.514 2.788 21.703 1.00 69.44 335 THR A C 1
ATOM 2572 O O . THR A 1 335 ? -14.125 2.625 20.545 1.00 69.44 335 THR A O 1
ATOM 2575 N N . PRO A 1 336 ? -14.411 3.980 22.319 1.00 66.75 336 PRO A N 1
ATOM 2576 C CA . PRO A 1 336 ? -13.663 5.072 21.715 1.00 66.75 336 PRO A CA 1
ATOM 2577 C C . PRO A 1 336 ? -12.260 4.587 21.342 1.00 66.75 336 PRO A C 1
ATOM 2579 O O . PRO A 1 336 ? -11.597 3.945 22.156 1.00 66.75 336 PRO A O 1
ATOM 2582 N N . LEU A 1 337 ? -11.787 4.911 20.138 1.00 63.78 337 LEU A N 1
ATOM 2583 C CA . LEU A 1 337 ? -10.425 4.572 19.701 1.00 63.78 337 LEU A CA 1
ATOM 2584 C C . LEU A 1 337 ? -9.360 5.130 20.653 1.00 63.78 337 LEU A C 1
ATOM 2586 O O . LEU A 1 337 ? -8.276 4.579 20.736 1.00 63.78 337 LEU A O 1
ATOM 2590 N N . LEU A 1 338 ? -9.682 6.171 21.419 1.00 62.31 338 LEU A N 1
ATOM 2591 C CA . LEU A 1 338 ? -8.823 6.792 22.432 1.00 62.31 338 LEU A CA 1
ATOM 2592 C C . LEU A 1 338 ? -9.152 6.336 23.863 1.00 62.31 338 LEU A C 1
ATOM 2594 O O . LEU A 1 338 ? -8.731 6.964 24.830 1.00 62.31 338 LEU A O 1
ATOM 2598 N N . SER A 1 339 ? -9.957 5.281 24.026 1.00 67.75 339 SER A N 1
ATOM 2599 C CA . SER A 1 339 ? -10.280 4.756 25.352 1.00 67.75 339 SER A CA 1
ATOM 2600 C C . SER A 1 339 ? -9.004 4.288 26.041 1.00 67.75 339 SER A C 1
ATOM 2602 O O . SER A 1 339 ? -8.252 3.490 25.481 1.00 67.75 339 SER A O 1
ATOM 2604 N N . GLN A 1 340 ? -8.813 4.763 27.269 1.00 68.94 340 GLN A N 1
ATOM 2605 C CA . GLN A 1 340 ? -7.785 4.298 28.203 1.00 68.94 340 GLN A CA 1
ATOM 2606 C C . GLN A 1 340 ? -8.154 2.928 28.808 1.00 68.94 340 GLN A C 1
ATOM 2608 O O . GLN A 1 340 ? -7.287 2.158 29.220 1.00 68.94 340 GLN A O 1
ATOM 2613 N N . ASP A 1 341 ? -9.448 2.591 28.815 1.00 74.44 341 ASP A N 1
ATOM 2614 C CA . ASP A 1 341 ? -9.962 1.296 29.259 1.00 74.44 341 ASP A CA 1
ATOM 2615 C C . ASP A 1 341 ? -10.206 0.394 28.041 1.00 74.44 341 ASP A C 1
ATOM 2617 O O . ASP A 1 341 ? -11.187 0.559 27.303 1.00 74.44 341 ASP A O 1
ATOM 2621 N N . ARG A 1 342 ? -9.255 -0.509 27.782 1.00 76.19 342 ARG A N 1
ATOM 2622 C CA . ARG A 1 342 ? -9.258 -1.479 26.683 1.00 76.19 342 ARG A CA 1
ATOM 2623 C C . ARG A 1 342 ? -9.017 -2.896 27.228 1.00 76.19 342 ARG A C 1
ATOM 2625 O O . ARG A 1 342 ? -8.537 -3.054 28.352 1.00 76.19 342 ARG A O 1
ATOM 2632 N N . PRO A 1 343 ? -9.340 -3.961 26.465 1.00 82.12 343 PRO A N 1
ATOM 2633 C CA . PRO A 1 343 ? -9.436 -5.323 27.002 1.00 82.12 343 PRO A CA 1
ATOM 2634 C C . PRO A 1 343 ? -8.193 -5.859 27.724 1.00 82.12 343 PRO A C 1
ATOM 2636 O O . PRO A 1 343 ? -8.325 -6.718 28.598 1.00 82.12 343 PRO A O 1
ATOM 2639 N N . VAL A 1 344 ? -6.995 -5.392 27.359 1.00 86.81 344 VAL A N 1
ATOM 2640 C CA . VAL A 1 344 ? -5.728 -5.818 27.973 1.00 86.81 344 VAL A CA 1
ATOM 2641 C C . VAL A 1 344 ? -4.943 -4.654 28.585 1.00 86.81 344 VAL A C 1
ATOM 2643 O O . VAL A 1 344 ? -3.738 -4.784 28.801 1.00 86.81 344 VAL A O 1
ATOM 2646 N N . THR A 1 345 ? -5.619 -3.555 28.941 1.00 87.38 345 THR A N 1
ATOM 2647 C CA . THR A 1 345 ? -5.013 -2.436 29.678 1.00 87.38 345 THR A CA 1
ATOM 2648 C C . THR A 1 345 ? -4.264 -2.928 30.923 1.00 87.38 345 THR A C 1
ATOM 2650 O O . THR A 1 345 ? -4.766 -3.738 31.712 1.00 87.38 345 THR A O 1
ATOM 2653 N N . GLY A 1 346 ? -3.026 -2.452 31.093 1.00 86.88 346 GLY A N 1
ATOM 2654 C CA . GLY A 1 346 ? -2.152 -2.827 32.210 1.00 86.88 346 GLY A CA 1
ATOM 2655 C C . GLY A 1 346 ? -1.588 -4.252 32.131 1.00 86.88 346 GLY A C 1
ATOM 2656 O O . GLY A 1 346 ? -1.104 -4.781 33.137 1.00 86.88 346 GLY A O 1
ATOM 2657 N N . LYS A 1 347 ? -1.671 -4.914 30.969 1.00 92.12 347 LYS A N 1
ATOM 2658 C CA . LYS A 1 347 ? -1.003 -6.194 30.700 1.00 92.12 347 LYS A CA 1
ATOM 2659 C C . LYS A 1 347 ? 0.203 -5.976 29.796 1.00 92.12 347 LYS A C 1
ATOM 2661 O O . LYS A 1 347 ? 0.120 -5.255 28.811 1.00 92.12 347 LYS A O 1
ATOM 2666 N N . THR A 1 348 ? 1.291 -6.679 30.095 1.00 93.69 348 THR A N 1
ATOM 2667 C CA . THR A 1 348 ? 2.498 -6.697 29.262 1.00 93.69 348 THR A CA 1
ATOM 2668 C C . THR A 1 348 ? 2.677 -8.083 28.657 1.00 93.69 348 THR A C 1
ATOM 2670 O O . THR A 1 348 ? 2.709 -9.076 29.389 1.00 93.69 348 THR A O 1
ATOM 2673 N N . LEU A 1 349 ? 2.815 -8.163 27.334 1.00 92.88 349 LEU A N 1
ATOM 2674 C CA . LEU A 1 349 ? 3.198 -9.392 26.646 1.00 92.88 349 LEU A CA 1
ATOM 2675 C C . LEU A 1 349 ? 4.719 -9.442 26.487 1.00 92.88 349 LEU A C 1
ATOM 2677 O O . LEU A 1 349 ? 5.307 -8.637 25.769 1.00 92.88 349 LEU A O 1
ATOM 2681 N N . GLY A 1 350 ? 5.343 -10.421 27.141 1.00 91.12 350 GLY A N 1
ATOM 2682 C CA . GLY A 1 350 ? 6.742 -10.766 26.914 1.00 91.12 350 GLY A CA 1
ATOM 2683 C C . GLY A 1 350 ? 6.896 -11.638 25.670 1.00 91.12 350 GLY A C 1
ATOM 2684 O O . GLY A 1 350 ? 6.344 -12.736 25.624 1.00 91.12 350 GLY A O 1
ATOM 2685 N N . ILE A 1 351 ? 7.665 -11.175 24.688 1.00 86.31 351 ILE A N 1
ATOM 2686 C CA . ILE A 1 351 ? 7.995 -11.909 23.467 1.00 86.31 351 ILE A CA 1
ATOM 2687 C C . ILE A 1 351 ? 9.472 -12.320 23.528 1.00 86.31 351 ILE A C 1
ATOM 2689 O O . ILE A 1 351 ? 10.372 -11.491 23.666 1.00 86.31 351 ILE A O 1
ATOM 2693 N N . SER A 1 352 ? 9.715 -13.625 23.419 1.00 79.69 352 SER A N 1
ATOM 2694 C CA . SER A 1 352 ? 11.046 -14.221 23.298 1.00 79.69 352 SER A CA 1
ATOM 2695 C C . SER A 1 352 ? 11.009 -15.235 22.170 1.00 79.69 352 SER A C 1
ATOM 2697 O O . SER A 1 352 ? 10.209 -16.172 22.204 1.00 79.69 352 SER A O 1
ATOM 2699 N N . MET A 1 353 ? 11.813 -15.006 21.134 1.00 74.44 353 MET A N 1
ATOM 2700 C CA . MET A 1 353 ? 11.751 -15.782 19.900 1.00 74.44 353 MET A CA 1
ATOM 2701 C C . MET A 1 353 ? 13.151 -16.013 19.346 1.00 74.44 353 MET A C 1
ATOM 2703 O O . MET A 1 353 ? 14.026 -15.160 19.449 1.00 74.44 353 MET A O 1
ATOM 2707 N N . ALA A 1 354 ? 13.344 -17.192 18.763 1.00 75.00 354 ALA A N 1
ATOM 2708 C CA . ALA A 1 354 ? 14.571 -17.597 18.098 1.00 75.00 354 ALA A CA 1
ATOM 2709 C C . ALA A 1 354 ? 14.217 -18.189 16.733 1.00 75.00 354 ALA A C 1
ATOM 2711 O O . ALA A 1 354 ? 13.157 -18.801 16.569 1.00 75.00 354 ALA A O 1
ATOM 2712 N N . LEU A 1 355 ? 15.103 -17.999 15.758 1.00 77.12 355 LEU A N 1
ATOM 2713 C CA . LEU A 1 355 ? 14.950 -18.612 14.448 1.00 77.12 355 LEU A CA 1
ATOM 2714 C C . LEU A 1 355 ? 15.102 -20.132 14.580 1.00 77.12 355 LEU A C 1
ATOM 2716 O O . LEU A 1 355 ? 16.043 -20.604 15.214 1.00 77.12 355 LEU A O 1
ATOM 2720 N N . ALA A 1 356 ? 14.184 -20.889 13.981 1.00 80.44 356 ALA A N 1
ATOM 2721 C CA . ALA A 1 356 ? 14.341 -22.333 13.871 1.00 80.44 356 ALA A CA 1
ATOM 2722 C C . ALA A 1 356 ? 15.259 -22.674 12.686 1.00 80.44 356 ALA A C 1
ATOM 2724 O O . ALA A 1 356 ? 15.118 -22.107 11.600 1.00 80.44 356 ALA A O 1
ATOM 2725 N N . ASP A 1 357 ? 16.171 -23.626 12.882 1.00 82.81 357 ASP A N 1
ATOM 2726 C CA . ASP A 1 357 ? 17.136 -24.040 11.853 1.00 82.81 357 ASP A CA 1
ATOM 2727 C C . ASP A 1 357 ? 16.468 -24.737 10.651 1.00 82.81 357 ASP A C 1
ATOM 2729 O O . ASP A 1 357 ? 17.044 -24.824 9.566 1.00 82.81 357 ASP A O 1
ATOM 2733 N N . ASP A 1 358 ? 15.242 -25.236 10.820 1.00 84.44 358 ASP A N 1
ATOM 2734 C CA . ASP A 1 358 ? 14.531 -26.081 9.862 1.00 84.44 358 ASP A CA 1
ATOM 2735 C C . ASP A 1 358 ? 13.357 -25.382 9.151 1.00 84.44 358 ASP A C 1
ATOM 2737 O O . ASP A 1 358 ? 12.600 -26.049 8.442 1.00 84.44 358 ASP A O 1
ATOM 2741 N N . LEU A 1 359 ? 13.222 -24.050 9.258 1.00 81.19 359 LEU A N 1
ATOM 2742 C CA . LEU A 1 359 ? 12.112 -23.281 8.660 1.00 81.19 359 LEU A CA 1
ATOM 2743 C C . LEU A 1 359 ? 11.875 -23.606 7.179 1.00 81.19 359 LEU A C 1
ATOM 2745 O O . LEU A 1 359 ? 10.738 -23.837 6.761 1.00 81.19 359 LEU A O 1
ATOM 2749 N N . ALA A 1 360 ? 12.946 -23.694 6.389 1.00 80.69 360 ALA A N 1
ATOM 2750 C CA . ALA A 1 360 ? 12.845 -24.000 4.965 1.00 80.69 360 ALA A CA 1
ATOM 2751 C C . ALA A 1 360 ? 12.246 -25.395 4.705 1.00 80.69 360 ALA A C 1
ATOM 2753 O O . ALA A 1 360 ? 11.504 -25.577 3.740 1.00 80.69 360 ALA A O 1
ATOM 2754 N N . SER A 1 361 ? 12.515 -26.371 5.581 1.00 78.50 361 SER A N 1
ATOM 2755 C CA . SER A 1 361 ? 12.016 -27.748 5.442 1.00 78.50 361 SER A CA 1
ATOM 2756 C C . SER A 1 361 ? 10.497 -27.854 5.609 1.00 78.50 361 SER A C 1
ATOM 2758 O O . SER A 1 361 ? 9.871 -28.753 5.049 1.00 78.50 361 SER A O 1
ATOM 2760 N N . ILE A 1 362 ? 9.901 -26.894 6.322 1.00 80.50 362 ILE A N 1
ATOM 2761 C CA . ILE A 1 362 ? 8.455 -26.771 6.531 1.00 80.50 362 ILE A CA 1
ATOM 2762 C C . ILE A 1 362 ? 7.825 -25.672 5.662 1.00 80.50 362 ILE A C 1
ATOM 2764 O O . ILE A 1 362 ? 6.650 -25.349 5.828 1.00 80.50 362 ILE A O 1
ATOM 2768 N N . GLY A 1 363 ? 8.584 -25.115 4.711 1.00 76.00 363 GLY A N 1
ATOM 2769 C CA . GLY A 1 363 ? 8.099 -24.109 3.766 1.00 76.00 363 GLY A CA 1
ATOM 2770 C C . GLY A 1 363 ? 7.902 -22.717 4.369 1.00 76.00 363 GLY A C 1
ATOM 2771 O O . GLY A 1 363 ? 7.112 -21.936 3.840 1.00 76.00 363 GLY A O 1
ATOM 2772 N N . LEU A 1 364 ? 8.591 -22.398 5.467 1.00 82.00 364 LEU A N 1
ATOM 2773 C CA . LEU A 1 364 ? 8.572 -21.075 6.080 1.00 82.00 364 LEU A CA 1
ATOM 2774 C C . LEU A 1 364 ? 9.869 -20.306 5.794 1.00 82.00 364 LEU A C 1
ATOM 2776 O O . LEU A 1 364 ? 10.951 -20.882 5.705 1.00 82.00 364 LEU A O 1
ATOM 2780 N N . SER A 1 365 ? 9.756 -18.985 5.675 1.00 84.19 365 SER A N 1
ATOM 2781 C CA . SER A 1 365 ? 10.870 -18.043 5.620 1.00 84.19 365 SER A CA 1
ATOM 2782 C C . SER A 1 365 ? 10.969 -17.246 6.927 1.00 84.19 365 SER A C 1
ATOM 2784 O O . SER A 1 365 ? 9.978 -17.133 7.655 1.00 84.19 365 SER A O 1
ATOM 2786 N N . PRO A 1 366 ? 12.130 -16.624 7.201 1.00 83.31 366 PRO A N 1
ATOM 2787 C CA . PRO A 1 366 ? 12.292 -15.651 8.284 1.00 83.31 366 PRO A CA 1
ATOM 2788 C C . PRO A 1 366 ? 11.205 -14.566 8.323 1.00 83.31 366 PRO A C 1
ATOM 2790 O O . PRO A 1 366 ? 10.727 -14.208 9.394 1.00 83.31 366 PRO A O 1
ATOM 2793 N N . THR A 1 367 ? 10.738 -14.116 7.157 1.00 82.69 367 THR A N 1
ATOM 2794 C CA . THR A 1 367 ? 9.685 -13.097 7.038 1.00 82.69 367 THR A CA 1
ATOM 2795 C C . THR A 1 367 ? 8.340 -13.536 7.617 1.00 82.69 367 THR A C 1
ATOM 2797 O O . THR A 1 367 ? 7.596 -12.709 8.128 1.00 82.69 367 THR A O 1
ATOM 2800 N N . HIS A 1 368 ? 8.010 -14.834 7.616 1.00 85.06 368 HIS A N 1
ATOM 2801 C CA . HIS A 1 368 ? 6.793 -15.300 8.290 1.00 85.06 368 HIS A CA 1
ATOM 2802 C C . HIS A 1 368 ? 6.872 -15.104 9.806 1.00 85.06 368 HIS A C 1
ATOM 2804 O O . HIS A 1 368 ? 5.849 -14.869 10.448 1.00 85.06 368 HIS A O 1
ATOM 2810 N N . LEU A 1 369 ? 8.079 -15.196 10.372 1.00 84.19 369 LEU A N 1
ATOM 2811 C CA . LEU A 1 369 ? 8.311 -14.954 11.788 1.00 84.19 369 LEU A CA 1
ATOM 2812 C C . LEU A 1 369 ? 8.166 -13.465 12.114 1.00 84.19 369 LEU A C 1
ATOM 2814 O O . LEU A 1 369 ? 7.467 -13.130 13.065 1.00 84.19 369 LEU A O 1
ATOM 2818 N N . GLU A 1 370 ? 8.751 -12.591 11.289 1.00 85.44 370 GLU A N 1
ATOM 2819 C CA . GLU A 1 370 ? 8.565 -11.134 11.373 1.00 85.44 370 GLU A CA 1
ATOM 2820 C C . GLU A 1 370 ? 7.075 -10.767 11.325 1.00 85.44 370 GLU A C 1
ATOM 2822 O O . GLU A 1 370 ? 6.593 -10.048 12.196 1.00 85.44 370 GLU A O 1
ATOM 2827 N N . CYS A 1 371 ? 6.317 -11.329 10.374 1.00 85.06 371 CYS A N 1
ATOM 2828 C CA . CYS A 1 371 ? 4.874 -11.109 10.285 1.00 85.06 371 CYS A CA 1
ATOM 2829 C C . CYS A 1 371 ? 4.142 -11.580 11.546 1.00 85.06 371 CYS A C 1
ATOM 2831 O O . CYS A 1 371 ? 3.322 -10.843 12.078 1.00 85.06 371 CYS A O 1
ATOM 2833 N N . ALA A 1 372 ? 4.426 -12.781 12.056 1.00 86.69 372 ALA A N 1
ATOM 2834 C CA . ALA A 1 372 ? 3.763 -13.282 13.261 1.00 86.69 372 ALA A CA 1
ATOM 2835 C C . ALA A 1 372 ? 4.021 -12.378 14.479 1.00 86.69 372 ALA A C 1
ATOM 2837 O O . ALA A 1 372 ? 3.098 -12.093 15.242 1.00 86.69 372 ALA A O 1
ATOM 2838 N N . VAL A 1 373 ? 5.261 -11.903 14.635 1.00 87.88 373 VAL A N 1
ATOM 2839 C CA . VAL A 1 373 ? 5.646 -10.952 15.686 1.00 87.88 373 VAL A CA 1
ATOM 2840 C C . VAL A 1 373 ? 4.901 -9.635 15.531 1.00 87.88 373 VAL A C 1
ATOM 2842 O O . VAL A 1 373 ? 4.329 -9.153 16.509 1.00 87.88 373 VAL A O 1
ATOM 2845 N N . ALA A 1 374 ? 4.887 -9.074 14.322 1.00 85.75 374 ALA A N 1
ATOM 2846 C CA . ALA A 1 374 ? 4.199 -7.828 14.022 1.00 85.75 374 ALA A CA 1
ATOM 2847 C C . ALA A 1 374 ? 2.695 -7.934 14.326 1.00 85.75 374 ALA A C 1
ATOM 2849 O O . ALA A 1 374 ? 2.158 -7.115 15.061 1.00 85.75 374 ALA A O 1
ATOM 2850 N N . GLU A 1 375 ? 2.021 -8.995 13.872 1.00 86.00 375 GLU A N 1
ATOM 2851 C CA . GLU A 1 375 ? 0.583 -9.191 14.107 1.00 86.00 375 GLU A CA 1
ATOM 2852 C C . GLU A 1 375 ? 0.241 -9.321 15.597 1.00 86.00 375 GLU A C 1
ATOM 2854 O O . GLU A 1 375 ? -0.676 -8.664 16.091 1.00 86.00 375 GLU A O 1
ATOM 2859 N N . VAL A 1 376 ? 0.985 -10.146 16.343 1.00 89.00 376 VAL A N 1
ATOM 2860 C CA . VAL A 1 376 ? 0.753 -10.323 17.786 1.00 89.00 376 VAL A CA 1
ATOM 2861 C C . VAL A 1 376 ? 1.013 -9.016 18.536 1.00 89.00 376 VAL A C 1
ATOM 2863 O O . VAL A 1 376 ? 0.228 -8.639 19.408 1.00 89.00 376 VAL A O 1
ATOM 2866 N N . SER A 1 377 ? 2.079 -8.305 18.164 1.00 89.44 377 SER A N 1
ATOM 2867 C CA . SER A 1 377 ? 2.431 -7.003 18.733 1.00 89.44 377 SER A CA 1
ATOM 2868 C C . SER A 1 377 ? 1.333 -5.973 18.487 1.00 89.44 377 SER A C 1
ATOM 2870 O O . SER A 1 377 ? 0.883 -5.305 19.416 1.00 89.44 377 SER A O 1
ATOM 2872 N N . GLN A 1 378 ? 0.829 -5.909 17.255 1.00 85.69 378 GLN A N 1
ATOM 2873 C CA . GLN A 1 378 ? -0.223 -4.981 16.865 1.00 85.69 378 GLN A CA 1
ATOM 2874 C C . GLN A 1 378 ? -1.506 -5.227 17.659 1.00 85.69 378 GLN A C 1
ATOM 2876 O O . GLN A 1 378 ? -2.120 -4.276 18.137 1.00 85.69 378 GLN A O 1
ATOM 2881 N N . MET A 1 379 ? -1.903 -6.493 17.838 1.00 84.69 379 MET A N 1
ATOM 2882 C CA . MET A 1 379 ? -3.102 -6.840 18.608 1.00 84.69 379 MET A CA 1
ATOM 2883 C C . MET A 1 379 ? -2.973 -6.470 20.090 1.00 84.69 379 MET A C 1
ATOM 2885 O O . MET A 1 379 ? -3.957 -6.038 20.691 1.00 84.69 379 MET A O 1
ATOM 2889 N N . MET A 1 380 ? -1.777 -6.597 20.677 1.00 88.38 380 MET A N 1
ATOM 2890 C CA . MET A 1 380 ? -1.531 -6.155 22.055 1.00 88.38 380 MET A CA 1
ATOM 2891 C C . MET A 1 380 ? -1.692 -4.641 22.205 1.00 88.38 380 MET A C 1
ATOM 2893 O O . MET A 1 380 ? -2.430 -4.211 23.089 1.00 88.38 380 MET A O 1
ATOM 2897 N N . LEU A 1 381 ? -1.081 -3.853 21.316 1.00 86.06 381 LEU A N 1
ATOM 2898 C CA . LEU A 1 381 ? -1.167 -2.386 21.336 1.00 86.06 381 LEU A CA 1
ATOM 2899 C C . LEU A 1 381 ? -2.602 -1.900 21.102 1.00 86.06 381 LEU A C 1
ATOM 2901 O O . LEU A 1 381 ? -3.133 -1.066 21.835 1.00 86.06 381 LEU A O 1
ATOM 2905 N N . ILE A 1 382 ? -3.287 -2.493 20.122 1.00 79.94 382 ILE A N 1
ATOM 2906 C CA . ILE A 1 382 ? -4.710 -2.252 19.863 1.00 79.94 382 ILE A CA 1
ATOM 2907 C C . ILE A 1 382 ? -5.552 -2.523 21.116 1.00 79.94 382 ILE A C 1
ATOM 2909 O O . ILE A 1 382 ? -6.450 -1.747 21.441 1.00 79.94 382 ILE A O 1
ATOM 2913 N N . GLY A 1 383 ? -5.247 -3.586 21.854 1.00 80.75 383 GLY A N 1
ATOM 2914 C CA . GLY A 1 383 ? -5.935 -3.930 23.090 1.00 80.75 383 GLY A CA 1
ATOM 2915 C C . GLY A 1 383 ? -5.564 -3.073 24.311 1.00 80.75 383 GLY A C 1
ATOM 2916 O O . GLY A 1 383 ? -6.126 -3.325 25.378 1.00 80.75 383 GLY A O 1
ATOM 2917 N N . GLY A 1 384 ? -4.665 -2.087 24.173 1.00 82.31 384 GLY A N 1
ATOM 2918 C CA . GLY A 1 384 ? -4.174 -1.219 25.254 1.00 82.31 384 GLY A CA 1
ATOM 2919 C C . GLY A 1 384 ? -3.077 -1.848 26.121 1.00 82.31 384 GLY A C 1
ATOM 2920 O O . GLY A 1 384 ? -2.884 -1.447 27.265 1.00 82.31 384 GLY A O 1
ATOM 2921 N N . GLY A 1 385 ? -2.422 -2.900 25.636 1.00 88.69 385 GLY A N 1
ATOM 2922 C CA . GLY A 1 385 ? -1.361 -3.598 26.353 1.00 88.69 385 GLY A CA 1
ATOM 2923 C C . GLY A 1 385 ? 0.036 -3.179 25.900 1.00 88.69 385 GLY A C 1
ATOM 2924 O O . GLY A 1 385 ? 0.231 -2.659 24.807 1.00 88.69 385 GLY A O 1
ATOM 2925 N N . SER A 1 386 ? 1.027 -3.488 26.730 1.00 90.31 386 SER A N 1
ATOM 2926 C CA . SER A 1 386 ? 2.440 -3.192 26.480 1.00 90.31 386 SER A CA 1
ATOM 2927 C C . SER A 1 386 ? 3.190 -4.402 25.925 1.00 90.31 386 SER A C 1
ATOM 2929 O O . SER A 1 386 ? 2.826 -5.557 26.173 1.00 90.31 386 SER A O 1
ATOM 2931 N N . LEU A 1 387 ? 4.308 -4.151 25.249 1.00 91.50 387 LEU A N 1
ATOM 2932 C CA . LEU A 1 387 ? 5.205 -5.177 24.723 1.00 91.50 387 LEU A CA 1
ATOM 2933 C C . LEU A 1 387 ? 6.554 -5.155 25.443 1.00 91.50 387 LEU A C 1
ATOM 2935 O O . LEU A 1 387 ? 7.152 -4.100 25.637 1.00 91.50 387 LEU A O 1
ATOM 2939 N N . LEU A 1 388 ? 7.062 -6.336 25.794 1.00 89.06 388 LEU A N 1
ATOM 2940 C CA . LEU A 1 388 ? 8.427 -6.533 26.274 1.00 89.06 388 LEU A CA 1
ATOM 2941 C C . LEU A 1 388 ? 9.133 -7.507 25.335 1.00 89.06 388 LEU A C 1
ATOM 2943 O O . LEU A 1 388 ? 8.758 -8.677 25.282 1.00 89.06 388 LEU A O 1
ATOM 2947 N N . TYR A 1 389 ? 10.162 -7.055 24.624 1.00 86.38 389 TYR A N 1
ATOM 2948 C CA . TYR A 1 389 ? 10.922 -7.919 23.720 1.00 86.38 389 TYR A CA 1
ATOM 2949 C C . TYR A 1 389 ? 12.345 -8.154 24.218 1.00 86.38 389 TYR A C 1
ATOM 2951 O O . TYR A 1 389 ? 13.055 -7.215 24.582 1.00 86.38 389 TYR A O 1
ATOM 2959 N N . ALA A 1 390 ? 12.767 -9.418 24.217 1.00 82.50 390 ALA A N 1
ATOM 2960 C CA . ALA A 1 390 ? 14.143 -9.800 24.506 1.00 82.50 390 ALA A CA 1
ATOM 2961 C C . ALA A 1 390 ? 14.978 -9.789 23.215 1.00 82.50 390 ALA A C 1
ATOM 2963 O O . ALA A 1 390 ? 14.976 -10.764 22.465 1.00 82.50 390 ALA A O 1
ATOM 2964 N N . GLY A 1 391 ? 15.689 -8.689 22.966 1.00 79.88 391 GLY A N 1
ATOM 2965 C CA . GLY A 1 391 ? 16.561 -8.523 21.803 1.00 79.88 391 GLY A CA 1
ATOM 2966 C C . GLY A 1 391 ? 16.997 -7.074 21.601 1.00 79.88 391 GLY A C 1
ATOM 2967 O O . GLY A 1 391 ? 16.753 -6.219 22.456 1.00 79.88 391 GLY A O 1
ATOM 2968 N N . ALA A 1 392 ? 17.664 -6.806 20.480 1.00 78.88 392 ALA A N 1
ATOM 2969 C CA . ALA A 1 392 ? 18.114 -5.470 20.109 1.00 78.88 392 ALA A CA 1
ATOM 2970 C C . ALA A 1 392 ? 18.098 -5.262 18.578 1.00 78.88 392 ALA A C 1
ATOM 2972 O O . ALA A 1 392 ? 18.186 -6.233 17.821 1.00 78.88 392 ALA A O 1
ATOM 2973 N N . PRO A 1 393 ? 17.982 -4.010 18.096 1.00 79.19 393 PRO A N 1
ATOM 2974 C CA . PRO A 1 393 ? 17.977 -3.720 16.664 1.00 79.19 393 PRO A CA 1
ATOM 2975 C C . PRO A 1 393 ? 19.296 -4.115 15.986 1.00 79.19 393 PRO A C 1
ATOM 2977 O O . PRO A 1 393 ? 20.395 -3.774 16.444 1.00 79.19 393 PRO A O 1
ATOM 2980 N N . GLY A 1 394 ? 19.197 -4.817 14.861 1.00 72.88 394 GLY A N 1
ATOM 2981 C CA . GLY A 1 394 ? 20.331 -5.242 14.043 1.00 72.88 394 GLY A CA 1
ATOM 2982 C C . GLY A 1 394 ? 21.257 -6.271 14.701 1.00 72.88 394 GLY A C 1
ATOM 2983 O O . GLY A 1 394 ? 22.428 -6.345 14.317 1.00 72.88 394 GLY A O 1
ATOM 2984 N N . THR A 1 395 ? 20.794 -7.020 15.710 1.00 68.12 395 THR A N 1
ATOM 2985 C CA . THR A 1 395 ? 21.599 -8.073 16.364 1.00 68.12 395 THR A CA 1
ATOM 2986 C C . THR A 1 395 ? 21.339 -9.475 15.818 1.00 68.12 395 THR A C 1
ATOM 2988 O O . THR A 1 395 ? 22.193 -10.353 15.949 1.00 68.12 395 THR A O 1
ATOM 2991 N N . HIS A 1 396 ? 20.211 -9.684 15.135 1.00 69.56 396 HIS A N 1
ATOM 2992 C CA . HIS A 1 396 ? 19.831 -10.963 14.540 1.00 69.56 396 HIS A CA 1
ATOM 2993 C C . HIS A 1 396 ? 19.372 -10.799 13.087 1.00 69.56 396 HIS A C 1
ATOM 2995 O O . HIS A 1 396 ? 18.967 -9.719 12.665 1.00 69.56 396 HIS A O 1
ATOM 3001 N N . VAL A 1 397 ? 19.446 -11.894 12.324 1.00 66.31 397 VAL A N 1
ATOM 3002 C CA . VAL A 1 397 ? 18.851 -12.018 10.988 1.00 66.31 397 VAL A CA 1
ATOM 3003 C C . VAL A 1 397 ? 17.858 -13.181 11.057 1.00 66.31 397 VAL A C 1
ATOM 3005 O O . VAL A 1 397 ? 18.297 -14.318 11.252 1.00 66.31 397 VAL A O 1
ATOM 3008 N N . PRO A 1 398 ? 16.540 -12.943 10.941 1.00 71.12 398 PRO A N 1
ATOM 3009 C CA . PRO A 1 398 ? 15.867 -11.661 10.717 1.00 71.12 398 PRO A CA 1
ATOM 3010 C C . PRO A 1 398 ? 15.933 -10.729 11.935 1.00 71.12 398 PRO A C 1
ATOM 3012 O O . PRO A 1 398 ? 16.051 -11.189 13.074 1.00 71.12 398 PRO A O 1
ATOM 3015 N N . ASP A 1 399 ? 15.804 -9.423 11.693 1.00 77.31 399 ASP A N 1
ATOM 3016 C CA . ASP A 1 399 ? 15.711 -8.434 12.767 1.00 77.31 399 ASP A CA 1
ATOM 3017 C C . ASP A 1 399 ? 14.263 -8.298 13.251 1.00 77.31 399 ASP A C 1
ATOM 3019 O O . ASP A 1 399 ? 13.506 -7.414 12.847 1.00 77.31 399 ASP A O 1
ATOM 3023 N N . LEU A 1 400 ? 13.882 -9.200 14.151 1.00 80.56 400 LEU A N 1
ATOM 3024 C CA . LEU A 1 400 ? 12.552 -9.201 14.760 1.00 80.56 400 LEU A CA 1
ATOM 3025 C C . LEU A 1 400 ? 12.292 -7.960 15.627 1.00 80.56 400 LEU A C 1
ATOM 3027 O O . LEU A 1 400 ? 11.135 -7.606 15.839 1.00 80.56 400 LEU A O 1
ATOM 3031 N N . THR A 1 401 ? 13.342 -7.293 16.119 1.00 82.00 401 THR A N 1
ATOM 3032 C CA . THR A 1 401 ? 13.195 -6.068 16.914 1.00 82.00 401 THR A CA 1
ATOM 3033 C C . THR A 1 401 ? 12.627 -4.951 16.049 1.00 82.00 401 THR A C 1
ATOM 3035 O O . THR A 1 401 ? 11.680 -4.276 16.454 1.00 82.00 401 THR A O 1
ATOM 3038 N N . THR A 1 402 ? 13.157 -4.809 14.832 1.00 82.38 402 THR A N 1
ATOM 3039 C CA . THR A 1 402 ? 12.681 -3.820 13.859 1.00 82.38 402 THR A CA 1
ATOM 3040 C C . THR A 1 402 ? 11.222 -4.078 13.473 1.00 82.38 402 THR A C 1
ATOM 3042 O O . THR A 1 402 ? 10.430 -3.143 13.470 1.00 82.38 402 THR A O 1
ATOM 3045 N N . ALA A 1 403 ? 10.809 -5.339 13.295 1.00 83.25 403 ALA A N 1
ATOM 3046 C CA . ALA A 1 403 ? 9.408 -5.673 13.007 1.00 83.25 403 ALA A CA 1
ATOM 3047 C C . ALA A 1 403 ? 8.423 -5.207 14.107 1.00 83.25 403 ALA A C 1
ATOM 3049 O O . ALA A 1 403 ? 7.314 -4.753 13.805 1.00 83.25 403 ALA A O 1
ATOM 3050 N N . ILE A 1 404 ? 8.815 -5.287 15.387 1.00 85.38 404 ILE A N 1
ATOM 3051 C CA . ILE A 1 404 ? 8.007 -4.759 16.503 1.00 85.38 404 ILE A CA 1
ATOM 3052 C C . ILE A 1 404 ? 8.001 -3.233 16.484 1.00 85.38 404 ILE A C 1
ATOM 3054 O O . ILE A 1 404 ? 6.941 -2.630 16.619 1.00 85.38 404 ILE A O 1
ATOM 3058 N N . MET A 1 405 ? 9.166 -2.611 16.298 1.00 84.81 405 MET A N 1
ATOM 3059 C CA . MET A 1 405 ? 9.297 -1.154 16.241 1.00 84.81 405 MET A CA 1
ATOM 3060 C C . MET A 1 405 ? 8.423 -0.559 15.128 1.00 84.81 405 MET A C 1
ATOM 3062 O O . MET A 1 405 ? 7.639 0.347 15.397 1.00 84.81 405 MET A O 1
ATOM 3066 N N . ASP A 1 406 ? 8.458 -1.128 13.923 1.00 84.19 406 ASP A N 1
ATOM 3067 C CA . ASP A 1 406 ? 7.609 -0.710 12.801 1.00 84.19 406 ASP A CA 1
ATOM 3068 C C . ASP A 1 406 ? 6.113 -0.828 13.139 1.00 84.19 406 ASP A C 1
ATOM 3070 O O . ASP A 1 406 ? 5.305 0.036 12.788 1.00 84.19 406 ASP A O 1
ATOM 3074 N N . THR A 1 407 ? 5.741 -1.882 13.872 1.00 84.69 407 THR A N 1
ATOM 3075 C CA . THR A 1 407 ? 4.365 -2.096 14.337 1.00 84.69 407 THR A CA 1
ATOM 3076 C C . THR A 1 407 ? 3.931 -1.036 15.347 1.00 84.69 407 THR A C 1
ATOM 3078 O O . THR A 1 407 ? 2.818 -0.516 15.239 1.00 84.69 407 THR A O 1
ATOM 3081 N N . VAL A 1 408 ? 4.796 -0.696 16.308 1.00 84.44 408 VAL A N 1
ATOM 3082 C CA . VAL A 1 408 ? 4.543 0.372 17.288 1.00 84.44 408 VAL A CA 1
ATOM 3083 C C . VAL A 1 408 ? 4.352 1.699 16.561 1.00 84.44 408 VAL A C 1
ATOM 3085 O O . VAL A 1 408 ? 3.338 2.355 16.774 1.00 84.44 408 VAL A O 1
ATOM 3088 N N . SER A 1 409 ? 5.244 2.052 15.631 1.00 82.19 409 SER A N 1
ATOM 3089 C CA . SER A 1 409 ? 5.127 3.286 14.844 1.00 82.19 409 SER A CA 1
ATOM 3090 C C . SER A 1 409 ? 3.829 3.342 14.030 1.00 82.19 409 SER A C 1
ATOM 3092 O O . SER A 1 409 ? 3.148 4.368 14.018 1.00 82.19 409 SER A O 1
ATOM 3094 N N . SER A 1 410 ? 3.433 2.234 13.388 1.00 78.19 410 SER A N 1
ATOM 3095 C CA . SER A 1 410 ? 2.168 2.159 12.644 1.00 78.19 410 SER A CA 1
ATOM 3096 C C . SER A 1 410 ? 0.941 2.304 13.550 1.00 78.19 410 SER A C 1
ATOM 3098 O O . SER A 1 410 ? -0.030 2.966 13.169 1.00 78.19 410 SER A O 1
ATOM 3100 N N . TYR A 1 411 ? 0.967 1.702 14.742 1.00 81.00 411 TYR A N 1
ATOM 3101 C CA . TYR A 1 411 ? -0.095 1.861 15.731 1.00 81.00 411 TYR A CA 1
ATOM 3102 C C . TYR A 1 411 ? -0.197 3.318 16.191 1.00 81.00 411 TYR A C 1
ATOM 3104 O O . TYR A 1 411 ? -1.284 3.891 16.128 1.00 81.00 411 TYR A O 1
ATOM 3112 N N . THR A 1 412 ? 0.920 3.940 16.567 1.00 78.94 412 THR A N 1
ATOM 3113 C CA . THR A 1 412 ? 0.935 5.328 17.034 1.00 78.94 412 THR A CA 1
ATOM 3114 C C . THR A 1 412 ? 0.364 6.289 15.998 1.00 78.94 412 THR A C 1
ATOM 3116 O O . THR A 1 412 ? -0.543 7.054 16.321 1.00 78.94 412 THR A O 1
ATOM 3119 N N . ALA A 1 413 ? 0.803 6.186 14.740 1.00 75.25 413 ALA A N 1
ATOM 3120 C CA . ALA A 1 413 ? 0.284 7.024 13.661 1.00 75.25 413 ALA A CA 1
ATOM 3121 C C . ALA A 1 413 ? -1.244 6.909 13.512 1.00 75.25 413 ALA A C 1
ATOM 3123 O O . ALA A 1 413 ? -1.919 7.899 13.242 1.00 75.25 413 ALA A O 1
ATOM 3124 N N . SER A 1 414 ? -1.802 5.714 13.746 1.00 74.19 414 SER A N 1
ATOM 3125 C CA . SER A 1 414 ? -3.256 5.511 13.745 1.00 74.19 414 SER A CA 1
ATOM 3126 C C . SER A 1 414 ? -3.925 6.311 14.849 1.00 74.19 414 SER A C 1
ATOM 3128 O O . SER A 1 414 ? -4.922 6.983 14.609 1.00 74.19 414 SER A O 1
ATOM 3130 N N . VAL A 1 415 ? -3.408 6.202 16.074 1.00 74.81 415 VAL A N 1
ATOM 3131 C CA . VAL A 1 415 ? -4.024 6.824 17.245 1.00 74.81 415 VAL A CA 1
ATOM 3132 C C . VAL A 1 415 ? -3.950 8.342 17.153 1.00 74.81 415 VAL A C 1
ATOM 3134 O O . VAL A 1 415 ? -4.963 9.000 17.376 1.00 74.81 415 VAL A O 1
ATOM 3137 N N . GLU A 1 416 ? -2.802 8.884 16.746 1.00 76.06 416 GLU A N 1
ATOM 3138 C CA . GLU A 1 416 ? -2.621 10.315 16.481 1.00 76.06 416 GLU A CA 1
ATOM 3139 C C . GLU A 1 416 ? -3.622 10.832 15.436 1.00 76.06 416 GLU A C 1
ATOM 3141 O O . GLU A 1 416 ? -4.230 11.888 15.598 1.00 76.06 416 GLU A O 1
ATOM 3146 N N . ALA A 1 417 ? -3.881 10.062 14.378 1.00 72.56 417 ALA A N 1
ATOM 3147 C CA . ALA A 1 417 ? -4.852 10.462 13.367 1.00 72.56 417 ALA A CA 1
ATOM 3148 C C . ALA A 1 417 ? -6.281 10.563 13.945 1.00 72.56 417 ALA A C 1
ATOM 3150 O O . ALA A 1 417 ? -7.083 11.396 13.515 1.00 72.56 417 ALA A O 1
ATOM 3151 N N . TYR A 1 418 ? -6.614 9.745 14.951 1.00 72.06 418 TYR A N 1
ATOM 3152 C CA . TYR A 1 418 ? -7.904 9.810 15.642 1.00 72.06 418 TYR A CA 1
ATOM 3153 C C . TYR A 1 418 ? -7.969 10.898 16.728 1.00 72.06 418 TYR A C 1
ATOM 3155 O O . TYR A 1 418 ? -9.038 11.490 16.893 1.00 72.06 418 TYR A O 1
ATOM 3163 N N . THR A 1 419 ? -6.875 11.216 17.437 1.00 71.88 419 THR A N 1
ATOM 3164 C CA . THR A 1 419 ? -6.856 12.341 18.402 1.00 71.88 419 THR A CA 1
ATOM 3165 C C . THR A 1 419 ? -7.149 13.669 17.707 1.00 71.88 419 THR A C 1
ATOM 3167 O O . THR A 1 419 ? -8.001 14.445 18.158 1.00 71.88 419 THR A O 1
ATOM 3170 N N . HIS A 1 420 ? -6.552 13.878 16.534 1.00 71.56 420 HIS A N 1
ATOM 3171 C CA . HIS A 1 420 ? -6.785 15.049 15.689 1.00 71.56 420 HIS A CA 1
ATOM 3172 C C . HIS A 1 420 ? -8.256 15.203 15.263 1.00 71.56 420 HIS A C 1
ATOM 3174 O O . HIS A 1 420 ? -8.811 16.310 15.277 1.00 71.56 420 HIS A O 1
ATOM 3180 N N . LEU A 1 421 ? -8.925 14.088 14.948 1.00 66.94 421 LEU A N 1
ATOM 3181 C CA . LEU A 1 421 ? -10.352 14.069 14.619 1.00 66.94 421 LEU A CA 1
ATOM 3182 C C . LEU A 1 421 ? -11.240 14.473 15.799 1.00 66.94 421 LEU A C 1
ATOM 3184 O O . LEU A 1 421 ? -12.214 15.202 15.603 1.00 66.94 421 LEU A O 1
ATOM 3188 N N . SER A 1 422 ? -10.898 14.039 17.016 1.00 66.00 422 SER A N 1
ATOM 3189 C CA . SER A 1 422 ? -11.632 14.411 18.234 1.00 66.00 422 SER A CA 1
ATOM 3190 C C . SER A 1 422 ? -11.441 15.870 18.666 1.00 66.00 422 SER A C 1
ATOM 3192 O O . SER A 1 422 ? -12.182 16.349 19.523 1.00 66.00 422 SER A O 1
ATOM 3194 N N . GLY A 1 423 ? -10.512 16.601 18.038 1.00 61.25 423 GLY A N 1
ATOM 3195 C CA . GLY A 1 423 ? -10.296 18.028 18.281 1.00 61.25 423 GLY A CA 1
ATOM 3196 C C . GLY A 1 423 ? -9.420 18.348 19.494 1.00 61.25 423 GLY A C 1
ATOM 3197 O O . GLY A 1 423 ? -9.372 19.512 19.885 1.00 61.25 423 GLY A O 1
ATOM 3198 N N . ASP A 1 424 ? -8.722 17.355 20.053 1.00 58.53 424 ASP A N 1
ATOM 3199 C CA . ASP A 1 424 ? -7.727 17.533 21.116 1.00 58.53 424 ASP A CA 1
ATOM 3200 C C . ASP A 1 424 ? -6.322 17.135 20.614 1.00 58.53 424 ASP A C 1
ATOM 3202 O O . ASP A 1 424 ? -5.858 16.018 20.849 1.00 58.53 424 ASP A O 1
ATOM 3206 N N . PRO A 1 425 ? -5.643 18.020 19.859 1.00 53.28 425 PRO A N 1
ATOM 3207 C CA . PRO A 1 425 ? -4.313 17.746 19.314 1.00 53.28 425 PRO A CA 1
ATOM 3208 C C . PRO A 1 425 ? -3.207 17.734 20.384 1.00 53.28 425 PRO A C 1
ATOM 3210 O O . PRO A 1 425 ? -2.075 17.380 20.070 1.00 53.28 425 PRO A O 1
ATOM 3213 N N . GLU A 1 426 ? -3.504 18.122 21.630 1.00 52.72 426 GLU A N 1
ATOM 3214 C CA . GLU A 1 426 ? -2.549 18.122 22.747 1.00 52.72 426 GLU A CA 1
ATOM 3215 C C . GLU A 1 426 ? -2.777 16.950 23.717 1.00 52.72 426 GLU A C 1
ATOM 3217 O O . GLU A 1 426 ? -2.210 16.925 24.814 1.00 52.72 426 GLU A O 1
ATOM 3222 N N . GLN A 1 427 ? -3.574 15.944 23.344 1.00 58.03 427 GLN A N 1
ATOM 3223 C CA . GLN A 1 427 ? -3.707 14.733 24.146 1.00 58.03 427 GLN A CA 1
ATOM 3224 C C . GLN A 1 427 ? -2.432 13.880 24.025 1.00 58.03 427 GLN A C 1
ATOM 3226 O O . GLN A 1 427 ? -2.266 13.104 23.090 1.00 58.03 427 GLN A O 1
ATOM 3231 N N . HIS A 1 428 ? -1.526 14.035 24.992 1.00 55.56 428 HIS A N 1
ATOM 3232 C CA . HIS A 1 428 ? -0.230 13.341 25.025 1.00 55.56 428 HIS A CA 1
ATOM 3233 C C . HIS A 1 428 ? -0.349 11.857 25.413 1.00 55.56 428 HIS A C 1
ATOM 3235 O O . HIS A 1 428 ? 0.556 11.074 25.149 1.00 55.56 428 HIS A O 1
ATOM 3241 N N . ASP A 1 429 ? -1.459 11.460 26.039 1.00 64.88 429 ASP A N 1
ATOM 3242 C CA . ASP A 1 429 ? -1.687 10.093 26.512 1.00 64.88 429 ASP A CA 1
ATOM 3243 C C . ASP A 1 429 ? -2.543 9.317 25.498 1.00 64.88 429 ASP A C 1
ATOM 3245 O O . ASP A 1 429 ? -3.767 9.187 25.626 1.00 64.88 429 ASP A O 1
ATOM 3249 N N . ILE A 1 430 ? -1.875 8.889 24.425 1.00 72.38 430 ILE A N 1
ATOM 3250 C CA . ILE A 1 430 ? -2.457 8.149 23.294 1.00 72.38 430 ILE A CA 1
ATOM 3251 C C . ILE A 1 430 ? -2.535 6.633 23.547 1.00 72.38 430 ILE A C 1
ATOM 3253 O O . ILE A 1 430 ? -3.210 5.902 22.818 1.00 72.38 430 ILE A O 1
ATOM 3257 N N . HIS A 1 431 ? -1.862 6.130 24.580 1.00 76.94 431 HIS A N 1
ATOM 3258 C CA . HIS A 1 431 ? -1.873 4.719 24.942 1.00 76.94 431 HIS A CA 1
ATOM 3259 C C . HIS A 1 431 ? -1.743 4.559 26.462 1.00 76.94 431 HIS A C 1
ATOM 3261 O O . HIS A 1 431 ? -0.872 5.193 27.048 1.00 76.94 431 HIS A O 1
ATOM 3267 N N . PRO A 1 432 ? -2.535 3.677 27.102 1.00 74.00 432 PRO A N 1
ATOM 3268 C CA . PRO A 1 432 ? -2.424 3.434 28.537 1.00 74.00 432 PRO A CA 1
ATOM 3269 C C . PRO A 1 432 ? -1.048 2.857 28.920 1.00 74.00 432 PRO A C 1
ATOM 3271 O O . PRO A 1 432 ? -0.806 1.653 28.803 1.00 74.00 432 PRO A O 1
ATOM 3274 N N . GLY A 1 433 ? -0.164 3.719 29.426 1.00 77.25 433 GLY A N 1
ATOM 3275 C CA . GLY A 1 433 ? 1.204 3.377 29.832 1.00 77.25 433 GLY A CA 1
ATOM 3276 C C . GLY A 1 433 ? 2.142 3.052 28.663 1.00 77.25 433 GLY A C 1
ATOM 3277 O O . GLY A 1 433 ? 1.767 3.154 27.495 1.00 77.25 433 GLY A O 1
ATOM 3278 N N . ASP A 1 434 ? 3.363 2.622 28.989 1.00 82.38 434 ASP A N 1
ATOM 3279 C CA . ASP A 1 434 ? 4.431 2.378 28.014 1.00 82.38 434 ASP A CA 1
ATOM 3280 C C . ASP A 1 434 ? 4.017 1.347 26.949 1.00 82.38 434 ASP A C 1
ATOM 3282 O O . ASP A 1 434 ? 3.606 0.228 27.267 1.00 82.38 434 ASP A O 1
ATOM 3286 N N . MET A 1 435 ? 4.179 1.678 25.666 1.00 85.69 435 MET A N 1
ATOM 3287 C CA . MET A 1 435 ? 3.841 0.761 24.567 1.00 85.69 435 MET A CA 1
ATOM 3288 C C . MET A 1 435 ? 4.865 -0.365 24.388 1.00 85.69 435 MET A C 1
ATOM 3290 O O . MET A 1 435 ? 4.498 -1.506 24.095 1.00 85.69 435 MET A O 1
ATOM 3294 N N . PHE A 1 436 ? 6.155 -0.065 24.551 1.00 87.00 436 PHE A N 1
ATOM 3295 C CA . PHE A 1 436 ? 7.232 -0.984 24.192 1.00 87.00 436 PHE A CA 1
ATOM 3296 C C . PHE A 1 436 ? 8.463 -0.826 25.082 1.00 87.00 436 PHE A C 1
ATOM 3298 O O . PHE A 1 436 ? 8.917 0.277 25.368 1.00 87.00 436 PHE A O 1
ATOM 3305 N N . SER A 1 437 ? 9.033 -1.954 25.495 1.00 87.06 437 SER A N 1
ATOM 3306 C CA . SER A 1 437 ? 10.274 -2.033 26.259 1.00 87.06 437 SER A CA 1
ATOM 3307 C C . SER A 1 437 ? 11.196 -3.110 25.694 1.00 87.06 437 SER A C 1
ATOM 3309 O O . SER A 1 437 ? 10.756 -4.198 25.313 1.00 87.06 437 SER A O 1
ATOM 3311 N N . LEU A 1 438 ? 12.499 -2.826 25.703 1.00 85.44 438 LEU A N 1
ATOM 3312 C CA . LEU A 1 438 ? 13.544 -3.754 25.273 1.00 85.44 438 LEU A CA 1
ATOM 3313 C C . LEU A 1 438 ? 14.304 -4.324 26.471 1.00 85.44 438 LEU A C 1
ATOM 3315 O O . LEU A 1 438 ? 14.897 -3.589 27.260 1.00 85.44 438 LEU A O 1
ATOM 3319 N N . ALA A 1 439 ? 14.354 -5.651 26.560 1.00 84.94 439 ALA A N 1
ATOM 3320 C CA . ALA A 1 439 ? 15.278 -6.377 27.421 1.00 84.94 439 ALA A CA 1
ATOM 3321 C C . ALA A 1 439 ? 16.531 -6.747 26.612 1.00 84.94 439 ALA A C 1
ATOM 3323 O O . ALA A 1 439 ? 16.638 -7.848 26.071 1.00 84.94 439 ALA A O 1
ATOM 3324 N N . VAL A 1 440 ? 17.466 -5.799 26.511 1.00 81.31 440 VAL A N 1
ATOM 3325 C CA . VAL A 1 440 ? 18.687 -5.948 25.706 1.00 81.31 440 VAL A CA 1
ATOM 3326 C C . VAL A 1 440 ? 19.661 -6.935 26.368 1.00 81.31 440 VAL A C 1
ATOM 3328 O O . VAL A 1 440 ? 20.045 -6.729 27.526 1.00 81.31 440 VAL A O 1
ATOM 3331 N N . PRO A 1 441 ? 20.114 -7.986 25.660 1.00 75.69 441 PRO A N 1
ATOM 3332 C CA . PRO A 1 441 ? 21.159 -8.874 26.153 1.00 75.69 441 PRO A CA 1
ATOM 3333 C C . PRO A 1 441 ? 22.454 -8.113 26.463 1.00 75.69 441 PRO A C 1
ATOM 3335 O O . PRO A 1 441 ? 22.930 -7.318 25.658 1.00 75.69 441 PRO A O 1
ATOM 3338 N N . TYR A 1 442 ? 23.098 -8.413 27.597 1.00 77.06 442 TYR A N 1
ATOM 3339 C CA . TYR A 1 442 ? 24.367 -7.768 27.976 1.00 77.06 442 TYR A CA 1
ATOM 3340 C C . TYR A 1 442 ? 25.449 -7.893 26.890 1.00 77.06 442 TYR A C 1
ATOM 3342 O O . TYR A 1 442 ? 26.249 -6.983 26.697 1.00 77.06 442 TYR A O 1
ATOM 3350 N N . VAL A 1 443 ? 25.448 -9.004 26.146 1.00 74.88 443 VAL A N 1
ATOM 3351 C CA . VAL 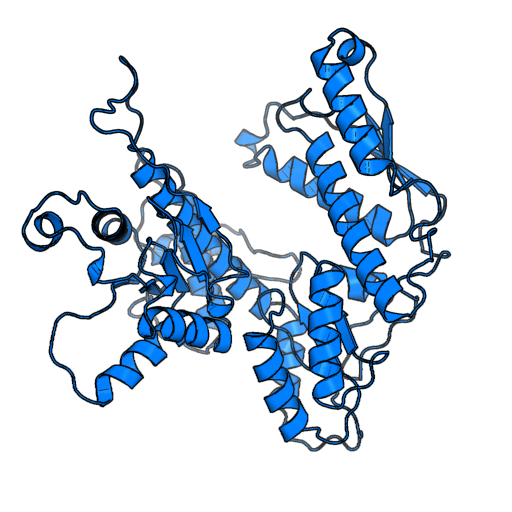A 1 443 ? 26.389 -9.253 25.045 1.00 74.88 443 VAL A CA 1
ATOM 3352 C C . VAL A 1 443 ? 26.287 -8.230 23.910 1.00 74.88 443 VAL A C 1
ATOM 3354 O O . VAL A 1 443 ? 27.297 -7.958 23.259 1.00 74.88 443 VAL A O 1
ATOM 3357 N N . ASP A 1 444 ? 25.118 -7.614 23.726 1.00 71.31 444 ASP A N 1
ATOM 3358 C CA . ASP A 1 444 ? 24.865 -6.624 22.678 1.00 71.31 444 ASP A CA 1
ATOM 3359 C C . ASP A 1 444 ? 25.315 -5.214 23.086 1.00 71.31 444 ASP A C 1
ATOM 3361 O O . ASP A 1 444 ? 25.465 -4.341 22.238 1.00 71.31 444 ASP A O 1
ATOM 3365 N N . LEU A 1 445 ? 25.618 -4.986 24.368 1.00 77.56 445 LEU A N 1
ATOM 3366 C CA . LEU A 1 445 ? 26.088 -3.697 24.894 1.00 77.56 445 LEU A CA 1
ATOM 3367 C C . LEU A 1 445 ? 27.611 -3.514 24.783 1.00 77.56 445 LEU A C 1
ATOM 3369 O O . LEU A 1 445 ? 28.169 -2.551 25.304 1.00 77.56 445 LEU A O 1
ATOM 3373 N N . ASN A 1 446 ? 28.298 -4.433 24.104 1.00 80.50 446 ASN A N 1
ATOM 3374 C CA . ASN A 1 446 ? 29.759 -4.479 24.068 1.00 80.50 446 ASN A CA 1
ATOM 3375 C C . ASN A 1 446 ? 30.383 -3.657 22.930 1.00 80.50 446 ASN A C 1
ATOM 3377 O O . ASN A 1 446 ? 31.602 -3.485 22.906 1.00 80.50 446 ASN A O 1
ATOM 3381 N N . THR A 1 447 ? 29.583 -3.160 21.978 1.00 81.19 447 THR A N 1
ATOM 3382 C CA . THR A 1 447 ? 30.083 -2.384 20.833 1.00 81.19 447 THR A CA 1
ATOM 3383 C C . THR A 1 447 ? 29.471 -0.987 20.788 1.00 81.19 447 THR A C 1
ATOM 3385 O O . THR A 1 447 ? 28.292 -0.790 21.084 1.00 81.19 447 THR A O 1
ATOM 3388 N N . SER A 1 448 ? 30.267 0.006 20.377 1.00 83.19 448 SER A N 1
ATOM 3389 C CA . SER A 1 448 ? 29.786 1.383 20.204 1.00 83.19 448 SER A CA 1
ATOM 3390 C C . SER A 1 448 ? 28.690 1.492 19.141 1.00 83.19 448 SER A C 1
ATOM 3392 O O . SER A 1 448 ? 27.830 2.360 19.247 1.00 83.19 448 SER A O 1
ATOM 3394 N N . GLU A 1 449 ? 28.704 0.613 18.137 1.00 83.81 449 GLU A N 1
ATOM 3395 C CA . GLU A 1 449 ? 27.695 0.580 17.080 1.00 83.81 449 GLU A CA 1
ATOM 3396 C C . GLU A 1 449 ? 26.340 0.098 17.610 1.00 83.81 449 GLU A C 1
ATOM 3398 O O . GLU A 1 449 ? 25.337 0.774 17.400 1.00 83.81 449 GLU A O 1
ATOM 3403 N N . SER A 1 450 ? 26.308 -0.997 18.378 1.00 79.19 450 SER A N 1
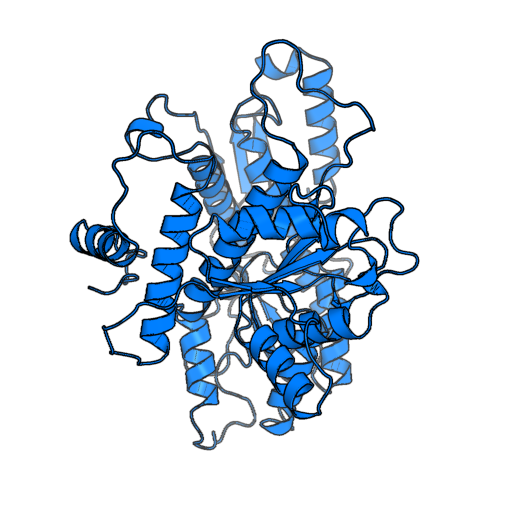ATOM 3404 C CA . SER A 1 450 ? 25.078 -1.483 19.016 1.00 79.19 450 SER A CA 1
ATOM 3405 C C . SER A 1 450 ? 24.494 -0.458 19.992 1.00 79.19 450 SER A C 1
ATOM 3407 O O . SER A 1 450 ? 23.294 -0.198 19.967 1.00 79.19 450 SER A O 1
ATOM 3409 N N . ILE A 1 451 ? 25.338 0.193 20.805 1.00 83.25 451 ILE A N 1
ATOM 3410 C CA . ILE A 1 451 ? 24.902 1.272 21.710 1.00 83.25 451 ILE A CA 1
ATOM 3411 C C . ILE A 1 451 ? 24.313 2.445 20.916 1.00 83.25 451 ILE A C 1
ATOM 3413 O O . ILE A 1 451 ? 23.292 3.008 21.308 1.00 83.25 451 ILE A O 1
ATOM 3417 N N . LYS A 1 452 ? 24.933 2.817 19.789 1.00 86.06 452 LYS A N 1
ATOM 3418 C CA . LYS A 1 452 ? 24.421 3.881 18.920 1.00 86.06 452 LYS A CA 1
ATOM 3419 C C . LYS A 1 452 ? 23.039 3.530 18.366 1.00 86.06 452 LYS A C 1
ATOM 3421 O O . LYS A 1 452 ? 22.144 4.358 18.485 1.00 86.06 452 LYS A O 1
ATOM 3426 N N . ARG A 1 453 ? 22.848 2.310 17.850 1.00 83.31 453 ARG A N 1
ATOM 3427 C CA . ARG A 1 453 ? 21.544 1.843 17.344 1.00 83.31 453 ARG A CA 1
ATOM 3428 C C . ARG A 1 453 ? 20.469 1.846 18.432 1.00 83.31 453 ARG A C 1
ATOM 3430 O O . ARG A 1 453 ? 19.350 2.273 18.176 1.00 83.31 453 ARG A O 1
ATOM 3437 N N . LEU A 1 454 ? 20.805 1.426 19.654 1.00 82.56 454 LEU A N 1
ATOM 3438 C CA . LEU A 1 454 ? 19.881 1.468 20.793 1.00 82.56 454 LEU A CA 1
ATOM 3439 C C . LEU A 1 454 ? 19.500 2.900 21.184 1.00 82.56 454 LEU A C 1
ATOM 3441 O O . LEU A 1 454 ? 18.334 3.161 21.457 1.00 82.56 454 LEU A O 1
ATOM 3445 N N . ASN A 1 455 ? 20.452 3.836 21.169 1.00 83.38 455 ASN A N 1
ATOM 3446 C CA . ASN A 1 455 ? 20.163 5.251 21.411 1.00 83.38 455 ASN A CA 1
ATOM 3447 C C . ASN A 1 455 ? 19.305 5.864 20.297 1.00 83.38 455 ASN A C 1
ATOM 3449 O O . ASN A 1 455 ? 18.396 6.637 20.581 1.00 83.38 455 ASN A O 1
ATOM 3453 N N . GLU A 1 456 ? 19.579 5.531 19.034 1.00 84.06 456 GLU A N 1
ATOM 3454 C CA . GLU A 1 456 ? 18.766 5.959 17.889 1.00 84.06 456 GLU A CA 1
ATOM 3455 C C . GLU A 1 456 ? 17.327 5.438 18.015 1.00 84.06 456 GLU A C 1
ATOM 3457 O O . GLU A 1 456 ? 16.386 6.221 17.893 1.00 84.06 456 GLU A O 1
ATOM 3462 N N . ALA A 1 457 ? 17.159 4.157 18.360 1.00 77.62 457 ALA A N 1
ATOM 3463 C CA . ALA A 1 457 ? 15.860 3.552 18.639 1.00 77.62 457 ALA A CA 1
ATOM 3464 C C . ALA A 1 457 ? 15.141 4.240 19.810 1.00 77.62 457 ALA A C 1
ATOM 3466 O O . ALA A 1 457 ? 13.992 4.649 19.672 1.00 77.62 457 ALA A O 1
ATOM 3467 N N . ALA A 1 458 ? 15.818 4.429 20.946 1.00 79.19 458 ALA A N 1
ATOM 3468 C CA . ALA A 1 458 ? 15.238 5.084 22.115 1.00 79.19 458 ALA A CA 1
ATOM 3469 C C . ALA A 1 458 ? 14.799 6.522 21.808 1.00 79.19 458 ALA A C 1
ATOM 3471 O O . ALA A 1 458 ? 13.703 6.917 22.186 1.00 79.19 458 ALA A O 1
ATOM 3472 N N . ASN A 1 459 ? 15.606 7.291 21.072 1.00 79.31 459 ASN A N 1
ATOM 3473 C CA . ASN A 1 459 ? 15.243 8.649 20.671 1.00 79.31 459 ASN A CA 1
ATOM 3474 C C . ASN A 1 459 ? 14.045 8.659 19.716 1.00 79.31 459 ASN A C 1
ATOM 3476 O O . ASN A 1 459 ? 13.166 9.501 19.878 1.00 79.31 459 ASN A O 1
ATOM 3480 N N . HIS A 1 460 ? 13.984 7.719 18.766 1.00 73.25 460 HIS A N 1
ATOM 3481 C CA . HIS A 1 460 ? 12.850 7.589 17.851 1.00 73.25 460 HIS A CA 1
ATOM 3482 C C . HIS A 1 460 ? 11.536 7.333 18.603 1.00 73.25 460 HIS A C 1
ATOM 3484 O O . HIS A 1 460 ? 10.521 7.928 18.257 1.00 73.25 460 HIS A O 1
ATOM 3490 N N . PHE A 1 461 ? 11.573 6.516 19.664 1.00 68.94 461 PHE A N 1
ATOM 3491 C CA . PHE A 1 461 ? 10.390 6.175 20.463 1.00 68.94 461 PHE A CA 1
ATOM 3492 C C . PHE A 1 461 ? 10.157 7.048 21.701 1.00 68.94 461 PHE A C 1
ATOM 3494 O O . PHE A 1 461 ? 9.109 6.941 22.325 1.00 68.94 461 PHE A O 1
ATOM 3501 N N . SER A 1 462 ? 11.082 7.944 22.047 1.00 63.00 462 SER A N 1
ATOM 3502 C CA . SER A 1 462 ? 10.962 8.816 23.225 1.00 63.00 462 SER A CA 1
ATOM 3503 C C . SER A 1 462 ? 9.783 9.794 23.175 1.00 63.00 462 SER A C 1
ATOM 3505 O O . SER A 1 462 ? 9.360 10.273 24.219 1.00 63.00 462 SER A O 1
ATOM 3507 N N . GLY A 1 463 ? 9.248 10.082 21.982 1.00 56.16 463 GLY A N 1
ATOM 3508 C CA . GLY A 1 463 ? 8.024 10.873 21.809 1.00 56.16 463 GLY A CA 1
ATOM 3509 C C . GLY A 1 463 ? 6.731 10.080 22.027 1.00 56.16 463 GLY A C 1
ATOM 3510 O O . GLY A 1 463 ? 5.656 10.666 21.995 1.00 56.16 463 GLY A O 1
ATOM 3511 N N . TYR A 1 464 ? 6.841 8.765 22.225 1.00 50.75 464 TYR A N 1
ATOM 3512 C CA . TYR A 1 464 ? 5.734 7.811 22.317 1.00 50.75 464 TYR A CA 1
ATOM 3513 C C . TYR A 1 464 ? 5.691 7.071 23.667 1.00 50.75 464 TYR A C 1
ATOM 3515 O O . TYR A 1 464 ? 4.927 6.115 23.810 1.00 50.75 464 TYR A O 1
ATOM 3523 N N . ALA A 1 465 ? 6.554 7.464 24.609 1.00 39.19 465 ALA A N 1
ATOM 3524 C CA . ALA A 1 465 ? 6.701 6.884 25.943 1.00 39.19 465 ALA A CA 1
ATOM 3525 C C . ALA A 1 465 ? 6.052 7.764 27.014 1.00 39.19 465 ALA A C 1
ATOM 3527 O O . ALA A 1 465 ? 6.168 9.008 26.900 1.00 39.19 465 ALA A O 1
#

Foldseek 3Di:
DDCQDPVGGDPPPVVVVVLQVQLDDDPPDPDDDPLQVVLSSLQSLLQRLVCVVVVDPDDDHRAGQEEEEFEDPVQQDPCLVPPPDGDDLLSLLVVLVVVHSHNYDYPCPDDDDDPVVVVVLLVSLLRHQYEYAAEQCQQVDPVNLSSLLSNLQSLHAYEYEHPYDPHYPDHDPSPDPHHYQYQDDDPPPDDPPPPDPDDDSNSVSSSVRSSVSSVLSSLLSVQCVDPQVVLLVVQVVDPPDDPDLDRWHAQEERSGQDAPSNLVSSLVVCCVVNVSDQAHHYEYADDDDFQVRLVVSLVVSVVSPHDLLRYDRYYPLLCVLQVWDGDRGYIDRPHQQQDQDFQQAPAEDEDDDDDDPCQVVVPHDPVVVLVVLLVVLLVQQSRLYAYEYEEAAPPDVVRSVVSNLVSLVSSVSNLCNSCVSVVNNPPQCSGRDHHYDYPYDPVQVPDPVRVVRVVVSCVVCVSVD

Secondary structure (DSSP, 8-state):
--SEETTEE---HHHHHHHHHTS---S--S-PPTTHHHHHHHHHHHHHHHHHHTT----S-PPPPEEEEEE-GGGS-HHHHH-SS--SHHHHHHHHHHHSSSEEEE---SS---HHHHHHHHHHHHHSEEEEEE-TTGGG-HHHHHHHHHHHHHT--EEEEE--SS--SS--GGG-SS-EEEPPPPPTT--PPTT--PPPHHHHHHHHHHHHHHHHHHHHHHHHTSHHHHHHHHHHH--S--SSSS-SS-SB--SS---HHHHHHHHHHHHHH-TT---EEEE-PSSPPPHHHHHHHHHHHHHTT--GGGEEEE-HHHHHHTT----SSPP--SS-TT-S--TTTT-EEEE-----TTGGGGT--HHHHHHHHHHHHHHHHHTT-EEEES--TTSSSS-HHHHHHHHHHHHHHHHHHHHHHHT-TT----SSS-SEEE---GGGGGSHHHHHHHHHHHHHHTT--

pLDDT: mean 79.23, std 13.88, range [38.19, 98.19]

Sequence (465 aa):
MPIIGAKGLNTSGGVISSLTNRQGMVLHDNAYAPGALTRDVGQAIVQRLLWKQTGMLSSSESPRLRVFISHARGDIPANDLTGHTPQGVIAKVKAIAQQTRLATFFDVHDIQADSEWNSSIRERARTSALLMVRTDSYSSREWTQREVFEAKQAGMPIVCLSALNAGEPRGSFLLDHVPTIACPQIPEGWAPPEGTQAEDPVDEAIVAALNRLVDEALKFALWRCQEIPAHTNLAKANTTQSTSKNHPGFDCAPPTAPEPTVLLKFIQEHRQTYGNDKHLWLIHPDPPLLPTEQDFLVDLCVQAGYEKGQVYLMTPRSFFAAGGVLGADEPTLTTPLLSQDRPVTGKTLGISMALADDLASIGLSPTHLECAVAEVSQMMLIGGGSLLYAGAPGTHVPDLTTAIMDTVSSYTASVEAYTHLSGDPEQHDIHPGDMFSLAVPYVDLNTSESIKRLNEAANHFSGYA

InterPro domains:
  IPR035897 Toll/interleukin-1 receptor homology (TIR) domain superfamily [G3DSA:3.40.50.10140] (50-163)
  IPR041160 SLOG cluster2 [PF18163] (345-416)

Organism: NCBI:txid1852361

Radius of gyration: 24.43 Å; chains: 1; bounding box: 72×52×68 Å